Protein AF-A0A4R4VDL1-F1 (afdb_monomer)

Solvent-accessible surface area (backbone atoms only — not comparable to full-atom values): 33157 Å² total; per-residue (Å²): 143,80,87,86,82,89,79,89,82,83,88,78,79,86,69,86,63,62,65,58,52,53,52,50,50,50,51,51,50,52,52,50,49,53,50,46,50,64,67,29,56,77,52,54,72,77,37,65,92,50,57,73,67,58,45,52,50,53,38,51,52,51,40,51,52,54,51,53,63,72,40,45,72,61,50,54,57,48,45,73,76,39,53,69,64,49,50,53,50,50,51,52,50,52,51,47,54,50,51,52,49,52,51,50,50,51,52,53,61,62,61,78,69,69,62,70,86,44,48,82,46,33,34,26,20,52,71,75,47,42,67,51,53,43,54,49,48,52,49,51,36,71,74,43,44,46,98,87,65,37,47,56,47,42,76,47,71,40,67,44,65,34,61,71,44,37,58,57,29,63,76,45,75,29,30,59,74,80,75,61,88,85,59,99,68,81,47,54,80,60,84,72,49,45,28,36,43,37,64,31,62,24,54,64,48,40,54,44,74,74,71,47,79,42,52,53,87,68,54,92,86,35,46,28,29,42,32,34,38,18,46,30,24,40,56,68,56,54,54,55,46,40,78,81,37,83,57,61,53,82,51,58,59,37,58,51,50,48,39,41,44,66,74,70,57,26,34,54,23,46,27,39,48,61,43,21,62,70,26,39,54,51,50,47,37,58,41,59,54,47,66,56,57,75,94,45,46,47,59,54,46,42,52,38,44,56,51,25,81,43,22,53,31,63,45,51,36,52,44,51,48,35,56,48,19,58,39,93,92,31,57,74,60,59,49,30,35,51,41,56,42,63,58,46,55,33,29,55,67,30,63,39,75,98,33,80,60,33,32,71,51,45,49,62,40,73,43,60,40,56,69,34,38,39,32,38,22,22,53,31,48,37,57,53,91,94,72,73,44,78,66,57,53,49,51,51,54,50,49,51,56,48,31,50,79,53,35,69,39,80,83,45,68,78,84,39,84,35,73,73,46,29,66,55,49,52,50,48,51,48,44,47,56,64,68,35,51,75,75,39,56,40,32,38,39,33,43,28,11,46,82,15,45,66,43,19,33,54,37,50,21,48,13,47,39,70,42,30,74,81,45,35,91,75,23,37,36,32,33,29,34,34,21,5,90,41,88,91,43,70,54,45,77,42,84,71,36,74,79,33,44,44,91,41,27,50,57,45,19,50,46,46,59,69,49,76,35,78,33,28,71,25,28,59,34,53,46,40,40,60,62,16,70,55,91,59,95,63,52,28,34,35,40,37,39,26,36,47,63,34,56,75,60,40,47,94,92,39,35,36,54,47,36,18,50,23,50,58,70,8,69,28,39,36,30,44,35,36,42,16,28,71,90,45,58,56,88,52,74,61,52,70,92,35,93,51,57,71,45,47,41,50,41,82,89,35,45,39,59,45,45,50,48,45,58,49,33,49,59,30,57,113

Sequence (622 aa):
MSDIEQNEPPATRPGKSQVASAVQAALIGALAGAFVTWISTPWLDLFRSQSLHVQLWVSLGAGVLVGAVALIPMLRDLIQRHPKEVRTALCVLAGGALATGVWTVVQAVAADDQCPAPAELRLVTAPENVTELTARAHSYVRQHQMEDGCPVVRMTVGVAPPPIHLRDAFDNRWEWREDRRDQPYARLYDLQPDAWVASSAAEPGELMADDLRSLSVPGPEDAVGRDQLVLAMTGQRREELGTYMDNPDGYAFREVWDTLTGKMGMAIARPFPETSVAALIATHDVFHDRGLPESRYLKAEQELVENGLGADTVTSLLCEFDRLADEPGTRDPKIALLVPGHSVDDFNAGLVEGCEGTGDSARLVAVRHHDLSTLDYQFVKVSWPDQRSAEREKLVDHFGAWLRAHPLFPNAPGPGDGELDRQELGQLKKLVLDELRPKLDLRLLVDTSGSADRPVRVQAAEAVRANSRLLGPRDGVQVFGLHARTRNGPAEVTGIAADSTREQLGAVAASIESTPFDHWDAPASAGLTRLGTGDEAVAAPVVLLTDGRLFDNEGRGEAAKVIARALEDASTVSGLYVVVFGQDECAVTTLPGTGKPYRCVTASEGADKALTRAIITVRGWR

Radius of gyration: 36.31 Å; Cα contacts (8 Å, |Δi|>4): 1081; chains: 1; bounding box: 94×115×75 Å

Organism: NCBI:txid1848322

Nearest PDB structures (foldseek):
  8x93-assembly1_B  TM=6.595E-01  e=5.662E-04  Homo sapiens
  8fd7-assembly1_D  TM=6.254E-01  e=7.461E-04  Oryctolagus cuniculus
  8e56-assembly1_F  TM=6.517E-01  e=1.616E-03  Oryctolagus cuniculus
  8hmb-assembly1_E  TM=5.476E-01  e=5.440E-03  Homo sapiens
  8s7c-assembly3_G  TM=4.819E-01  e=1.907E-03  Mus musculus

Structure (mmCIF, N/CA/C/O backbone):
data_AF-A0A4R4VDL1-F1
#
_entry.id   AF-A0A4R4VDL1-F1
#
loop_
_atom_site.group_PDB
_atom_site.id
_atom_site.type_symbol
_atom_site.label_atom_id
_atom_site.label_alt_id
_atom_site.label_comp_id
_atom_site.label_asym_id
_atom_site.label_entity_id
_atom_site.label_seq_id
_atom_site.pdbx_PDB_ins_code
_atom_site.Cartn_x
_atom_site.Cartn_y
_atom_site.Cartn_z
_atom_site.occupancy
_atom_site.B_iso_or_equiv
_atom_site.auth_seq_id
_atom_site.auth_comp_id
_atom_site.auth_asym_id
_atom_site.auth_atom_id
_atom_site.pdbx_PDB_model_num
ATOM 1 N N . MET A 1 1 ? 13.901 79.653 19.710 1.00 45.12 1 MET A N 1
ATOM 2 C CA . MET A 1 1 ? 14.910 80.656 20.104 1.00 45.12 1 MET A CA 1
ATOM 3 C C . MET A 1 1 ? 16.255 79.967 20.148 1.00 45.12 1 MET A C 1
ATOM 5 O O . MET A 1 1 ? 16.460 79.153 21.036 1.00 45.12 1 MET A O 1
ATOM 9 N N . SER A 1 2 ? 17.046 80.200 19.103 1.00 39.28 2 SER A N 1
ATOM 10 C CA . SER A 1 2 ? 18.485 80.493 19.103 1.00 39.28 2 SER A CA 1
ATOM 11 C C . SER A 1 2 ? 18.959 80.317 17.662 1.00 39.28 2 SER A C 1
ATOM 13 O O . SER A 1 2 ? 19.077 79.195 17.177 1.00 39.28 2 SER A O 1
ATOM 15 N N . ASP A 1 3 ? 19.126 81.449 16.983 1.00 43.69 3 ASP A N 1
ATOM 16 C CA . ASP A 1 3 ? 19.920 81.585 15.764 1.00 43.69 3 ASP A CA 1
ATOM 17 C C . ASP A 1 3 ? 21.376 81.179 16.039 1.00 43.69 3 ASP A C 1
ATOM 19 O O . ASP A 1 3 ? 21.826 81.312 17.180 1.00 43.69 3 ASP A O 1
ATOM 23 N N . ILE A 1 4 ? 22.109 80.750 15.002 1.00 42.31 4 ILE A N 1
ATOM 24 C CA . ILE A 1 4 ? 23.375 81.372 14.554 1.00 42.31 4 ILE A CA 1
ATOM 25 C C . ILE A 1 4 ? 24.086 80.524 13.470 1.00 42.31 4 ILE A C 1
ATOM 27 O O . ILE A 1 4 ? 24.330 79.332 13.628 1.00 42.31 4 ILE A O 1
ATOM 31 N N . GLU A 1 5 ? 24.421 81.252 12.400 1.00 39.31 5 GLU A N 1
ATOM 32 C CA . GLU A 1 5 ? 25.539 81.163 11.441 1.00 39.31 5 GLU A CA 1
ATOM 33 C C . GLU A 1 5 ? 25.643 80.083 10.348 1.00 39.31 5 GLU A C 1
ATOM 35 O O . GLU A 1 5 ? 26.034 78.933 10.533 1.00 39.31 5 GLU A O 1
ATOM 40 N N . GLN A 1 6 ? 25.437 80.604 9.133 1.00 46.53 6 GLN A N 1
ATOM 41 C CA . GLN A 1 6 ? 26.028 80.196 7.865 1.00 46.53 6 GLN A CA 1
ATOM 42 C C . GLN A 1 6 ? 27.564 80.308 7.888 1.00 46.53 6 GLN A C 1
ATOM 44 O O . GLN A 1 6 ? 28.106 81.320 8.324 1.00 46.53 6 GLN A O 1
ATOM 49 N N . ASN A 1 7 ? 28.247 79.328 7.291 1.00 45.12 7 ASN A N 1
ATOM 50 C CA . ASN A 1 7 ? 29.567 79.504 6.682 1.00 45.12 7 ASN A CA 1
ATOM 51 C C . ASN A 1 7 ? 29.654 78.633 5.416 1.00 45.12 7 ASN A C 1
ATOM 53 O O . ASN A 1 7 ? 29.652 77.405 5.493 1.00 45.12 7 ASN A O 1
ATOM 57 N N . GLU A 1 8 ? 29.712 79.279 4.250 1.00 46.91 8 GLU A N 1
ATOM 58 C CA . GLU A 1 8 ? 30.079 78.657 2.972 1.00 46.91 8 GLU A CA 1
ATOM 59 C C . GLU A 1 8 ? 31.587 78.348 2.933 1.00 46.91 8 GLU A C 1
ATOM 61 O O . GLU A 1 8 ? 32.397 79.220 3.257 1.00 46.91 8 GLU A O 1
ATOM 66 N N . PRO A 1 9 ? 32.002 77.165 2.446 1.00 48.75 9 PRO A N 1
ATOM 67 C CA . PRO A 1 9 ? 33.349 76.954 1.936 1.00 48.75 9 PRO A CA 1
ATOM 68 C C . PRO A 1 9 ? 33.439 77.194 0.408 1.00 48.75 9 PRO A C 1
ATOM 70 O O . PRO A 1 9 ? 32.486 76.945 -0.332 1.00 48.75 9 PRO A O 1
ATOM 73 N N . PRO A 1 10 ? 34.598 77.672 -0.085 1.00 45.81 10 PRO A N 1
ATOM 74 C CA . PRO A 1 10 ? 34.756 78.276 -1.408 1.00 45.81 10 PRO A CA 1
ATOM 75 C C . PRO A 1 10 ? 34.830 77.277 -2.573 1.00 45.81 10 PRO A C 1
ATOM 77 O O . PRO A 1 10 ? 35.347 76.165 -2.462 1.00 45.81 10 PRO A O 1
ATOM 80 N N . ALA A 1 11 ? 34.398 77.756 -3.743 1.00 46.81 11 ALA A N 1
ATOM 81 C CA . ALA A 1 11 ? 34.486 77.083 -5.033 1.00 46.81 11 ALA A CA 1
ATOM 82 C C . ALA A 1 11 ? 35.936 76.726 -5.422 1.00 46.81 11 ALA A C 1
ATOM 84 O O . ALA A 1 11 ? 36.806 77.593 -5.558 1.00 46.81 11 ALA A O 1
ATOM 85 N N . THR A 1 12 ? 36.185 75.439 -5.670 1.00 46.66 12 THR A N 1
ATOM 86 C CA . THR A 1 12 ? 37.451 74.926 -6.206 1.00 46.66 12 THR A CA 1
ATOM 87 C C . THR A 1 12 ? 37.461 75.008 -7.734 1.00 46.66 12 THR A C 1
ATOM 89 O O . THR A 1 12 ? 36.559 74.534 -8.422 1.00 46.66 12 THR A O 1
ATOM 92 N N . ARG A 1 13 ? 38.506 75.640 -8.280 1.00 46.62 13 ARG A N 1
ATOM 93 C CA . ARG A 1 13 ? 38.759 75.762 -9.724 1.00 46.62 13 ARG A CA 1
ATOM 94 C C . ARG A 1 13 ? 39.060 74.383 -10.341 1.00 46.62 13 ARG A C 1
ATOM 96 O O . ARG A 1 13 ? 39.895 73.668 -9.787 1.00 46.62 13 ARG A O 1
ATOM 103 N N . PRO A 1 14 ? 38.498 74.030 -11.511 1.00 46.06 14 PRO A N 1
ATOM 104 C CA . PRO A 1 14 ? 38.870 72.807 -12.215 1.00 46.06 14 PRO A CA 1
ATOM 105 C C . PRO A 1 14 ? 40.299 72.923 -12.767 1.00 46.06 14 PRO A C 1
ATOM 107 O O . PRO A 1 14 ? 40.623 73.815 -13.557 1.00 46.06 14 PRO A O 1
ATOM 110 N N . GLY A 1 15 ? 41.175 72.022 -12.323 1.00 43.41 15 GLY A N 1
ATOM 111 C CA . GLY A 1 15 ? 42.555 71.924 -12.787 1.00 43.41 15 GLY A CA 1
ATOM 112 C C . GLY A 1 15 ? 42.626 71.403 -14.224 1.00 43.41 15 GLY A C 1
ATOM 113 O O . GLY A 1 15 ? 42.172 70.302 -14.524 1.00 43.41 15 GLY A O 1
ATOM 114 N N . LYS A 1 16 ? 43.260 72.174 -15.112 1.00 48.94 16 LYS A N 1
ATOM 115 C CA . LYS A 1 16 ? 43.497 71.867 -16.538 1.00 48.94 16 LYS A CA 1
ATOM 116 C C . LYS A 1 16 ? 44.368 70.616 -16.819 1.00 48.94 16 LYS A C 1
ATOM 118 O O . LYS A 1 16 ? 44.738 70.411 -17.969 1.00 48.94 16 LYS A O 1
ATOM 123 N N . SER A 1 17 ? 44.700 69.770 -15.835 1.00 55.41 17 SER A N 1
ATOM 124 C CA . SER A 1 17 ? 45.594 68.610 -16.033 1.00 55.41 17 SER A CA 1
ATOM 125 C C . SER A 1 17 ? 44.896 67.258 -16.238 1.00 55.41 17 SER A C 1
ATOM 127 O O . SER A 1 17 ? 45.541 66.337 -16.729 1.00 55.41 17 SER A O 1
ATOM 129 N N . GLN A 1 18 ? 43.600 67.117 -15.933 1.00 49.28 18 GLN A N 1
ATOM 130 C CA . GLN A 1 18 ? 42.911 65.817 -16.052 1.00 49.28 18 GLN A CA 1
ATOM 131 C C . GLN A 1 18 ? 42.440 65.484 -17.476 1.00 49.28 18 GLN A C 1
ATOM 133 O O . GLN A 1 18 ? 42.394 64.319 -17.858 1.00 49.28 18 GLN A O 1
ATOM 138 N N . VAL A 1 19 ? 42.134 66.492 -18.298 1.00 51.19 19 VAL A N 1
ATOM 139 C CA . VAL A 1 19 ? 41.683 66.261 -19.684 1.00 51.19 19 VAL A CA 1
ATOM 140 C C . VAL A 1 19 ? 42.857 65.854 -20.584 1.00 51.19 19 VAL A C 1
ATOM 142 O O . VAL A 1 19 ? 42.707 64.993 -21.444 1.00 51.19 19 VAL A O 1
ATOM 145 N N . ALA A 1 20 ? 44.051 66.407 -20.348 1.00 49.47 20 ALA A N 1
ATOM 146 C CA . ALA A 1 20 ? 45.243 66.063 -21.121 1.00 49.47 20 ALA A CA 1
ATOM 147 C C . ALA A 1 20 ? 45.721 64.622 -20.856 1.00 49.47 20 ALA A C 1
ATOM 149 O O . ALA A 1 20 ? 46.083 63.923 -21.800 1.00 49.47 20 ALA A O 1
ATOM 150 N N . SER A 1 21 ? 45.661 64.143 -19.606 1.00 53.69 21 SER A N 1
ATOM 151 C CA . SER A 1 21 ? 46.048 62.765 -19.268 1.00 53.69 21 SER A CA 1
ATOM 152 C C . SER A 1 21 ? 45.042 61.728 -19.777 1.00 53.69 21 SER A C 1
ATOM 154 O O . SER A 1 21 ? 45.452 60.677 -20.267 1.00 53.69 21 SER A O 1
ATOM 156 N N . ALA A 1 22 ? 43.742 62.037 -19.743 1.00 53.03 22 ALA A N 1
ATOM 157 C CA . ALA A 1 22 ? 42.700 61.160 -20.275 1.00 53.03 22 ALA A CA 1
ATOM 158 C C . ALA A 1 22 ? 42.792 61.009 -21.804 1.00 53.03 22 ALA A C 1
ATOM 160 O O . ALA A 1 22 ? 42.699 59.898 -22.324 1.00 53.03 22 ALA A O 1
ATOM 161 N N . VAL A 1 23 ? 43.049 62.106 -22.527 1.00 53.84 23 VAL A N 1
ATOM 162 C CA . VAL A 1 23 ? 43.236 62.075 -23.988 1.00 53.84 23 VAL A CA 1
ATOM 163 C C . VAL A 1 23 ? 44.513 61.320 -24.365 1.00 53.84 23 VAL A C 1
ATOM 165 O O . VAL A 1 23 ? 44.500 60.534 -25.308 1.00 53.84 23 VAL A O 1
ATOM 168 N N . GLN A 1 24 ? 45.602 61.488 -23.610 1.00 56.25 24 GLN A N 1
ATOM 169 C CA . GLN A 1 24 ? 46.859 60.784 -23.869 1.00 56.25 24 GLN A CA 1
ATOM 170 C C . GLN A 1 24 ? 46.747 59.273 -23.596 1.00 56.25 24 GLN A C 1
ATOM 172 O O . GLN A 1 24 ? 47.238 58.473 -24.390 1.00 56.25 24 GLN A O 1
ATOM 177 N N . ALA A 1 25 ? 46.038 58.869 -22.535 1.00 55.28 25 ALA A N 1
ATOM 178 C CA . ALA A 1 25 ? 45.758 57.462 -22.246 1.00 55.28 25 ALA A CA 1
ATOM 179 C C . ALA A 1 25 ? 44.859 56.816 -23.315 1.00 55.28 25 ALA A C 1
ATOM 181 O O . ALA A 1 25 ? 45.135 55.701 -23.758 1.00 55.28 25 ALA A O 1
ATOM 182 N N . ALA A 1 26 ? 43.834 57.534 -23.788 1.00 57.97 26 ALA A N 1
ATOM 183 C CA . ALA A 1 26 ? 42.966 57.064 -24.865 1.00 57.97 26 ALA A CA 1
ATOM 184 C C . ALA A 1 26 ? 43.723 56.910 -26.196 1.00 57.97 26 ALA A C 1
ATOM 186 O O . ALA A 1 26 ? 43.521 55.926 -26.906 1.00 57.97 26 ALA A O 1
ATOM 187 N N . LEU A 1 27 ? 44.641 57.833 -26.515 1.00 55.69 27 LEU A N 1
ATOM 188 C CA . LEU A 1 27 ? 45.450 57.764 -27.735 1.00 55.69 27 LEU A CA 1
ATOM 189 C C . LEU A 1 27 ? 46.444 56.592 -27.704 1.00 55.69 27 LEU A C 1
ATOM 191 O O . LEU A 1 27 ? 46.612 55.901 -28.707 1.00 55.69 27 LEU A O 1
ATOM 195 N N . ILE A 1 28 ? 47.070 56.339 -26.549 1.00 61.91 28 ILE A N 1
ATOM 196 C CA . ILE A 1 28 ? 47.967 55.190 -26.348 1.00 61.91 28 ILE A CA 1
ATOM 197 C C . ILE A 1 28 ? 47.180 53.878 -26.441 1.00 61.91 28 ILE A C 1
ATOM 199 O O . ILE A 1 28 ? 47.629 52.953 -27.114 1.00 61.91 28 ILE A O 1
ATOM 203 N N . GLY A 1 29 ? 45.989 53.808 -25.837 1.00 53.97 29 GLY A N 1
ATOM 204 C CA . GLY A 1 29 ? 45.108 52.642 -25.938 1.00 53.97 29 GLY A CA 1
ATOM 205 C C . GLY A 1 29 ? 44.660 52.360 -27.375 1.00 53.97 29 GLY A C 1
ATOM 206 O O . GLY A 1 29 ? 44.717 51.216 -27.821 1.00 53.97 29 GLY A O 1
ATOM 207 N N . ALA A 1 30 ? 44.296 53.399 -28.132 1.00 58.75 30 ALA A N 1
ATOM 208 C CA . ALA A 1 30 ? 43.899 53.268 -29.533 1.00 58.75 30 ALA A CA 1
ATOM 209 C C . ALA A 1 30 ? 45.064 52.830 -30.439 1.00 58.75 30 ALA A C 1
ATOM 211 O O . ALA A 1 30 ? 44.882 51.968 -31.298 1.00 58.75 30 ALA A O 1
ATOM 212 N N . LEU A 1 31 ? 46.271 53.370 -30.226 1.00 57.97 31 LEU A N 1
ATOM 213 C CA . LEU A 1 31 ? 47.471 52.977 -30.974 1.00 57.97 31 LEU A CA 1
ATOM 214 C C . LEU A 1 31 ? 47.928 51.554 -30.633 1.00 57.97 31 LEU A C 1
ATOM 216 O O . LEU A 1 31 ? 48.288 50.803 -31.537 1.00 57.97 31 LEU A O 1
ATOM 220 N N . ALA A 1 32 ? 47.869 51.158 -29.360 1.00 59.81 32 ALA A N 1
ATOM 221 C CA . ALA A 1 32 ? 48.165 49.791 -28.942 1.00 59.81 32 ALA A CA 1
ATOM 222 C C . ALA A 1 32 ? 47.145 48.797 -29.519 1.00 59.81 32 ALA A C 1
ATOM 224 O O . ALA A 1 32 ? 47.539 47.756 -30.040 1.00 59.81 32 ALA A O 1
ATOM 225 N N . GLY A 1 33 ? 45.854 49.148 -29.506 1.00 55.22 33 GLY A N 1
ATOM 226 C CA . GLY A 1 33 ? 44.793 48.359 -30.130 1.00 55.22 33 GLY A CA 1
ATOM 227 C C . GLY A 1 33 ? 45.022 48.174 -31.630 1.00 55.22 33 GLY A C 1
ATOM 228 O O . GLY A 1 33 ? 45.088 47.043 -32.099 1.00 55.22 33 GLY A O 1
ATOM 229 N N . ALA A 1 34 ? 45.251 49.265 -32.368 1.00 62.78 34 ALA A N 1
ATOM 230 C CA . ALA A 1 34 ? 45.518 49.214 -33.806 1.00 62.78 34 ALA A CA 1
ATOM 231 C C . ALA A 1 34 ? 46.775 48.394 -34.151 1.00 62.78 34 ALA A C 1
ATOM 233 O O . ALA A 1 34 ? 46.775 47.648 -35.129 1.00 62.78 34 ALA A O 1
ATOM 234 N N . PHE A 1 35 ? 47.830 48.487 -33.336 1.00 61.19 35 PHE A N 1
ATOM 235 C CA . PHE A 1 35 ? 49.070 47.736 -33.531 1.00 61.19 35 PHE A CA 1
ATOM 236 C C . PHE A 1 35 ? 48.894 46.231 -33.273 1.00 61.19 35 PHE A C 1
ATOM 238 O O . PHE A 1 35 ? 49.360 45.413 -34.066 1.00 61.19 35 PHE A O 1
ATOM 245 N N . VAL A 1 36 ? 48.167 45.855 -32.214 1.00 58.66 36 VAL A N 1
ATOM 246 C CA . VAL A 1 36 ? 47.837 44.451 -31.916 1.00 58.66 36 VAL A CA 1
ATOM 247 C C . VAL A 1 36 ? 46.956 43.862 -33.011 1.00 58.66 36 VAL A C 1
ATOM 249 O O . VAL A 1 36 ? 47.231 42.756 -33.474 1.00 58.66 36 VAL A O 1
ATOM 252 N N . THR A 1 37 ? 45.944 44.595 -33.487 1.00 59.44 37 THR A N 1
ATOM 253 C CA . THR A 1 37 ? 45.104 44.143 -34.603 1.00 59.44 37 THR A CA 1
ATOM 254 C C . THR A 1 37 ? 45.937 43.965 -35.872 1.00 59.44 37 THR A C 1
ATOM 256 O O . THR A 1 37 ? 45.875 42.911 -36.496 1.00 59.44 37 THR A O 1
ATOM 259 N N . TRP A 1 38 ? 46.796 44.926 -36.220 1.00 68.12 38 TRP A N 1
ATOM 260 C CA . TRP A 1 38 ? 47.633 44.850 -37.422 1.00 68.12 38 TRP A CA 1
ATOM 261 C C . TRP A 1 38 ? 48.613 43.664 -37.407 1.00 68.12 38 TRP A C 1
ATOM 263 O O . TRP A 1 38 ? 48.770 42.990 -38.423 1.00 68.12 38 TRP A O 1
ATOM 273 N N . ILE A 1 39 ? 49.207 43.347 -36.250 1.00 59.66 39 ILE A N 1
ATOM 274 C CA . ILE A 1 39 ? 50.114 42.196 -36.094 1.00 59.66 39 ILE A CA 1
ATOM 275 C C . ILE A 1 39 ? 49.363 40.862 -36.079 1.00 59.66 39 ILE A C 1
ATOM 277 O O . ILE A 1 39 ? 49.896 39.867 -36.562 1.00 59.66 39 ILE A O 1
ATOM 281 N N . SER A 1 40 ? 48.142 40.820 -35.542 1.00 56.84 40 SER A N 1
ATOM 282 C CA . SER A 1 40 ? 47.356 39.582 -35.431 1.00 56.84 40 SER A CA 1
ATOM 283 C C . SER A 1 40 ? 46.585 39.222 -36.704 1.00 56.84 40 SER A C 1
ATOM 285 O O . SER A 1 40 ? 46.332 38.042 -36.938 1.00 56.84 40 SER A O 1
ATOM 287 N N . THR A 1 41 ? 46.277 40.198 -37.567 1.00 63.09 41 THR A N 1
ATOM 288 C CA . THR A 1 41 ? 45.476 39.991 -38.793 1.00 63.09 41 THR A CA 1
ATOM 289 C C . THR A 1 41 ? 46.029 38.892 -39.726 1.00 63.09 41 THR A C 1
ATOM 291 O O . THR A 1 41 ? 45.236 38.062 -40.166 1.00 63.09 41 THR A O 1
ATOM 294 N N . PRO A 1 42 ? 47.349 38.785 -39.998 1.00 60.91 42 PRO A N 1
ATOM 295 C CA . PRO A 1 42 ? 47.898 37.737 -40.871 1.00 60.91 42 PRO A CA 1
ATOM 296 C C . PRO A 1 42 ? 47.795 36.317 -40.291 1.00 60.91 42 PRO A C 1
ATOM 298 O O . PRO A 1 42 ? 47.869 35.341 -41.032 1.00 60.91 42 PRO A O 1
ATOM 301 N N . TRP A 1 43 ? 47.649 36.191 -38.969 1.00 59.31 43 TRP A N 1
ATOM 302 C CA . TRP A 1 43 ? 47.630 34.905 -38.266 1.00 59.31 43 TRP A CA 1
ATOM 303 C C . TRP A 1 43 ? 46.217 34.338 -38.113 1.00 59.31 43 TRP A C 1
ATOM 305 O O . TRP A 1 43 ? 46.062 33.124 -38.001 1.00 59.31 43 TRP A O 1
ATOM 315 N N . LEU A 1 44 ? 45.187 35.189 -38.155 1.00 58.38 44 LEU A N 1
ATOM 316 C CA . LEU A 1 44 ? 43.787 34.766 -38.039 1.00 58.38 44 LEU A CA 1
ATOM 317 C C . LEU A 1 44 ? 43.357 33.831 -39.182 1.00 58.38 44 LEU A C 1
ATOM 319 O O . LEU A 1 44 ? 42.606 32.888 -38.943 1.00 58.38 44 LEU A O 1
ATOM 323 N N . ASP A 1 45 ? 43.887 34.015 -40.396 1.00 58.50 45 ASP A N 1
ATOM 324 C CA . ASP A 1 45 ? 43.622 33.094 -41.512 1.00 58.50 45 ASP A CA 1
ATOM 325 C C . ASP A 1 45 ? 44.368 31.754 -41.374 1.00 58.50 45 ASP A C 1
ATOM 327 O O . ASP A 1 45 ? 43.877 30.729 -41.848 1.00 58.50 45 ASP A O 1
ATOM 331 N N . LEU A 1 46 ? 45.511 31.722 -40.677 1.00 58.47 46 LEU A N 1
ATOM 332 C CA . LEU A 1 46 ? 46.326 30.512 -40.503 1.00 58.47 46 LEU A CA 1
ATOM 333 C C . LEU A 1 46 ? 45.700 29.505 -39.519 1.00 58.47 46 LEU A C 1
ATOM 335 O O . LEU A 1 46 ? 45.974 28.310 -39.598 1.00 58.47 46 LEU A O 1
ATOM 339 N N . PHE A 1 47 ? 44.843 29.980 -38.608 1.00 61.44 47 PHE A N 1
ATOM 340 C CA . PHE A 1 47 ? 44.203 29.170 -37.564 1.00 61.44 47 PHE A CA 1
ATOM 341 C C . PHE A 1 47 ? 42.688 29.036 -37.731 1.00 61.44 47 PHE A C 1
ATOM 343 O O . PHE A 1 47 ? 42.002 28.603 -36.810 1.00 61.44 47 PHE A O 1
ATOM 350 N N . ARG A 1 48 ? 42.154 29.356 -38.913 1.00 65.06 48 ARG A N 1
ATOM 351 C CA . ARG A 1 48 ? 40.709 29.425 -39.178 1.00 65.06 48 ARG A CA 1
ATOM 352 C C . ARG A 1 48 ? 39.952 28.107 -38.955 1.00 65.06 48 ARG A C 1
ATOM 354 O O . ARG A 1 48 ? 38.754 28.140 -38.695 1.00 65.06 48 ARG A O 1
ATOM 361 N N . SER A 1 49 ? 40.640 26.964 -39.045 1.00 62.31 49 SER A N 1
ATOM 362 C CA . SER A 1 49 ? 40.086 25.626 -38.774 1.00 62.31 49 SER A CA 1
ATOM 363 C C . SER A 1 49 ? 40.133 25.217 -37.298 1.00 62.31 49 SER A C 1
ATOM 365 O O . SER A 1 49 ? 39.617 24.161 -36.947 1.00 62.31 49 SER A O 1
ATOM 367 N N . GLN A 1 50 ? 40.790 26.005 -36.447 1.00 67.44 50 GLN A N 1
ATOM 368 C CA . GLN A 1 50 ? 40.841 25.783 -35.007 1.00 67.44 50 GLN A CA 1
ATOM 369 C C . GLN A 1 50 ? 39.672 26.492 -34.332 1.00 67.44 50 GLN A C 1
ATOM 371 O O . GLN A 1 50 ? 39.124 27.465 -34.853 1.00 67.44 50 GLN A O 1
ATOM 376 N N . SER A 1 51 ? 39.300 26.017 -33.152 1.00 63.66 51 SER A N 1
ATOM 377 C CA . SER A 1 51 ? 38.265 26.636 -32.339 1.00 63.66 51 SER A CA 1
ATOM 378 C C . SER A 1 51 ? 38.610 28.095 -31.990 1.00 63.66 51 SER A C 1
ATOM 380 O O . SER A 1 51 ? 39.772 28.484 -31.842 1.00 63.66 51 SER A O 1
ATOM 382 N N . LEU A 1 52 ? 37.576 28.927 -31.847 1.00 62.53 52 LEU A N 1
ATOM 383 C CA . LEU A 1 52 ? 37.699 30.386 -31.704 1.00 62.53 52 LEU A CA 1
ATOM 384 C C . LEU A 1 52 ? 38.537 30.800 -30.473 1.00 62.53 52 LEU A C 1
ATOM 386 O O . LEU A 1 52 ? 39.218 31.824 -30.492 1.00 62.53 52 LEU A O 1
ATOM 390 N N . HIS A 1 53 ? 38.559 29.957 -29.436 1.00 60.19 53 HIS A N 1
ATOM 391 C CA . HIS A 1 53 ? 39.405 30.134 -28.257 1.00 60.19 53 HIS A CA 1
ATOM 392 C C . HIS A 1 53 ? 40.900 29.962 -28.573 1.00 60.19 53 HIS A C 1
ATOM 394 O O . HIS A 1 53 ? 41.700 30.805 -28.171 1.00 60.19 53 HIS A O 1
ATOM 400 N N . VAL A 1 54 ? 41.294 28.942 -29.347 1.00 64.62 54 VAL A N 1
ATOM 401 C CA . VAL A 1 54 ? 42.700 28.739 -29.752 1.00 64.62 54 VAL A CA 1
ATOM 402 C C . VAL A 1 54 ? 43.181 29.893 -30.634 1.00 64.62 54 VAL A C 1
ATOM 404 O O . VAL A 1 54 ? 44.288 30.398 -30.439 1.00 64.62 54 VAL A O 1
ATOM 407 N N . GLN A 1 55 ? 42.330 30.370 -31.549 1.00 65.75 55 GLN A N 1
ATOM 408 C CA . GLN A 1 55 ? 42.646 31.513 -32.411 1.00 65.75 55 GLN A CA 1
ATOM 409 C C . GLN A 1 55 ? 42.956 32.777 -31.598 1.00 65.75 55 GLN A C 1
ATOM 411 O O . GLN A 1 55 ? 43.956 33.447 -31.864 1.00 65.75 55 GLN A O 1
ATOM 416 N N . LEU A 1 56 ? 42.140 33.081 -30.582 1.00 63.94 56 LEU A N 1
ATOM 417 C CA . LEU A 1 56 ? 42.332 34.240 -29.706 1.00 63.94 56 LEU A CA 1
ATOM 418 C C . LEU A 1 56 ? 43.605 34.126 -28.860 1.00 63.94 56 LEU A C 1
ATOM 420 O O . LEU A 1 56 ? 44.357 35.092 -28.767 1.00 63.94 56 LEU A O 1
ATOM 424 N N . TRP A 1 57 ? 43.889 32.955 -28.285 1.00 65.12 57 TRP A N 1
ATOM 425 C CA . TRP A 1 57 ? 45.054 32.770 -27.413 1.00 65.12 57 TRP A CA 1
ATOM 426 C C . TRP A 1 57 ? 46.386 32.798 -28.157 1.00 65.12 57 TRP A C 1
ATOM 428 O O . TRP A 1 57 ? 47.335 33.425 -27.685 1.00 65.12 57 TRP A O 1
ATOM 438 N N . VAL A 1 58 ? 46.467 32.170 -29.333 1.00 68.88 58 VAL A N 1
ATOM 439 C CA . VAL A 1 58 ? 47.703 32.163 -30.131 1.00 68.88 58 VAL A CA 1
ATOM 440 C C . VAL A 1 58 ? 48.018 33.562 -30.660 1.00 68.88 58 VAL A C 1
ATOM 442 O O . VAL A 1 58 ? 49.172 33.990 -30.621 1.00 68.88 58 VAL A O 1
ATOM 445 N N . SER A 1 59 ? 47.002 34.314 -31.090 1.00 62.16 59 SER A N 1
ATOM 446 C CA . SER A 1 59 ? 47.189 35.683 -31.581 1.00 62.16 59 SER A CA 1
ATOM 447 C C . SER A 1 59 ? 47.531 36.676 -30.460 1.00 62.16 59 SER A C 1
ATOM 449 O O . SER A 1 59 ? 48.422 37.509 -30.648 1.00 62.16 59 SER A O 1
ATOM 451 N N . LEU A 1 60 ? 46.932 36.542 -29.269 1.00 65.06 60 LEU A N 1
ATOM 452 C CA . LEU A 1 60 ? 47.341 37.293 -28.072 1.00 65.06 60 LEU A CA 1
ATOM 453 C C . LEU A 1 60 ? 48.775 36.953 -27.648 1.00 65.06 60 LEU A C 1
ATOM 455 O O . LEU A 1 60 ? 49.577 37.858 -27.424 1.00 65.06 60 LEU A O 1
ATOM 459 N N . GLY A 1 61 ? 49.118 35.664 -27.583 1.00 66.94 61 GLY A N 1
ATOM 460 C CA . GLY A 1 61 ? 50.450 35.200 -27.194 1.00 66.94 61 GLY A CA 1
ATOM 461 C C . GLY A 1 61 ? 51.541 35.693 -28.144 1.00 66.94 61 GLY A C 1
ATOM 462 O O . GLY A 1 61 ? 52.545 36.249 -27.697 1.00 66.94 61 GLY A O 1
ATOM 463 N N . ALA A 1 62 ? 51.322 35.569 -29.456 1.00 66.56 62 ALA A N 1
ATOM 464 C CA . ALA A 1 62 ? 52.255 36.049 -30.474 1.00 66.56 62 ALA A CA 1
ATOM 465 C C . ALA A 1 62 ? 52.375 37.583 -30.476 1.00 66.56 62 ALA A C 1
ATOM 467 O O . ALA A 1 62 ? 53.485 38.114 -30.550 1.00 66.56 62 ALA A O 1
ATOM 468 N N . GLY A 1 63 ? 51.256 38.304 -30.333 1.00 62.41 63 GLY A N 1
ATOM 469 C CA . GLY A 1 63 ? 51.241 39.768 -30.261 1.00 62.41 63 GLY A CA 1
ATOM 470 C C . GLY A 1 63 ? 52.007 40.314 -29.052 1.00 62.41 63 GLY A C 1
ATOM 471 O O . GLY A 1 63 ? 52.785 41.260 -29.188 1.00 62.41 63 GLY A O 1
ATOM 472 N N . VAL A 1 64 ? 51.859 39.677 -27.886 1.00 68.19 64 VAL A N 1
ATOM 473 C CA . VAL A 1 64 ? 52.604 40.030 -26.666 1.00 68.19 64 VAL A CA 1
ATOM 474 C C . VAL A 1 64 ? 54.099 39.761 -26.834 1.00 68.19 64 VAL A C 1
ATOM 476 O O . VAL A 1 64 ? 54.908 40.600 -26.443 1.00 68.19 64 VAL A O 1
ATOM 479 N N . LEU A 1 65 ? 54.486 38.645 -27.457 1.00 63.66 65 LEU A N 1
ATOM 480 C CA . LEU A 1 65 ? 55.893 38.289 -27.673 1.00 63.66 65 LEU A CA 1
ATOM 481 C C . LEU A 1 65 ? 56.595 39.264 -28.630 1.00 63.66 65 LEU A C 1
ATOM 483 O O . LEU A 1 65 ? 57.684 39.752 -28.329 1.00 63.66 65 LEU A O 1
ATOM 487 N N . VAL A 1 66 ? 55.953 39.609 -29.749 1.00 68.75 66 VAL A N 1
ATOM 488 C CA . VAL A 1 66 ? 56.497 40.569 -30.724 1.00 68.75 66 VAL A CA 1
ATOM 489 C C . VAL A 1 66 ? 56.546 41.983 -30.137 1.00 68.75 66 VAL A C 1
ATOM 491 O O . VAL A 1 66 ? 57.561 42.670 -30.273 1.00 68.75 66 VAL A O 1
ATOM 494 N N . GLY A 1 67 ? 55.495 42.402 -29.425 1.00 62.41 67 GLY A N 1
ATOM 495 C CA . GLY A 1 67 ? 55.462 43.687 -28.725 1.00 62.41 67 GLY A CA 1
ATOM 496 C C . GLY A 1 67 ? 56.540 43.793 -27.644 1.00 62.41 67 GLY A C 1
ATOM 497 O O . GLY A 1 67 ? 57.240 44.803 -27.570 1.00 62.41 67 GLY A O 1
ATOM 498 N N . ALA A 1 68 ? 56.738 42.730 -26.859 1.00 61.66 68 ALA A N 1
ATOM 499 C CA . ALA A 1 68 ? 57.768 42.672 -25.829 1.00 61.66 68 ALA A CA 1
ATOM 500 C C . ALA A 1 68 ? 59.172 42.800 -26.424 1.00 61.66 68 ALA A C 1
ATOM 502 O O . ALA A 1 68 ? 59.964 43.564 -25.882 1.00 61.66 68 ALA A O 1
ATOM 503 N N . VAL A 1 69 ? 59.461 42.128 -27.549 1.00 68.81 69 VAL A N 1
ATOM 504 C CA . VAL A 1 69 ? 60.767 42.184 -28.232 1.00 68.81 69 VAL A CA 1
ATOM 505 C C . VAL A 1 69 ? 61.031 43.554 -28.869 1.00 68.81 69 VAL A C 1
ATOM 507 O O . VAL A 1 69 ? 62.140 44.077 -28.757 1.00 68.81 69 VAL A O 1
ATOM 510 N N . ALA A 1 70 ? 60.021 44.177 -29.482 1.00 67.25 70 ALA A N 1
ATOM 511 C CA . ALA A 1 70 ? 60.160 45.496 -30.105 1.00 67.25 70 ALA A CA 1
ATOM 512 C C . ALA A 1 70 ? 60.350 46.633 -29.079 1.00 67.25 70 ALA A C 1
ATOM 514 O O . ALA A 1 70 ? 61.028 47.621 -29.365 1.00 67.25 70 ALA A O 1
ATOM 515 N N . LEU A 1 71 ? 59.794 46.489 -27.871 1.00 64.69 71 LEU A N 1
ATOM 516 C CA . LEU A 1 71 ? 59.859 47.500 -26.810 1.00 64.69 71 LEU A CA 1
ATOM 517 C C . LEU A 1 71 ? 61.071 47.357 -25.873 1.00 64.69 71 LEU A C 1
ATOM 519 O O . LEU A 1 71 ? 61.300 48.260 -25.069 1.00 64.69 71 LEU A O 1
ATOM 523 N N . ILE A 1 72 ? 61.886 46.296 -25.988 1.00 67.31 72 ILE A N 1
ATOM 524 C CA . ILE A 1 72 ? 63.084 46.056 -25.150 1.00 67.31 72 ILE A CA 1
ATOM 525 C C . ILE A 1 72 ? 64.002 47.287 -25.014 1.00 67.31 72 ILE A C 1
ATOM 527 O O . ILE A 1 72 ? 64.351 47.623 -23.878 1.00 67.31 72 ILE A O 1
ATOM 531 N N . PRO A 1 73 ? 64.419 47.988 -26.091 1.00 67.12 73 PRO A N 1
ATOM 532 C CA . PRO A 1 73 ? 65.333 49.124 -25.948 1.00 67.12 73 PRO A CA 1
ATOM 533 C C . PRO A 1 73 ? 64.689 50.316 -25.223 1.00 67.12 73 PRO A C 1
ATOM 535 O O . PRO A 1 73 ? 65.364 50.991 -24.449 1.00 67.12 73 PRO A O 1
ATOM 538 N N . MET A 1 74 ? 63.383 50.534 -25.406 1.00 65.19 74 MET A N 1
ATOM 539 C CA . MET A 1 74 ? 62.633 51.613 -24.754 1.00 65.19 74 MET A CA 1
ATOM 540 C C . MET A 1 74 ? 62.351 51.298 -23.276 1.00 65.19 74 MET A C 1
ATOM 542 O O . MET A 1 74 ? 62.512 52.157 -22.410 1.00 65.19 74 MET A O 1
ATOM 546 N N . LEU A 1 75 ? 62.020 50.040 -22.966 1.00 61.84 75 LEU A N 1
ATOM 547 C CA . LEU A 1 75 ? 61.887 49.526 -21.600 1.00 61.84 75 LEU A CA 1
ATOM 548 C C . LEU A 1 75 ? 63.205 49.624 -20.830 1.00 61.84 75 LEU A C 1
ATOM 550 O O . LEU A 1 75 ? 63.192 49.967 -19.652 1.00 61.84 75 LEU A O 1
ATOM 554 N N . ARG A 1 76 ? 64.346 49.380 -21.483 1.00 69.56 76 ARG A N 1
ATOM 555 C CA . ARG A 1 76 ? 65.669 49.460 -20.847 1.00 69.56 76 ARG A CA 1
ATOM 556 C C . ARG A 1 76 ? 66.004 50.875 -20.364 1.00 69.56 76 ARG A C 1
ATOM 558 O O . ARG A 1 76 ? 66.525 51.019 -19.262 1.00 69.56 76 ARG A O 1
ATOM 565 N N . ASP A 1 77 ? 65.665 51.896 -21.149 1.00 71.00 77 ASP A N 1
ATOM 566 C CA . ASP A 1 77 ? 65.859 53.311 -20.793 1.00 71.00 77 ASP A CA 1
ATOM 567 C C . ASP A 1 77 ? 64.866 53.761 -19.696 1.00 71.00 77 ASP A C 1
ATOM 569 O O . ASP A 1 77 ? 65.236 54.451 -18.743 1.00 71.00 77 ASP A O 1
ATOM 573 N N . LEU A 1 78 ? 63.618 53.277 -19.748 1.00 62.91 78 LEU A N 1
ATOM 574 C CA . LEU A 1 78 ? 62.588 53.553 -18.736 1.00 62.91 78 LEU A CA 1
ATOM 575 C C . LEU A 1 78 ? 62.905 52.905 -17.370 1.00 62.91 78 LEU A C 1
ATOM 577 O O . LEU A 1 78 ? 62.749 53.543 -16.327 1.00 62.91 78 LEU A O 1
ATOM 581 N N . ILE A 1 79 ? 63.404 51.661 -17.370 1.00 68.31 79 ILE A N 1
ATOM 582 C CA . ILE A 1 79 ? 63.833 50.915 -16.171 1.00 68.31 79 ILE A CA 1
ATOM 583 C C . ILE A 1 79 ? 65.001 51.621 -15.473 1.00 68.31 79 ILE A C 1
ATOM 585 O O . ILE A 1 79 ? 65.058 51.634 -14.243 1.00 68.31 79 ILE A O 1
ATOM 589 N N . GLN A 1 80 ? 65.914 52.231 -16.236 1.00 73.62 80 GLN A N 1
ATOM 590 C CA . GLN A 1 80 ? 67.038 52.976 -15.667 1.00 73.62 80 GLN A CA 1
ATOM 591 C C . GLN A 1 80 ? 66.606 54.296 -15.015 1.00 73.62 80 GLN A C 1
ATOM 593 O O . GLN A 1 80 ? 67.193 54.683 -14.006 1.00 73.62 80 GLN A O 1
ATOM 598 N N . ARG A 1 81 ? 65.577 54.974 -15.544 1.00 74.62 81 ARG A N 1
ATOM 599 C CA . ARG A 1 81 ? 65.113 56.268 -15.008 1.00 74.62 81 ARG A CA 1
ATOM 600 C C . ARG A 1 81 ? 64.123 56.143 -13.850 1.00 74.62 81 ARG A C 1
ATOM 602 O O . ARG A 1 81 ? 64.177 56.960 -12.936 1.00 74.62 81 ARG A O 1
ATOM 609 N N . HIS A 1 82 ? 63.258 55.126 -13.846 1.00 67.75 82 HIS A N 1
ATOM 610 C CA . HIS A 1 82 ? 62.185 54.983 -12.849 1.00 67.75 82 HIS A CA 1
ATOM 611 C C . HIS A 1 82 ? 62.063 53.545 -12.298 1.00 67.75 82 HIS A C 1
ATOM 613 O O . HIS A 1 82 ? 61.017 52.903 -12.424 1.00 67.75 82 HIS A O 1
ATOM 619 N N . PRO A 1 83 ? 63.104 53.007 -11.629 1.00 70.19 83 PRO A N 1
ATOM 620 C CA . PRO A 1 83 ? 63.165 51.590 -11.251 1.00 70.19 83 PRO A CA 1
ATOM 621 C C . PRO A 1 83 ? 62.081 51.163 -10.249 1.00 70.19 83 PRO A C 1
ATOM 623 O O . PRO A 1 83 ? 61.657 50.008 -10.246 1.00 70.19 83 PRO A O 1
ATOM 626 N N . LYS A 1 84 ? 61.609 52.082 -9.394 1.00 67.88 84 LYS A N 1
ATOM 627 C CA . LYS A 1 84 ? 60.557 51.786 -8.406 1.00 67.88 84 LYS A CA 1
ATOM 628 C C . LYS A 1 84 ? 59.174 51.670 -9.048 1.00 67.88 84 LYS A C 1
ATOM 630 O O . LYS A 1 84 ? 58.440 50.751 -8.704 1.00 67.88 84 LYS A O 1
ATOM 635 N N . GLU A 1 85 ? 58.857 52.549 -9.996 1.00 70.38 85 GLU A N 1
ATOM 636 C CA . GLU A 1 85 ? 57.558 52.585 -10.682 1.00 70.38 85 GLU A CA 1
ATOM 637 C C . GLU A 1 85 ? 57.412 51.432 -11.682 1.00 70.38 85 GLU A C 1
ATOM 639 O O . GLU A 1 85 ? 56.344 50.834 -11.801 1.00 70.38 85 GLU A O 1
ATOM 644 N N . VAL A 1 86 ? 58.508 51.042 -12.343 1.00 69.44 86 VAL A N 1
ATOM 645 C CA . VAL A 1 86 ? 58.500 49.880 -13.240 1.00 69.44 86 VAL A CA 1
ATOM 646 C C . VAL A 1 86 ? 58.343 48.572 -12.460 1.00 69.44 86 VAL A C 1
ATOM 648 O O . VAL A 1 86 ? 57.647 47.668 -12.916 1.00 69.44 86 VAL A O 1
ATOM 651 N N . ARG A 1 87 ? 58.918 48.469 -11.253 1.00 68.62 87 ARG A N 1
ATOM 652 C CA . ARG A 1 87 ? 58.761 47.279 -10.404 1.00 68.62 87 ARG A CA 1
ATOM 653 C C . ARG A 1 87 ? 57.319 47.102 -9.927 1.00 68.62 87 ARG A C 1
ATOM 655 O O . ARG A 1 87 ? 56.815 45.985 -9.969 1.00 68.62 87 ARG A O 1
ATOM 662 N N . THR A 1 88 ? 56.642 48.176 -9.517 1.00 67.25 88 THR A N 1
ATOM 663 C CA . THR A 1 88 ? 55.219 48.108 -9.152 1.00 67.25 88 THR A CA 1
ATOM 664 C C . THR A 1 88 ? 54.343 47.787 -10.358 1.00 67.25 88 THR A C 1
ATOM 666 O O . THR A 1 88 ? 53.474 46.929 -10.241 1.00 67.25 88 THR A O 1
ATOM 669 N N . ALA A 1 89 ? 54.610 48.377 -11.527 1.00 66.75 89 ALA A N 1
ATOM 670 C CA . ALA A 1 89 ? 53.886 48.052 -12.757 1.00 66.75 89 ALA A CA 1
ATOM 671 C C . ALA A 1 89 ? 54.054 46.575 -13.166 1.00 66.75 89 ALA A C 1
ATOM 673 O O . ALA A 1 89 ? 53.071 45.917 -13.494 1.00 66.75 89 ALA A O 1
ATOM 674 N N . LEU A 1 90 ? 55.268 46.021 -13.073 1.00 67.06 90 LEU A N 1
ATOM 675 C CA . LEU A 1 90 ? 55.535 44.601 -13.330 1.00 67.06 90 LEU A CA 1
ATOM 676 C C . LEU A 1 90 ? 54.846 43.681 -12.321 1.00 67.06 90 LEU A C 1
ATOM 678 O O . LEU A 1 90 ? 54.299 42.661 -12.721 1.00 67.06 90 LEU A O 1
ATOM 682 N N . CYS A 1 91 ? 54.829 44.033 -11.033 1.00 66.00 91 CYS A N 1
ATOM 683 C CA . CYS A 1 91 ? 54.107 43.256 -10.024 1.00 66.00 91 CYS A CA 1
ATOM 684 C C . CYS A 1 91 ? 52.588 43.281 -10.251 1.00 66.00 91 CYS A C 1
ATOM 686 O O . CYS A 1 91 ? 51.942 42.250 -10.091 1.00 66.00 91 CYS A O 1
ATOM 688 N N . VAL A 1 92 ? 52.023 44.420 -10.663 1.00 66.31 92 VAL A N 1
ATOM 689 C CA . VAL A 1 92 ? 50.594 44.536 -10.999 1.00 66.31 92 VAL A CA 1
ATOM 690 C C . VAL A 1 92 ? 50.263 43.744 -12.265 1.00 66.31 92 VAL A C 1
ATOM 692 O O . VAL A 1 92 ? 49.268 43.028 -12.284 1.00 66.31 92 VAL A O 1
ATOM 695 N N . LEU A 1 93 ? 51.113 43.798 -13.295 1.00 66.62 93 LEU A N 1
ATOM 696 C CA . LEU A 1 93 ? 50.937 43.007 -14.517 1.00 66.62 93 LEU A CA 1
ATOM 697 C C . LEU A 1 93 ? 51.103 41.504 -14.267 1.00 66.62 93 LEU A C 1
ATOM 699 O O . LEU A 1 93 ? 50.329 40.716 -14.800 1.00 66.62 93 LEU A O 1
ATOM 703 N N . ALA A 1 94 ? 52.059 41.100 -13.426 1.00 62.28 94 ALA A N 1
ATOM 704 C CA . ALA A 1 94 ? 52.243 39.705 -13.031 1.00 62.28 94 ALA A CA 1
ATOM 705 C C . ALA A 1 94 ? 51.067 39.193 -12.183 1.00 62.28 94 ALA A C 1
ATOM 707 O O . ALA A 1 94 ? 50.586 38.086 -12.412 1.00 62.28 94 ALA A O 1
ATOM 708 N N . GLY A 1 95 ? 50.564 40.011 -11.251 1.00 61.31 95 GLY A N 1
ATOM 709 C CA . GLY A 1 95 ? 49.364 39.702 -10.471 1.00 61.31 95 GLY A CA 1
ATOM 710 C C . GLY A 1 95 ? 48.113 39.601 -11.345 1.00 61.31 95 GLY A C 1
ATOM 711 O O . GLY A 1 95 ? 47.338 38.663 -11.192 1.00 61.31 95 GLY A O 1
ATOM 712 N N . GLY A 1 96 ? 47.963 40.510 -12.314 1.00 63.16 96 GLY A N 1
ATOM 713 C CA . GLY A 1 96 ? 46.904 40.466 -13.318 1.00 63.16 96 GLY A CA 1
ATOM 714 C C . GLY A 1 96 ? 46.979 39.200 -14.167 1.00 63.16 96 GLY A C 1
ATOM 715 O O . GLY A 1 96 ? 46.007 38.466 -14.230 1.00 63.16 96 GLY A O 1
ATOM 716 N N . ALA A 1 97 ? 48.141 38.884 -14.745 1.00 60.41 97 ALA A N 1
ATOM 717 C CA . ALA A 1 97 ? 48.326 37.693 -15.575 1.00 60.41 97 ALA A CA 1
ATOM 718 C C . ALA A 1 97 ? 48.063 36.382 -14.813 1.00 60.41 97 ALA A C 1
ATOM 720 O O . ALA A 1 97 ? 47.455 35.469 -15.367 1.00 60.41 97 ALA A O 1
ATOM 721 N N . LEU A 1 98 ? 48.467 36.297 -13.540 1.00 60.09 98 LEU A N 1
ATOM 722 C CA . LEU A 1 98 ? 48.151 35.152 -12.684 1.00 60.09 98 LEU A CA 1
ATOM 723 C C . LEU A 1 98 ? 46.653 35.060 -12.382 1.00 60.09 98 LEU A C 1
ATOM 725 O O . LEU A 1 98 ? 46.091 33.976 -12.487 1.00 60.09 98 LEU A O 1
ATOM 729 N N . ALA A 1 99 ? 45.991 36.173 -12.057 1.00 61.94 99 ALA A N 1
ATOM 730 C CA . ALA A 1 99 ? 44.555 36.181 -11.791 1.00 61.94 99 ALA A CA 1
ATOM 731 C C . ALA A 1 99 ? 43.739 35.808 -13.037 1.00 61.94 99 ALA A C 1
ATOM 733 O O . ALA A 1 99 ? 42.829 34.988 -12.943 1.00 61.94 99 ALA A O 1
ATOM 734 N N . THR A 1 100 ? 44.092 36.343 -14.211 1.00 63.81 100 THR A N 1
ATOM 735 C CA . THR A 1 100 ? 43.436 35.980 -15.472 1.00 63.81 100 THR A CA 1
ATOM 736 C C . THR A 1 100 ? 43.716 34.527 -15.832 1.00 63.81 100 THR A C 1
ATOM 738 O O . THR A 1 100 ? 42.788 33.835 -16.222 1.00 63.81 100 THR A O 1
ATOM 741 N N . GLY A 1 101 ? 44.950 34.042 -15.638 1.00 56.44 101 GLY A N 1
ATOM 742 C CA . GLY A 1 101 ? 45.321 32.645 -15.868 1.00 56.44 101 GLY A CA 1
ATOM 743 C C . GLY A 1 101 ? 44.547 31.675 -14.973 1.00 56.44 101 GLY A C 1
ATOM 744 O O . GLY A 1 101 ? 43.981 30.704 -15.470 1.00 56.44 101 GLY A O 1
ATOM 745 N N . VAL A 1 102 ? 44.441 31.972 -13.673 1.00 62.31 102 VAL A N 1
ATOM 746 C CA . VAL A 1 102 ? 43.626 31.197 -12.724 1.00 62.31 102 VAL A CA 1
ATOM 747 C C . VAL A 1 102 ? 42.149 31.254 -13.113 1.00 62.31 102 VAL A C 1
ATOM 749 O O . VAL A 1 102 ? 41.508 30.213 -13.171 1.00 62.31 102 VAL A O 1
ATOM 752 N N . TRP A 1 103 ? 41.613 32.428 -13.458 1.00 63.09 103 TRP A N 1
ATOM 753 C CA . TRP A 1 103 ? 40.219 32.576 -13.888 1.00 63.09 103 TRP A CA 1
ATOM 754 C C . TRP A 1 103 ? 39.908 31.777 -15.158 1.00 63.09 103 TRP A C 1
ATOM 756 O O . TRP A 1 103 ? 38.867 31.132 -15.248 1.00 63.09 103 TRP A O 1
ATOM 766 N N . THR A 1 104 ? 40.816 31.773 -16.133 1.00 57.09 104 THR A N 1
ATOM 767 C CA . THR A 1 104 ? 40.643 31.034 -17.389 1.00 57.09 104 THR A CA 1
ATOM 768 C C . THR A 1 104 ? 40.816 29.535 -17.215 1.00 57.09 104 THR A C 1
ATOM 770 O O . THR A 1 104 ? 40.098 28.784 -17.860 1.00 57.09 104 THR A O 1
ATOM 773 N N . VAL A 1 105 ? 41.707 29.089 -16.322 1.00 54.53 105 VAL A N 1
ATOM 774 C CA . VAL A 1 105 ? 41.814 27.670 -15.955 1.00 54.53 105 VAL A CA 1
ATOM 775 C C . VAL A 1 105 ? 40.553 27.229 -15.216 1.00 54.53 105 VAL A C 1
ATOM 777 O O . VAL A 1 105 ? 40.011 26.187 -15.541 1.00 54.53 105 VAL A O 1
ATOM 780 N N . VAL A 1 106 ? 40.019 28.042 -14.300 1.00 58.53 106 VAL A N 1
ATOM 781 C CA . VAL A 1 106 ? 38.756 27.748 -13.602 1.00 58.53 106 VAL A CA 1
ATOM 782 C C . VAL A 1 106 ? 37.573 27.695 -14.573 1.00 58.53 106 VAL A C 1
ATOM 784 O O . VAL A 1 106 ? 36.757 26.793 -14.466 1.00 58.53 106 VAL A O 1
ATOM 787 N N . GLN A 1 107 ? 37.487 28.607 -15.546 1.00 56.59 107 GLN A N 1
ATOM 788 C CA . GLN A 1 107 ? 36.438 28.588 -16.577 1.00 56.59 107 GLN A CA 1
ATOM 789 C C . GLN A 1 107 ? 36.594 27.420 -17.561 1.00 56.59 107 GLN A C 1
ATOM 791 O O . GLN A 1 107 ? 35.592 26.856 -17.977 1.00 56.59 107 GLN A O 1
ATOM 796 N N . ALA A 1 108 ? 37.824 27.039 -17.921 1.00 52.34 108 ALA A N 1
ATOM 797 C CA . ALA A 1 108 ? 38.079 25.888 -18.787 1.00 52.34 108 ALA A CA 1
ATOM 798 C C . ALA A 1 108 ? 37.773 24.562 -18.074 1.00 52.34 108 ALA A C 1
ATOM 800 O O . ALA A 1 108 ? 37.112 23.709 -18.649 1.00 52.34 108 ALA A O 1
ATOM 801 N N . VAL A 1 109 ? 38.164 24.428 -16.803 1.00 51.12 109 VAL A N 1
ATOM 802 C CA . VAL A 1 109 ? 37.832 23.261 -15.969 1.00 51.12 109 VAL A CA 1
ATOM 803 C C . VAL A 1 109 ? 36.327 23.203 -15.678 1.00 51.12 109 VAL A C 1
ATOM 805 O O . VAL A 1 109 ? 35.754 22.127 -15.677 1.00 51.12 109 VAL A O 1
ATOM 808 N N . ALA A 1 110 ? 35.652 24.345 -15.510 1.00 52.97 110 ALA A N 1
ATOM 809 C CA . ALA A 1 110 ? 34.198 24.387 -15.330 1.00 52.97 110 ALA A CA 1
ATOM 810 C C . ALA A 1 110 ? 33.393 24.163 -16.628 1.00 52.97 110 ALA A C 1
ATOM 812 O O . ALA A 1 110 ? 32.186 23.932 -16.555 1.00 52.97 110 ALA A O 1
ATOM 813 N N . ALA A 1 111 ? 34.026 24.266 -17.803 1.00 50.19 111 ALA A N 1
ATOM 814 C CA . ALA A 1 111 ? 33.387 24.044 -19.101 1.00 50.19 111 ALA A CA 1
ATOM 815 C C . ALA A 1 111 ? 33.490 22.586 -19.587 1.00 50.19 111 ALA A C 1
ATOM 817 O O . ALA A 1 111 ? 32.652 22.182 -20.388 1.00 50.19 111 ALA A O 1
ATOM 818 N N . ASP A 1 112 ? 34.458 21.806 -19.087 1.00 47.47 112 ASP A N 1
ATOM 819 C CA . ASP A 1 112 ? 34.605 20.369 -19.389 1.00 47.47 112 ASP A CA 1
ATOM 820 C C . ASP A 1 112 ? 33.591 19.474 -18.635 1.00 47.47 112 ASP A C 1
ATOM 822 O O . ASP A 1 112 ? 33.444 18.307 -18.978 1.00 47.47 112 ASP A O 1
ATOM 826 N N . ASP A 1 113 ? 32.836 20.012 -17.664 1.00 51.38 113 ASP A N 1
ATOM 827 C CA . ASP A 1 113 ? 31.959 19.229 -16.766 1.00 51.38 113 ASP A CA 1
ATOM 828 C C . ASP A 1 113 ? 30.439 19.363 -17.030 1.00 51.38 113 ASP A C 1
ATOM 830 O O . ASP A 1 113 ? 29.622 18.909 -16.224 1.00 51.38 113 ASP A O 1
ATOM 834 N N . GLN A 1 114 ? 29.993 19.978 -18.131 1.00 70.56 114 GLN A N 1
ATOM 835 C CA . GLN A 1 114 ? 28.552 20.082 -18.422 1.00 70.56 114 GLN A CA 1
ATOM 836 C C . GLN A 1 114 ? 28.109 19.035 -19.437 1.00 70.56 114 GLN A C 1
ATOM 838 O O . GLN A 1 114 ? 27.929 19.324 -20.620 1.00 70.56 114 GLN A O 1
ATOM 843 N N . CYS A 1 115 ? 27.886 17.815 -18.943 1.00 79.19 115 CYS A N 1
ATOM 844 C CA . CYS A 1 115 ? 27.150 16.804 -19.691 1.00 79.19 115 CYS A CA 1
ATOM 845 C C . CYS A 1 115 ? 25.839 17.390 -20.245 1.00 79.19 115 CYS A C 1
ATOM 847 O O . CYS A 1 115 ? 25.155 18.140 -19.533 1.00 79.19 115 CYS A O 1
ATOM 849 N N . PRO A 1 116 ? 25.444 17.043 -21.485 1.00 82.44 116 PRO A N 1
ATOM 850 C CA . PRO A 1 116 ? 24.114 17.382 -21.970 1.00 82.44 116 PRO A CA 1
ATOM 851 C C . PRO A 1 116 ? 23.062 16.799 -21.020 1.00 82.44 116 PRO A C 1
ATOM 853 O O . PRO A 1 116 ? 23.267 15.740 -20.426 1.00 82.44 116 PRO A O 1
ATOM 856 N N . ALA A 1 117 ? 21.933 17.496 -20.865 1.00 84.00 117 ALA A N 1
ATOM 857 C CA . ALA A 1 117 ? 20.849 17.005 -20.024 1.00 84.00 117 ALA A CA 1
ATOM 858 C C . ALA A 1 117 ? 20.383 15.628 -20.546 1.00 84.00 117 ALA A C 1
ATOM 860 O O . ALA A 1 117 ? 19.959 15.545 -21.703 1.00 84.00 117 ALA A O 1
ATOM 861 N N . PRO A 1 118 ? 20.477 14.557 -19.737 1.00 88.38 118 PRO A N 1
ATOM 862 C CA . PRO A 1 118 ? 20.101 13.220 -20.174 1.00 88.38 118 PRO A CA 1
ATOM 863 C C . PRO A 1 118 ? 18.592 13.130 -20.405 1.00 88.38 118 PRO A C 1
ATOM 865 O O . PRO A 1 118 ? 17.809 13.832 -19.759 1.00 88.38 118 PRO A O 1
ATOM 868 N N . ALA A 1 119 ? 18.166 12.220 -21.280 1.00 89.69 119 ALA A N 1
ATOM 869 C CA . ALA A 1 119 ? 16.745 11.929 -21.447 1.00 89.69 119 ALA A CA 1
ATOM 870 C C . ALA A 1 119 ? 16.155 11.347 -20.150 1.00 89.69 119 ALA A C 1
ATOM 872 O O . ALA A 1 119 ? 16.790 10.517 -19.504 1.00 89.69 119 ALA A O 1
ATOM 873 N N . GLU A 1 120 ? 14.938 11.739 -19.769 1.00 91.44 120 GLU A N 1
ATOM 874 C CA . GLU A 1 120 ? 14.298 11.253 -18.539 1.00 91.44 120 GLU A CA 1
ATOM 875 C C . GLU A 1 120 ? 13.299 10.123 -18.814 1.00 91.44 120 GLU A C 1
ATOM 877 O O . GLU A 1 120 ? 12.300 10.305 -19.527 1.00 91.44 120 GLU A O 1
ATOM 882 N N . LEU A 1 121 ? 13.549 8.965 -18.199 1.00 94.19 121 LEU A N 1
ATOM 883 C CA . LEU A 1 121 ? 12.630 7.833 -18.154 1.00 94.19 121 LEU A CA 1
ATOM 884 C C . LEU A 1 121 ? 12.090 7.625 -16.742 1.00 94.19 121 LEU A C 1
ATOM 886 O O . LEU A 1 121 ? 12.830 7.605 -15.761 1.00 94.19 121 LEU A O 1
ATOM 890 N N . ARG A 1 122 ? 10.783 7.433 -16.653 1.00 95.50 122 ARG A N 1
ATOM 891 C CA . ARG A 1 122 ? 10.043 7.246 -15.412 1.00 95.50 122 ARG A CA 1
ATOM 892 C C . ARG A 1 122 ? 9.465 5.846 -15.410 1.00 95.50 122 ARG A C 1
ATOM 894 O O . ARG A 1 122 ? 8.794 5.453 -16.361 1.00 95.50 122 ARG A O 1
ATOM 901 N N . LEU A 1 123 ? 9.739 5.094 -14.364 1.00 96.56 123 LEU A N 1
ATOM 902 C CA . LEU A 1 123 ? 9.315 3.714 -14.212 1.00 96.56 123 LEU A CA 1
ATOM 903 C C . LEU A 1 123 ? 8.454 3.605 -12.963 1.00 96.56 123 LEU A C 1
ATOM 905 O O . LEU A 1 123 ? 8.741 4.264 -11.966 1.00 96.56 123 LEU A O 1
ATOM 909 N N . VAL A 1 124 ? 7.435 2.755 -12.997 1.00 96.62 124 VAL A N 1
ATOM 910 C CA . VAL A 1 124 ? 6.690 2.372 -11.791 1.00 96.62 124 VAL A CA 1
ATOM 911 C C . VAL A 1 124 ? 6.611 0.859 -11.662 1.00 96.62 124 VAL A C 1
ATOM 913 O O . VAL A 1 124 ? 6.654 0.146 -12.663 1.00 96.62 124 VAL A O 1
ATOM 916 N N . THR A 1 125 ? 6.510 0.365 -10.433 1.00 96.38 125 THR A N 1
ATOM 917 C CA . THR A 1 125 ? 6.375 -1.066 -10.118 1.00 96.38 125 THR A CA 1
ATOM 918 C C . THR A 1 125 ? 5.691 -1.251 -8.760 1.00 96.38 125 THR A C 1
ATOM 920 O O . THR A 1 125 ? 5.514 -0.278 -8.028 1.00 96.38 125 THR A O 1
ATOM 923 N N . ALA A 1 126 ? 5.295 -2.477 -8.408 1.00 94.94 126 ALA A N 1
ATOM 924 C CA . ALA A 1 126 ? 4.827 -2.790 -7.055 1.00 94.94 126 ALA A CA 1
ATOM 925 C C . ALA A 1 126 ? 5.881 -2.409 -5.985 1.00 94.94 126 ALA A C 1
ATOM 927 O O . ALA A 1 126 ? 7.078 -2.507 -6.286 1.00 94.94 126 ALA A O 1
ATOM 928 N N . PRO A 1 127 ? 5.467 -1.990 -4.769 1.00 93.00 127 PRO A N 1
ATOM 929 C CA . PRO A 1 127 ? 6.369 -1.514 -3.713 1.00 93.00 127 PRO A CA 1
ATOM 930 C C . PRO A 1 127 ? 7.561 -2.439 -3.440 1.00 93.00 127 PRO A C 1
ATOM 932 O O . PRO A 1 127 ? 8.698 -1.983 -3.392 1.00 93.00 127 PRO A O 1
ATOM 935 N N . GLU A 1 128 ? 7.313 -3.744 -3.344 1.00 93.75 128 GLU A N 1
ATOM 936 C CA . GLU A 1 128 ? 8.326 -4.771 -3.087 1.00 93.75 128 GLU A CA 1
ATOM 937 C C . GLU A 1 128 ? 9.431 -4.857 -4.152 1.00 93.75 128 GLU A C 1
ATOM 939 O O . GLU A 1 128 ? 10.536 -5.290 -3.855 1.00 93.75 128 GLU A O 1
ATOM 944 N N . ASN A 1 129 ? 9.181 -4.382 -5.374 1.00 95.38 129 ASN A N 1
ATOM 945 C CA . ASN A 1 129 ? 10.135 -4.477 -6.481 1.00 95.38 129 ASN A CA 1
ATOM 946 C C . ASN A 1 129 ? 10.933 -3.178 -6.708 1.00 95.38 129 ASN A C 1
ATOM 948 O O . ASN A 1 129 ? 11.789 -3.134 -7.599 1.00 95.38 129 ASN A O 1
ATOM 952 N N . VAL A 1 130 ? 10.619 -2.087 -5.992 1.00 94.19 130 VAL A N 1
ATOM 953 C CA . VAL A 1 130 ? 11.192 -0.752 -6.256 1.00 94.19 130 VAL A CA 1
ATOM 954 C C . VAL A 1 130 ? 12.711 -0.763 -6.108 1.00 94.19 130 VAL A C 1
ATOM 956 O O . VAL A 1 130 ? 13.412 -0.238 -6.981 1.00 94.19 130 VAL A O 1
ATOM 959 N N . THR A 1 131 ? 13.226 -1.399 -5.055 1.00 92.56 131 THR A N 1
ATOM 960 C CA . THR A 1 131 ? 14.667 -1.514 -4.790 1.00 92.56 131 THR A CA 1
ATOM 961 C C . THR A 1 131 ? 15.393 -2.207 -5.942 1.00 92.56 131 THR A C 1
ATOM 963 O O . THR A 1 131 ? 16.353 -1.656 -6.493 1.00 92.56 131 THR A O 1
ATOM 966 N N . GLU A 1 132 ? 14.903 -3.370 -6.376 1.00 94.31 132 GLU A N 1
ATOM 967 C CA . GLU A 1 132 ? 15.543 -4.146 -7.441 1.00 94.31 132 GLU A CA 1
ATOM 968 C C . GLU A 1 132 ? 15.463 -3.427 -8.795 1.00 94.31 132 GLU A C 1
ATOM 970 O O . GLU A 1 132 ? 16.470 -3.292 -9.497 1.00 94.31 132 GLU A O 1
ATOM 975 N N . LEU A 1 133 ? 14.302 -2.868 -9.157 1.00 96.44 133 LEU A N 1
ATOM 976 C CA . LEU A 1 133 ? 14.166 -2.115 -10.407 1.00 96.44 133 LEU A CA 1
ATOM 977 C C . LEU A 1 133 ? 15.060 -0.866 -10.420 1.00 96.44 133 LEU A C 1
ATOM 979 O O . LEU A 1 133 ? 15.653 -0.542 -11.452 1.00 96.44 133 LEU A O 1
ATOM 983 N N . THR A 1 134 ? 15.228 -0.201 -9.275 1.00 96.31 134 THR A N 1
ATOM 984 C CA . THR A 1 134 ? 16.168 0.920 -9.116 1.00 96.31 134 THR A CA 1
ATOM 985 C C . THR A 1 134 ? 17.612 0.467 -9.328 1.00 96.31 134 THR A C 1
ATOM 987 O O . THR A 1 134 ? 18.365 1.110 -10.068 1.00 96.31 134 THR A O 1
ATOM 990 N N . ALA A 1 135 ? 18.010 -0.673 -8.757 1.00 95.06 135 ALA A N 1
ATOM 991 C CA . ALA A 1 135 ? 19.343 -1.242 -8.950 1.00 95.06 135 ALA A CA 1
ATOM 992 C C . ALA A 1 135 ? 19.618 -1.608 -10.423 1.00 95.06 135 ALA A C 1
ATOM 994 O O . ALA A 1 135 ? 20.717 -1.349 -10.944 1.00 95.06 135 ALA A O 1
ATOM 995 N N . ARG A 1 136 ? 18.614 -2.145 -11.131 1.00 96.75 136 ARG A N 1
ATOM 996 C CA . ARG A 1 136 ? 18.684 -2.428 -12.575 1.00 96.75 136 ARG A CA 1
ATOM 997 C C . ARG A 1 136 ? 18.767 -1.163 -13.413 1.00 96.75 136 ARG A C 1
ATOM 999 O O . ARG A 1 136 ? 19.644 -1.078 -14.272 1.00 96.75 136 ARG A O 1
ATOM 1006 N N . ALA A 1 137 ? 17.942 -0.161 -13.123 1.00 96.88 137 ALA A N 1
ATOM 1007 C CA . ALA A 1 137 ? 17.985 1.134 -13.793 1.00 96.88 137 ALA A CA 1
ATOM 1008 C C . ALA A 1 137 ? 19.365 1.801 -13.637 1.00 96.88 137 ALA A C 1
ATOM 1010 O O . ALA A 1 137 ? 19.971 2.219 -14.624 1.00 96.88 137 ALA A O 1
ATOM 1011 N N . HIS A 1 138 ? 19.934 1.812 -12.427 1.00 96.19 138 HIS A N 1
ATOM 1012 C CA . HIS A 1 138 ? 21.292 2.315 -12.195 1.00 96.19 138 HIS A CA 1
ATOM 1013 C C . HIS A 1 138 ? 22.359 1.526 -12.964 1.00 96.19 138 HIS A C 1
ATOM 1015 O O . HIS A 1 138 ? 23.307 2.112 -13.488 1.00 96.19 138 HIS A O 1
ATOM 1021 N N . SER A 1 139 ? 22.221 0.203 -13.052 1.00 96.25 139 SER A N 1
ATOM 1022 C CA . SER A 1 139 ? 23.144 -0.637 -13.823 1.00 96.25 139 SER A CA 1
ATOM 1023 C C . SER A 1 139 ? 23.071 -0.341 -15.318 1.00 96.25 139 SER A C 1
ATOM 1025 O O . SER A 1 139 ? 24.114 -0.208 -15.956 1.00 96.25 139 SER A O 1
ATOM 1027 N N . TYR A 1 140 ? 21.867 -0.155 -15.854 1.00 96.56 140 TYR A N 1
ATOM 1028 C CA . TYR A 1 140 ? 21.661 0.242 -17.240 1.00 96.56 140 TYR A CA 1
ATOM 1029 C C . TYR A 1 140 ? 22.281 1.611 -17.543 1.00 96.56 140 TYR A C 1
ATOM 1031 O O . TYR A 1 140 ? 23.036 1.725 -18.508 1.00 96.56 140 TYR A O 1
ATOM 1039 N N . VAL A 1 141 ? 22.052 2.619 -16.690 1.00 94.88 141 VAL A N 1
ATOM 1040 C CA . VAL A 1 141 ? 22.641 3.965 -16.839 1.00 94.88 141 VAL A CA 1
ATOM 1041 C C . VAL A 1 141 ? 24.171 3.909 -16.839 1.00 94.88 141 VAL A C 1
ATOM 1043 O O . VAL A 1 141 ? 24.804 4.553 -17.671 1.00 94.88 141 VAL A O 1
ATOM 1046 N N . ARG A 1 142 ? 24.785 3.108 -15.955 1.00 93.94 142 ARG A N 1
ATOM 1047 C CA . ARG A 1 142 ? 26.251 2.932 -15.921 1.00 93.94 142 ARG A CA 1
ATOM 1048 C C . ARG A 1 142 ? 26.807 2.262 -17.177 1.00 93.94 142 ARG A C 1
ATOM 1050 O O . ARG A 1 142 ? 27.928 2.559 -17.566 1.00 93.94 142 ARG A O 1
ATOM 1057 N N . GLN A 1 143 ? 26.056 1.346 -17.785 1.00 93.44 143 GLN A N 1
ATOM 1058 C CA . GLN A 1 143 ? 26.476 0.645 -19.003 1.00 93.44 143 GLN A CA 1
ATOM 1059 C C . GLN A 1 143 ? 26.275 1.482 -20.276 1.00 93.44 143 GLN A C 1
ATOM 1061 O O . GLN A 1 143 ? 26.918 1.206 -21.284 1.00 93.44 143 GLN A O 1
ATOM 1066 N N . HIS A 1 144 ? 25.407 2.498 -20.233 1.00 90.62 144 HIS A N 1
ATOM 1067 C CA . HIS A 1 144 ? 25.015 3.305 -21.391 1.00 90.62 144 HIS A CA 1
ATOM 1068 C C . HIS A 1 144 ? 25.368 4.779 -21.175 1.00 90.62 144 HIS A C 1
ATOM 1070 O O . HIS A 1 144 ? 24.505 5.653 -21.046 1.00 90.62 144 HIS A O 1
ATOM 1076 N N . GLN A 1 145 ? 26.673 5.030 -21.142 1.00 88.19 145 GLN A N 1
ATOM 1077 C CA . GLN A 1 145 ? 27.266 6.361 -21.115 1.00 88.19 145 GLN A CA 1
ATOM 1078 C C . GLN A 1 145 ? 27.816 6.721 -22.500 1.00 88.19 145 GLN A C 1
ATOM 1080 O O . GLN A 1 145 ? 28.136 5.846 -23.307 1.00 88.19 145 GLN A O 1
ATOM 1085 N N . MET A 1 146 ? 27.907 8.015 -22.781 1.00 83.06 146 MET A N 1
ATOM 1086 C CA . MET A 1 146 ? 28.637 8.547 -23.929 1.00 83.06 146 MET A CA 1
ATOM 1087 C C . MET A 1 146 ? 30.153 8.313 -23.754 1.00 83.06 146 MET A C 1
ATOM 1089 O O . MET A 1 146 ? 30.614 7.950 -22.672 1.00 83.06 146 MET A O 1
ATOM 1093 N N . GLU A 1 147 ? 30.946 8.500 -24.816 1.00 79.12 147 GLU A N 1
ATOM 1094 C CA . GLU A 1 147 ? 32.408 8.280 -24.780 1.00 79.12 147 GLU A CA 1
ATOM 1095 C C . GLU A 1 147 ? 33.135 9.165 -23.747 1.00 79.12 147 GLU A C 1
ATOM 1097 O O . GLU A 1 147 ? 34.200 8.796 -23.256 1.00 79.12 147 GLU A O 1
ATOM 1102 N N . ASP A 1 148 ? 32.544 10.307 -23.396 1.00 79.06 148 ASP A N 1
ATOM 1103 C CA . ASP A 1 148 ? 32.997 11.253 -22.369 1.00 79.06 148 ASP A CA 1
ATOM 1104 C C . ASP A 1 148 ? 32.537 10.884 -20.940 1.00 79.06 148 ASP A C 1
ATOM 1106 O O . ASP A 1 148 ? 32.853 11.591 -19.986 1.00 79.06 148 ASP A O 1
ATOM 1110 N N . GLY A 1 149 ? 31.820 9.767 -20.768 1.00 83.50 149 GLY A N 1
ATOM 1111 C CA . GLY A 1 149 ? 31.287 9.304 -19.483 1.00 83.50 149 GLY A CA 1
ATOM 1112 C C . GLY A 1 149 ? 29.942 9.926 -19.095 1.00 83.50 149 GLY A C 1
ATOM 1113 O O . GLY A 1 149 ? 29.401 9.599 -18.034 1.00 83.50 149 GLY A O 1
ATOM 1114 N N . CYS A 1 150 ? 29.362 10.785 -19.938 1.00 87.25 150 CYS A N 1
ATOM 1115 C CA . CYS A 1 150 ? 28.079 11.414 -19.652 1.00 87.25 150 CYS A CA 1
ATOM 1116 C C . CYS A 1 150 ? 26.911 10.420 -19.769 1.00 87.25 150 CYS A C 1
ATOM 1118 O O . CYS A 1 150 ? 26.855 9.631 -20.718 1.00 87.25 150 CYS A O 1
ATOM 1120 N N . PRO A 1 151 ? 25.938 10.437 -18.836 1.00 86.25 151 PRO A N 1
ATOM 1121 C CA . PRO A 1 151 ? 24.779 9.560 -18.926 1.00 86.25 151 PRO A CA 1
ATOM 1122 C C . PRO A 1 151 ? 23.919 9.946 -20.133 1.00 86.25 151 PRO A C 1
ATOM 1124 O O . PRO A 1 151 ? 23.588 11.113 -20.324 1.00 86.25 151 PRO A O 1
ATOM 1127 N N . VAL A 1 152 ? 23.507 8.958 -20.929 1.00 89.25 152 VAL A N 1
ATOM 1128 C CA . VAL A 1 152 ? 22.558 9.180 -22.039 1.00 89.25 152 VAL A CA 1
ATOM 1129 C C . VAL A 1 152 ? 21.129 9.357 -21.509 1.00 89.25 152 VAL A C 1
ATOM 1131 O O . VAL A 1 152 ? 20.295 10.032 -22.111 1.00 89.25 152 VAL A O 1
ATOM 1134 N N . VAL A 1 153 ? 20.844 8.755 -20.355 1.00 92.81 153 VAL A N 1
ATOM 1135 C CA . VAL A 1 153 ? 19.509 8.677 -19.766 1.00 92.81 153 VAL A CA 1
ATOM 1136 C C . VAL A 1 153 ? 19.582 8.805 -18.247 1.00 92.81 153 VAL A C 1
ATOM 1138 O O . VAL A 1 153 ? 20.507 8.306 -17.606 1.00 92.81 153 VAL A O 1
ATOM 1141 N N . ARG A 1 154 ? 18.584 9.468 -17.669 1.00 93.69 154 ARG A N 1
ATOM 1142 C CA . ARG A 1 154 ? 18.288 9.493 -16.240 1.00 93.69 154 ARG A CA 1
ATOM 1143 C C . ARG A 1 154 ? 17.000 8.724 -16.017 1.00 93.69 154 ARG A C 1
ATOM 1145 O O . ARG A 1 154 ? 16.014 8.950 -16.713 1.00 93.69 154 ARG A O 1
ATOM 1152 N N . MET A 1 155 ? 17.014 7.822 -15.047 1.00 95.69 155 MET A N 1
ATOM 1153 C CA . MET A 1 155 ? 15.869 6.974 -14.745 1.00 95.69 155 MET A CA 1
ATOM 1154 C C . MET A 1 155 ? 15.385 7.241 -13.326 1.00 95.69 155 MET A C 1
ATOM 1156 O O . MET A 1 155 ? 16.197 7.354 -12.409 1.00 95.69 155 MET A O 1
ATOM 1160 N N . THR A 1 156 ? 14.074 7.346 -13.151 1.00 95.94 156 THR A N 1
ATOM 1161 C CA . THR A 1 156 ? 13.426 7.469 -11.842 1.00 95.94 156 THR A CA 1
ATOM 1162 C C . THR A 1 156 ? 12.436 6.331 -11.692 1.00 95.94 156 THR A C 1
ATOM 1164 O O . THR A 1 156 ? 11.636 6.102 -12.595 1.00 95.94 156 THR A O 1
ATOM 1167 N N . VAL A 1 157 ? 12.504 5.622 -10.571 1.00 96.75 157 VAL A N 1
ATOM 1168 C CA . VAL A 1 157 ? 11.601 4.519 -10.242 1.00 96.75 157 VAL A CA 1
ATOM 1169 C C . VAL A 1 157 ? 10.686 4.973 -9.112 1.00 96.75 157 VAL A C 1
ATOM 1171 O O . VAL A 1 157 ? 11.158 5.578 -8.153 1.00 96.75 157 VAL A O 1
ATOM 1174 N N . GLY A 1 158 ? 9.390 4.717 -9.250 1.00 94.44 158 GLY A N 1
ATOM 1175 C CA . GLY A 1 158 ? 8.380 4.999 -8.237 1.00 94.44 158 GLY A CA 1
ATOM 1176 C C . GLY A 1 158 ? 7.466 3.805 -7.982 1.00 94.44 158 GLY A C 1
ATOM 1177 O O . GLY A 1 158 ? 7.536 2.774 -8.655 1.00 94.44 158 GLY A O 1
ATOM 1178 N N . VAL A 1 159 ? 6.579 3.971 -7.008 1.00 92.31 159 VAL A N 1
ATOM 1179 C CA . VAL A 1 159 ? 5.573 2.971 -6.650 1.00 92.31 159 VAL A CA 1
ATOM 1180 C C . VAL A 1 159 ? 4.369 3.105 -7.584 1.00 92.31 159 VAL A C 1
ATOM 1182 O O . VAL A 1 159 ? 3.864 4.202 -7.825 1.00 92.31 159 VAL A O 1
ATOM 1185 N N . ALA A 1 160 ? 3.906 1.986 -8.132 1.00 92.62 160 ALA A N 1
ATOM 1186 C CA . ALA A 1 160 ? 2.664 1.932 -8.886 1.00 92.62 160 ALA A CA 1
ATOM 1187 C C . ALA A 1 160 ? 1.457 2.115 -7.943 1.00 92.62 160 ALA A C 1
ATOM 1189 O O . ALA A 1 160 ? 1.498 1.650 -6.801 1.00 92.62 160 ALA A O 1
ATOM 1190 N N . PRO A 1 161 ? 0.364 2.753 -8.399 1.00 89.44 161 PRO A N 1
ATOM 1191 C CA . PRO A 1 161 ? -0.866 2.837 -7.629 1.00 89.44 161 PRO A CA 1
ATOM 1192 C C . PRO A 1 161 ? -1.352 1.446 -7.204 1.00 89.44 161 PRO A C 1
ATOM 1194 O O . PRO A 1 161 ? -1.187 0.487 -7.964 1.00 89.44 161 PRO A O 1
ATOM 1197 N N . PRO A 1 162 ? -2.006 1.326 -6.038 1.00 88.69 162 PRO A N 1
ATOM 1198 C CA . PRO A 1 162 ? -2.515 0.040 -5.586 1.00 88.69 162 PRO A CA 1
ATOM 1199 C C . PRO A 1 162 ? -3.531 -0.561 -6.583 1.00 88.69 162 PRO A C 1
ATOM 1201 O O . PRO A 1 162 ? -4.185 0.200 -7.308 1.00 88.69 162 PRO A O 1
ATOM 1204 N N . PRO A 1 163 ? -3.741 -1.894 -6.608 1.00 88.56 163 PRO A N 1
ATOM 1205 C CA . PRO A 1 163 ? -4.606 -2.578 -7.585 1.00 88.56 163 PRO A CA 1
ATOM 1206 C C . PRO A 1 163 ? -6.007 -1.976 -7.723 1.00 88.56 163 PRO A C 1
ATOM 1208 O O . PRO A 1 163 ? -6.598 -1.949 -8.809 1.00 88.56 163 PRO A O 1
ATOM 1211 N N . ILE A 1 164 ? -6.551 -1.475 -6.614 1.00 86.50 164 ILE A N 1
ATOM 1212 C CA . ILE A 1 164 ? -7.875 -0.861 -6.564 1.00 86.50 164 ILE A CA 1
ATOM 1213 C C . ILE A 1 164 ? -7.952 0.506 -7.266 1.00 86.50 164 ILE A C 1
ATOM 1215 O O . ILE A 1 164 ? -9.026 0.901 -7.712 1.00 86.50 164 ILE A O 1
ATOM 1219 N N . HIS A 1 165 ? -6.820 1.197 -7.409 1.00 86.44 165 HIS A N 1
ATOM 1220 C CA . HIS A 1 165 ? -6.691 2.499 -8.069 1.00 86.44 165 HIS A CA 1
ATOM 1221 C C . HIS A 1 165 ? -6.036 2.419 -9.451 1.00 86.44 165 HIS A C 1
ATOM 1223 O O . HIS A 1 165 ? -6.118 3.373 -10.219 1.00 86.44 165 HIS A O 1
ATOM 1229 N N . LEU A 1 166 ? -5.390 1.301 -9.782 1.00 88.06 166 LEU A N 1
ATOM 1230 C CA . LEU A 1 166 ? -4.567 1.171 -10.983 1.00 88.06 166 LEU A CA 1
ATOM 1231 C C . LEU A 1 166 ? -5.337 1.469 -12.280 1.00 88.06 166 LEU A C 1
ATOM 1233 O O . LEU A 1 166 ? -4.846 2.190 -13.146 1.00 88.06 166 LEU A O 1
ATOM 1237 N N . ARG A 1 167 ? -6.578 0.983 -12.384 1.00 86.62 167 ARG A N 1
ATOM 1238 C CA . ARG A 1 167 ? -7.455 1.273 -13.526 1.00 86.62 167 ARG A CA 1
ATOM 1239 C C . ARG A 1 167 ? -7.774 2.761 -13.640 1.00 86.62 167 ARG A C 1
ATOM 1241 O O . ARG A 1 167 ? -7.552 3.344 -14.696 1.00 86.62 167 ARG A O 1
ATOM 1248 N N . ASP A 1 168 ? -8.230 3.375 -12.548 1.00 83.94 168 ASP A N 1
ATOM 1249 C CA . ASP A 1 168 ? -8.539 4.808 -12.509 1.00 83.94 168 ASP A CA 1
ATOM 1250 C C . ASP A 1 168 ? -7.299 5.644 -12.861 1.00 83.94 168 ASP A C 1
ATOM 1252 O O . ASP A 1 168 ? -7.413 6.652 -13.559 1.00 83.94 168 ASP A O 1
ATOM 1256 N N . ALA A 1 169 ? -6.110 5.214 -12.429 1.00 87.69 169 ALA A N 1
ATOM 1257 C CA . ALA A 1 169 ? -4.858 5.860 -12.785 1.00 87.69 169 ALA A CA 1
ATOM 1258 C C . ALA A 1 169 ? -4.607 5.806 -14.299 1.00 87.69 169 ALA A C 1
ATOM 1260 O O . ALA A 1 169 ? -4.288 6.834 -14.890 1.00 87.69 169 ALA A O 1
ATOM 1261 N N . PHE A 1 170 ? -4.801 4.671 -14.971 1.00 87.62 170 PHE A N 1
ATOM 1262 C CA . PHE A 1 170 ? -4.643 4.617 -16.430 1.00 87.62 170 PHE A CA 1
ATOM 1263 C C . PHE A 1 170 ? -5.750 5.364 -17.188 1.00 87.62 170 PHE A C 1
ATOM 1265 O O . PHE A 1 170 ? -5.434 6.114 -18.118 1.00 87.62 170 PHE A O 1
ATOM 1272 N N . ASP A 1 171 ? -7.009 5.240 -16.760 1.00 86.00 171 ASP A N 1
ATOM 1273 C CA . ASP A 1 171 ? -8.168 5.908 -17.372 1.00 86.00 171 ASP A CA 1
ATOM 1274 C C . ASP A 1 171 ? -8.052 7.440 -17.290 1.00 86.00 171 ASP A C 1
ATOM 1276 O O . ASP A 1 171 ? -8.365 8.164 -18.240 1.00 86.00 171 ASP A O 1
ATOM 1280 N N . ASN A 1 172 ? -7.535 7.957 -16.172 1.00 81.56 172 ASN A N 1
ATOM 1281 C CA . ASN A 1 172 ? -7.441 9.392 -15.908 1.00 81.56 172 ASN A CA 1
ATOM 1282 C C . ASN A 1 172 ? -6.065 9.991 -16.220 1.00 81.56 172 ASN A C 1
ATOM 1284 O O . ASN A 1 172 ? -5.752 11.084 -15.757 1.00 81.56 172 ASN A O 1
ATOM 1288 N N . ARG A 1 173 ? -5.233 9.327 -17.031 1.00 84.94 173 ARG A N 1
ATOM 1289 C CA . ARG A 1 173 ? -3.884 9.812 -17.397 1.00 84.94 173 ARG A CA 1
ATOM 1290 C C . ARG A 1 173 ? -2.973 10.065 -16.193 1.00 84.94 173 ARG A C 1
ATOM 1292 O O . ARG A 1 173 ? -2.206 11.024 -16.170 1.00 84.94 173 ARG A O 1
ATOM 1299 N N . TRP A 1 174 ? -3.053 9.194 -15.200 1.00 86.25 174 TRP A N 1
ATOM 1300 C CA . TRP A 1 174 ? -2.371 9.279 -13.909 1.00 86.25 174 TRP A CA 1
ATOM 1301 C C . TRP A 1 174 ? -2.841 10.436 -13.020 1.00 86.25 174 TRP A C 1
ATOM 1303 O O . TRP A 1 174 ? -2.229 10.702 -11.986 1.00 86.25 174 TRP A O 1
ATOM 1313 N N . GLU A 1 175 ? -3.928 11.115 -13.397 1.00 82.38 175 GLU A N 1
ATOM 1314 C CA . GLU A 1 175 ? -4.552 12.166 -12.602 1.00 82.38 175 GLU A CA 1
ATOM 1315 C C . GLU A 1 175 ? -5.561 11.570 -11.613 1.00 82.38 175 GLU A C 1
ATOM 1317 O O . GLU A 1 175 ? -6.432 10.775 -11.962 1.00 82.38 175 GLU A O 1
ATOM 1322 N N . TRP A 1 176 ? -5.494 12.026 -10.371 1.00 72.75 176 TRP A N 1
ATOM 1323 C CA . TRP A 1 176 ? -6.472 11.761 -9.334 1.00 72.75 176 TRP A CA 1
ATOM 1324 C C . TRP A 1 176 ? -7.725 12.616 -9.564 1.00 72.75 176 TRP A C 1
ATOM 1326 O O . TRP A 1 176 ? -7.720 13.824 -9.310 1.00 72.75 176 TRP A O 1
ATOM 1336 N N . ARG A 1 177 ? -8.817 11.999 -10.034 1.00 67.81 177 ARG A N 1
ATOM 1337 C CA . ARG A 1 177 ? -10.060 12.698 -10.429 1.00 67.81 177 ARG A CA 1
ATOM 1338 C C . ARG A 1 177 ? -11.280 12.394 -9.562 1.00 67.81 177 ARG A C 1
ATOM 1340 O O . ARG A 1 177 ? -12.415 12.522 -10.017 1.00 67.81 177 ARG A O 1
ATOM 1347 N N . GLU A 1 178 ? -11.075 12.046 -8.298 1.00 60.34 178 GLU A N 1
ATOM 1348 C CA . GLU A 1 178 ? -12.193 11.879 -7.368 1.00 60.34 178 GLU A CA 1
ATOM 1349 C C . GLU A 1 178 ? -12.760 13.253 -6.958 1.00 60.34 178 GLU A C 1
ATOM 1351 O O . GLU A 1 178 ? -12.267 13.939 -6.066 1.00 60.34 178 GLU A O 1
ATOM 1356 N N . ASP A 1 179 ? -13.785 13.673 -7.705 1.00 52.53 179 ASP A N 1
ATOM 1357 C CA . ASP A 1 179 ? -14.775 14.715 -7.393 1.00 52.53 179 ASP A CA 1
ATOM 1358 C C . ASP A 1 179 ? -14.295 16.170 -7.207 1.00 52.53 179 ASP A C 1
ATOM 1360 O O . ASP A 1 179 ? -15.035 17.031 -6.732 1.00 52.53 179 ASP A O 1
ATOM 1364 N N . ARG A 1 180 ? -13.092 16.516 -7.676 1.00 56.97 180 ARG A N 1
ATOM 1365 C CA . ARG A 1 180 ? -12.630 17.917 -7.779 1.00 56.97 180 ARG A CA 1
ATOM 1366 C C . ARG A 1 180 ? -13.032 18.564 -9.111 1.00 56.97 180 ARG A C 1
ATOM 1368 O O . ARG A 1 180 ? -12.169 19.008 -9.862 1.00 56.97 180 ARG A O 1
ATOM 1375 N N . ARG A 1 181 ? -14.337 18.636 -9.418 1.00 51.44 181 ARG A N 1
ATOM 1376 C CA . ARG A 1 181 ? -14.826 19.243 -10.683 1.00 51.44 181 ARG A CA 1
ATOM 1377 C C . ARG A 1 181 ? -14.436 20.723 -10.854 1.00 51.44 181 ARG A C 1
ATOM 1379 O O . ARG A 1 181 ? -14.377 21.184 -11.987 1.00 51.44 181 ARG A O 1
ATOM 1386 N N . ASP A 1 182 ? -14.096 21.415 -9.760 1.00 53.69 182 ASP A N 1
ATOM 1387 C CA . ASP A 1 182 ? -13.902 22.873 -9.736 1.00 53.69 182 ASP A CA 1
ATOM 1388 C C . ASP A 1 182 ? -12.494 23.350 -9.302 1.00 53.69 182 ASP A C 1
ATOM 1390 O O . ASP A 1 182 ? -12.301 24.548 -9.086 1.00 53.69 182 ASP A O 1
ATOM 1394 N N . GLN A 1 183 ? -11.486 22.471 -9.162 1.00 51.56 183 GLN A N 1
ATOM 1395 C CA . GLN A 1 183 ? -10.116 22.908 -8.822 1.00 51.56 183 GLN A CA 1
ATOM 1396 C C . GLN A 1 183 ? -9.216 23.078 -10.062 1.00 51.56 183 GLN A C 1
ATOM 1398 O O . GLN A 1 183 ? -9.254 22.249 -10.968 1.00 51.56 183 GLN A O 1
ATOM 1403 N N . PRO A 1 184 ? -8.356 24.118 -10.103 1.00 50.44 184 PRO A N 1
ATOM 1404 C CA . PRO A 1 184 ? -7.550 24.451 -11.283 1.00 50.44 184 PRO A CA 1
ATOM 1405 C C . PRO A 1 184 ? -6.339 23.533 -11.528 1.00 50.44 184 PRO A C 1
ATOM 1407 O O . PRO A 1 184 ? -5.684 23.679 -12.559 1.00 50.44 184 PRO A O 1
ATOM 1410 N N . TYR A 1 185 ? -6.021 22.607 -10.614 1.00 54.75 185 TYR A N 1
ATOM 1411 C CA . TYR A 1 185 ? -4.854 21.725 -10.714 1.00 54.75 185 TYR A CA 1
ATOM 1412 C C . TYR A 1 185 ? -5.254 20.256 -10.532 1.00 54.75 185 TYR A C 1
ATOM 1414 O O . TYR A 1 185 ? -5.916 19.909 -9.554 1.00 54.75 185 TYR A O 1
ATOM 1422 N N . ALA A 1 186 ? -4.818 19.395 -11.455 1.00 60.50 186 ALA A N 1
ATOM 1423 C CA . ALA A 1 186 ? -4.946 17.947 -11.328 1.00 60.50 186 ALA A CA 1
ATOM 1424 C C . ALA A 1 186 ? -3.833 17.410 -10.414 1.00 60.50 186 ALA A C 1
ATOM 1426 O O . ALA A 1 186 ? -2.652 17.661 -10.658 1.00 60.50 186 ALA A O 1
ATOM 1427 N N . ARG A 1 187 ? -4.202 16.680 -9.356 1.00 70.56 187 ARG A N 1
ATOM 1428 C CA . ARG A 1 187 ? -3.244 15.917 -8.541 1.00 70.56 187 ARG A CA 1
ATOM 1429 C C . ARG A 1 187 ? -2.885 14.648 -9.309 1.00 70.56 187 ARG A C 1
ATOM 1431 O O . ARG A 1 187 ? -3.764 14.070 -9.933 1.00 70.56 187 ARG A O 1
ATOM 1438 N N . LEU A 1 188 ? -1.627 14.224 -9.286 1.00 73.75 188 LEU A N 1
ATOM 1439 C CA . LEU A 1 188 ? -1.224 12.934 -9.852 1.00 73.75 188 LEU A CA 1
ATOM 1440 C C . LEU A 1 188 ? -1.219 11.864 -8.755 1.00 73.75 188 LEU A C 1
ATOM 1442 O O . LEU A 1 188 ? -1.040 12.205 -7.585 1.00 73.75 188 LEU A O 1
ATOM 1446 N N . TYR A 1 189 ? -1.414 10.594 -9.126 1.00 75.31 189 TYR A N 1
ATOM 1447 C CA . TYR A 1 189 ? -1.239 9.473 -8.193 1.00 75.31 189 TYR A CA 1
ATOM 1448 C C . TYR A 1 189 ? 0.188 9.441 -7.627 1.00 75.31 189 TYR A C 1
ATOM 1450 O O . TYR A 1 189 ? 0.350 9.252 -6.429 1.00 75.31 189 TYR A O 1
ATOM 1458 N N . ASP A 1 190 ? 1.183 9.684 -8.487 1.00 80.94 190 ASP A N 1
ATOM 1459 C CA . ASP A 1 190 ? 2.585 9.983 -8.170 1.00 80.94 190 ASP A CA 1
ATOM 1460 C C . ASP A 1 190 ? 3.302 10.328 -9.504 1.00 80.94 190 ASP A C 1
ATOM 1462 O O . ASP A 1 190 ? 2.732 10.989 -10.381 1.00 80.94 190 ASP A O 1
ATOM 1466 N N . LEU A 1 191 ? 4.517 9.818 -9.707 1.00 85.38 191 LEU A N 1
ATOM 1467 C CA . LEU A 1 191 ? 5.260 9.792 -10.956 1.00 85.38 191 LEU A CA 1
ATOM 1468 C C . LEU A 1 191 ? 4.436 9.175 -12.096 1.00 85.38 191 LEU A C 1
ATOM 1470 O O . LEU A 1 191 ? 4.173 7.976 -12.106 1.00 85.38 191 LEU A O 1
ATOM 1474 N N . GLN A 1 192 ? 4.079 9.981 -13.096 1.00 90.56 192 GLN A N 1
ATOM 1475 C CA . GLN A 1 192 ? 3.463 9.486 -14.327 1.00 90.56 192 GLN A CA 1
ATOM 1476 C C . GLN A 1 192 ? 4.499 8.674 -15.144 1.00 90.56 192 GLN A C 1
ATOM 1478 O O . GLN A 1 192 ? 5.497 9.258 -15.575 1.00 90.56 192 GLN A O 1
ATOM 1483 N N . PRO A 1 193 ? 4.306 7.359 -15.360 1.00 93.81 193 PRO A N 1
ATOM 1484 C CA . PRO A 1 193 ? 5.345 6.466 -15.883 1.00 93.81 193 PRO A CA 1
ATOM 1485 C C . PRO A 1 193 ? 5.466 6.468 -17.407 1.00 93.81 193 PRO A C 1
ATOM 1487 O O . PRO A 1 193 ? 4.486 6.651 -18.113 1.00 93.81 193 PRO A O 1
ATOM 1490 N N . ASP A 1 194 ? 6.650 6.161 -17.924 1.00 94.12 194 ASP A N 1
ATOM 1491 C CA . ASP A 1 194 ? 6.887 5.798 -19.331 1.00 94.12 194 ASP A CA 1
ATOM 1492 C C . ASP A 1 194 ? 6.882 4.279 -19.538 1.00 94.12 194 ASP A C 1
ATOM 1494 O O . ASP A 1 194 ? 6.618 3.784 -20.635 1.00 94.12 194 ASP A O 1
ATOM 1498 N N . ALA A 1 195 ? 7.158 3.532 -18.471 1.00 94.69 195 ALA A N 1
ATOM 1499 C CA . ALA A 1 195 ? 6.956 2.097 -18.414 1.00 94.69 195 ALA A CA 1
ATOM 1500 C C . ALA A 1 195 ? 6.538 1.661 -17.010 1.00 94.69 195 ALA A C 1
ATOM 1502 O O . ALA A 1 195 ? 6.848 2.308 -16.006 1.00 94.69 195 ALA A O 1
ATOM 1503 N N . TRP A 1 196 ? 5.834 0.545 -16.959 1.00 95.38 196 TRP A N 1
ATOM 1504 C CA . TRP A 1 196 ? 5.363 -0.094 -15.746 1.00 95.38 196 TRP A CA 1
ATOM 1505 C C . TRP A 1 196 ? 5.851 -1.540 -15.743 1.00 95.38 196 TRP A C 1
ATOM 1507 O O . TRP A 1 196 ? 5.729 -2.229 -16.753 1.00 95.38 196 TRP A O 1
ATOM 1517 N N . VAL A 1 197 ? 6.423 -1.988 -14.628 1.00 95.88 197 VAL A N 1
ATOM 1518 C CA . VAL A 1 197 ? 6.666 -3.412 -14.394 1.00 95.88 197 VAL A CA 1
ATOM 1519 C C . VAL A 1 197 ? 5.494 -3.965 -13.590 1.00 95.88 197 VAL A C 1
ATOM 1521 O O . VAL A 1 197 ? 5.357 -3.665 -12.402 1.00 95.88 197 VAL A O 1
ATOM 1524 N N . ALA A 1 198 ? 4.630 -4.725 -14.259 1.00 94.50 198 ALA A N 1
ATOM 1525 C CA . ALA A 1 198 ? 3.527 -5.437 -13.621 1.00 94.50 198 ALA A CA 1
ATOM 1526 C C . ALA A 1 198 ? 4.063 -6.647 -12.846 1.00 94.50 198 ALA A C 1
ATOM 1528 O O . ALA A 1 198 ? 5.086 -7.211 -13.230 1.00 94.50 198 ALA A O 1
ATOM 1529 N N . SER A 1 199 ? 3.380 -7.046 -11.776 1.00 92.38 199 SER A N 1
ATOM 1530 C CA . SER A 1 199 ? 3.694 -8.245 -10.992 1.00 92.38 199 SER A CA 1
ATOM 1531 C C . SER A 1 199 ? 3.203 -9.536 -11.654 1.00 92.38 199 SER A C 1
ATOM 1533 O O . SER A 1 199 ? 3.688 -10.608 -11.301 1.00 92.38 199 SER A O 1
ATOM 1535 N N . SER A 1 200 ? 2.275 -9.442 -12.612 1.00 90.38 200 SER A N 1
ATOM 1536 C CA . SER A 1 200 ? 1.860 -10.563 -13.463 1.00 90.38 200 SER A CA 1
ATOM 1537 C C . SER A 1 200 ? 1.425 -10.118 -14.866 1.00 90.38 200 SER A C 1
ATOM 1539 O O . SER A 1 200 ? 0.932 -9.000 -15.039 1.00 90.38 200 SER A O 1
ATOM 1541 N N . ALA A 1 201 ? 1.523 -10.999 -15.872 1.00 87.75 201 ALA A N 1
ATOM 1542 C CA . ALA A 1 201 ? 0.947 -10.777 -17.204 1.00 87.75 201 ALA A CA 1
ATOM 1543 C C . ALA A 1 201 ? -0.573 -10.630 -17.222 1.00 87.75 201 ALA A C 1
ATOM 1545 O O . ALA A 1 201 ? -1.114 -9.979 -18.126 1.00 87.75 201 ALA A O 1
ATOM 1546 N N . ALA A 1 202 ? -1.271 -11.183 -16.231 1.00 88.31 202 ALA A N 1
ATOM 1547 C CA . ALA A 1 202 ? -2.715 -11.044 -16.129 1.00 88.31 202 ALA A CA 1
ATOM 1548 C C . ALA A 1 202 ? -3.145 -9.586 -15.905 1.00 88.31 202 ALA A C 1
ATOM 1550 O O . ALA A 1 202 ? -4.190 -9.180 -16.413 1.00 88.31 202 ALA A O 1
ATOM 1551 N N . GLU A 1 203 ? -2.336 -8.776 -15.210 1.00 90.38 203 GLU A N 1
ATOM 1552 C CA . GLU A 1 203 ? -2.689 -7.395 -14.866 1.00 90.38 203 GLU A CA 1
ATOM 1553 C C . GLU A 1 203 ? -2.855 -6.473 -16.083 1.00 90.38 203 GLU A C 1
ATOM 1555 O O . GLU A 1 203 ? -3.939 -5.910 -16.259 1.00 90.38 203 GLU A O 1
ATOM 1560 N N . PRO A 1 204 ? -1.849 -6.298 -16.969 1.00 88.81 204 PRO A N 1
ATOM 1561 C CA . PRO A 1 204 ? -2.047 -5.494 -18.167 1.00 88.81 204 PRO A CA 1
ATOM 1562 C C . PRO A 1 204 ? -3.119 -6.114 -19.074 1.00 88.81 204 PRO A C 1
ATOM 1564 O O . PRO A 1 204 ? -3.853 -5.382 -19.735 1.00 88.81 204 PRO A O 1
ATOM 1567 N N . GLY A 1 205 ? -3.250 -7.447 -19.086 1.00 85.94 205 GLY A N 1
ATOM 1568 C CA . GLY A 1 205 ? -4.299 -8.158 -19.815 1.00 85.94 205 GLY A CA 1
ATOM 1569 C C . GLY A 1 205 ? -5.718 -7.782 -19.377 1.00 85.94 205 GLY A C 1
ATOM 1570 O O . GLY A 1 205 ? -6.580 -7.605 -20.241 1.00 85.94 205 GLY A O 1
ATOM 1571 N N . GLU A 1 206 ? -5.951 -7.652 -18.068 1.00 87.19 206 GLU A N 1
ATOM 1572 C CA . GLU A 1 206 ? -7.221 -7.218 -17.470 1.00 87.19 206 GLU A CA 1
ATOM 1573 C C . GLU A 1 206 ? -7.518 -5.760 -17.818 1.00 87.19 206 GLU A C 1
ATOM 1575 O O . GLU A 1 206 ? -8.586 -5.458 -18.346 1.00 87.19 206 GLU A O 1
ATOM 1580 N N . LEU A 1 207 ? -6.538 -4.873 -17.637 1.00 85.44 207 LEU A N 1
ATOM 1581 C CA . LEU A 1 207 ? -6.686 -3.446 -17.925 1.00 85.44 207 LEU A CA 1
ATOM 1582 C C . LEU A 1 207 ? -6.982 -3.169 -19.411 1.00 85.44 207 LEU A C 1
ATOM 1584 O O . LEU A 1 207 ? -7.818 -2.329 -19.742 1.00 85.44 207 LEU A O 1
ATOM 1588 N N . MET A 1 208 ? -6.333 -3.882 -20.332 1.00 81.38 208 MET A N 1
ATOM 1589 C CA . MET A 1 208 ? -6.543 -3.693 -21.774 1.00 81.38 208 MET A CA 1
ATOM 1590 C C . MET A 1 208 ? -7.870 -4.255 -22.294 1.00 81.38 208 MET A C 1
ATOM 1592 O O . MET A 1 208 ? -8.301 -3.846 -23.373 1.00 81.38 208 MET A O 1
ATOM 1596 N N . ALA A 1 209 ? -8.511 -5.187 -21.578 1.00 74.00 209 ALA A N 1
ATOM 1597 C CA . ALA A 1 209 ? -9.782 -5.775 -22.009 1.00 74.00 209 ALA A CA 1
ATOM 1598 C C . ALA A 1 209 ? -10.899 -4.723 -22.160 1.00 74.00 209 ALA A C 1
ATOM 1600 O O . ALA A 1 209 ? -11.828 -4.930 -22.938 1.00 74.00 209 ALA A O 1
ATOM 1601 N N . ASP A 1 210 ? -10.745 -3.575 -21.496 1.00 63.81 210 ASP A N 1
ATOM 1602 C CA . ASP A 1 210 ? -11.678 -2.449 -21.511 1.00 63.81 210 ASP A CA 1
ATOM 1603 C C . ASP A 1 210 ? -11.166 -1.241 -22.332 1.00 63.81 210 ASP A C 1
ATOM 1605 O O . ASP A 1 210 ? -11.466 -0.090 -22.017 1.00 63.81 210 ASP A O 1
ATOM 1609 N N . ASP A 1 211 ? -10.408 -1.487 -23.410 1.00 66.12 211 ASP A N 1
ATOM 1610 C CA . ASP A 1 211 ? -9.949 -0.480 -24.390 1.00 66.12 211 ASP A CA 1
ATOM 1611 C C . ASP A 1 211 ? -8.958 0.585 -23.856 1.00 66.12 211 ASP A C 1
ATOM 1613 O O . ASP A 1 211 ? -8.837 1.682 -24.421 1.00 66.12 211 ASP A O 1
ATOM 1617 N N . LEU A 1 212 ? -8.172 0.276 -22.817 1.00 72.25 212 LEU A N 1
ATOM 1618 C CA . LEU A 1 212 ? -7.096 1.160 -22.343 1.00 72.25 212 LEU A CA 1
ATOM 1619 C C . LEU A 1 212 ? -5.969 1.313 -23.386 1.00 72.25 212 LEU A C 1
ATOM 1621 O O . LEU A 1 212 ? -5.047 0.507 -23.487 1.00 72.25 212 LEU A O 1
ATOM 1625 N N . ARG A 1 213 ? -6.020 2.404 -24.165 1.00 65.00 213 ARG A N 1
ATOM 1626 C CA . ARG A 1 213 ? -5.081 2.701 -25.273 1.00 65.00 213 ARG A CA 1
ATOM 1627 C C . ARG A 1 213 ? -3.693 3.182 -24.840 1.00 65.00 213 ARG A C 1
ATOM 1629 O O . ARG A 1 213 ? -2.829 3.370 -25.696 1.00 65.00 213 ARG A O 1
ATOM 1636 N N . SER A 1 214 ? -3.496 3.460 -23.554 1.00 73.56 214 SER A N 1
ATOM 1637 C CA . SER A 1 214 ? -2.227 3.948 -23.000 1.00 73.56 214 SER A CA 1
ATOM 1638 C C . SER A 1 214 ? -1.202 2.834 -22.781 1.00 73.56 214 SER A C 1
ATOM 1640 O O . SER A 1 214 ? -0.036 3.143 -22.544 1.00 73.56 214 SER A O 1
ATOM 1642 N N . LEU A 1 215 ? -1.602 1.565 -22.895 1.00 79.81 215 LEU A N 1
ATOM 1643 C CA . LEU A 1 215 ? -0.750 0.399 -22.668 1.00 79.81 215 LEU A CA 1
ATOM 1644 C C . LEU A 1 215 ? -0.373 -0.286 -23.985 1.00 79.81 215 LEU A C 1
ATOM 1646 O O . LEU A 1 215 ? -1.190 -0.414 -24.899 1.00 79.81 215 LEU A O 1
ATOM 1650 N N . SER A 1 216 ? 0.870 -0.755 -24.085 1.00 77.06 216 SER A N 1
ATOM 1651 C CA . SER A 1 216 ? 1.253 -1.729 -25.109 1.00 77.06 216 SER A CA 1
ATOM 1652 C C . SER A 1 216 ? 0.805 -3.133 -24.712 1.00 77.06 216 SER A C 1
ATOM 1654 O O . SER A 1 216 ? 0.950 -3.496 -23.548 1.00 77.06 216 SER A O 1
ATOM 1656 N N . VAL A 1 217 ? 0.368 -3.942 -25.682 1.00 68.19 217 VAL A N 1
ATOM 1657 C CA . VAL A 1 217 ? 0.099 -5.372 -25.467 1.00 68.19 217 VAL A CA 1
ATOM 1658 C C . VAL A 1 217 ? 1.422 -6.079 -25.146 1.00 68.19 217 VAL A C 1
ATOM 1660 O O . VAL A 1 217 ? 2.267 -6.134 -26.043 1.00 68.19 217 VAL A O 1
ATOM 1663 N N . PRO A 1 218 ? 1.623 -6.599 -23.921 1.00 66.12 218 PRO A N 1
ATOM 1664 C CA . PRO A 1 218 ? 2.782 -7.419 -23.621 1.00 66.12 218 PRO A CA 1
ATOM 1665 C C . PRO A 1 218 ? 2.614 -8.780 -24.301 1.00 66.12 218 PRO A C 1
ATOM 1667 O O . PRO A 1 218 ? 1.540 -9.388 -24.264 1.00 66.12 218 PRO A O 1
ATOM 1670 N N . GLY A 1 219 ? 3.664 -9.244 -24.966 1.00 61.91 219 GLY A N 1
ATOM 1671 C CA . GLY A 1 219 ? 3.783 -10.625 -25.405 1.00 61.91 219 GLY A CA 1
ATOM 1672 C C . GLY A 1 219 ? 4.306 -11.520 -24.272 1.00 61.91 219 GLY A C 1
ATOM 1673 O O . GLY A 1 219 ? 4.935 -11.027 -23.342 1.00 61.91 219 GLY A O 1
ATOM 1674 N N . PRO A 1 220 ? 4.150 -12.853 -24.369 1.00 61.94 220 PRO A N 1
ATOM 1675 C CA . PRO A 1 220 ? 4.727 -13.796 -23.399 1.00 61.94 220 PRO A CA 1
ATOM 1676 C C . PRO A 1 220 ? 6.257 -13.677 -23.250 1.00 61.94 220 PRO A C 1
ATOM 1678 O O . PRO A 1 220 ? 6.831 -14.081 -22.241 1.00 61.94 220 PRO A O 1
ATOM 1681 N N . GLU A 1 221 ? 6.930 -13.124 -24.264 1.00 66.31 221 GLU A N 1
ATOM 1682 C CA . GLU A 1 221 ? 8.376 -12.872 -24.287 1.00 66.31 221 GLU A CA 1
ATOM 1683 C C . GLU A 1 221 ? 8.787 -11.545 -23.616 1.00 66.31 221 GLU A C 1
ATOM 1685 O O . GLU A 1 221 ? 9.968 -11.190 -23.646 1.00 66.31 221 GLU A O 1
ATOM 1690 N N . ASP A 1 222 ? 7.846 -10.794 -23.032 1.00 78.62 222 ASP A N 1
ATOM 1691 C CA . ASP A 1 222 ? 8.101 -9.504 -22.370 1.00 78.62 222 ASP A CA 1
ATOM 1692 C C . ASP A 1 222 ? 8.319 -9.621 -20.848 1.00 78.62 222 ASP A C 1
ATOM 1694 O O . ASP A 1 222 ? 8.501 -8.609 -20.162 1.00 78.62 222 ASP A O 1
ATOM 1698 N N . ALA A 1 223 ? 8.398 -10.854 -20.331 1.00 88.88 223 ALA A N 1
ATOM 1699 C CA . ALA A 1 223 ? 8.750 -11.117 -18.942 1.00 88.88 223 ALA A CA 1
ATOM 1700 C C . ALA A 1 223 ? 10.182 -10.637 -18.648 1.00 88.88 223 ALA A C 1
ATOM 1702 O O . ALA A 1 223 ? 11.154 -11.072 -19.271 1.00 88.88 223 ALA A O 1
ATOM 1703 N N . VAL A 1 224 ? 10.315 -9.751 -17.666 1.00 92.88 224 VAL A N 1
ATOM 1704 C CA . VAL A 1 224 ? 11.574 -9.146 -17.202 1.00 92.88 224 VAL A CA 1
ATOM 1705 C C . VAL A 1 224 ? 12.002 -9.636 -15.821 1.00 92.88 224 VAL A C 1
ATOM 1707 O O . VAL A 1 224 ? 12.999 -9.187 -15.261 1.00 92.88 224 VAL A O 1
ATOM 1710 N N . GLY A 1 225 ? 11.264 -10.583 -15.265 1.00 92.00 225 GLY A N 1
ATOM 1711 C CA . GLY A 1 225 ? 11.580 -11.261 -14.023 1.00 92.00 225 GLY A CA 1
ATOM 1712 C C . GLY A 1 225 ? 10.586 -12.383 -13.795 1.00 92.00 225 GLY A C 1
ATOM 1713 O O . GLY A 1 225 ? 9.501 -12.391 -14.373 1.00 92.00 225 GLY A O 1
ATOM 1714 N N . ARG A 1 226 ? 10.956 -13.331 -12.945 1.00 91.25 226 ARG A N 1
ATOM 1715 C CA . ARG A 1 226 ? 10.029 -14.317 -12.397 1.00 91.25 226 ARG A CA 1
ATOM 1716 C C . ARG A 1 226 ? 10.303 -14.460 -10.918 1.00 91.25 226 ARG A C 1
ATOM 1718 O O . ARG A 1 226 ? 11.443 -14.294 -10.506 1.00 91.25 226 ARG A O 1
ATOM 1725 N N . ASP A 1 227 ? 9.277 -14.764 -10.151 1.00 92.81 227 ASP A N 1
ATOM 1726 C CA . ASP A 1 227 ? 9.388 -15.201 -8.767 1.00 92.81 227 ASP A CA 1
ATOM 1727 C C . ASP A 1 227 ? 8.216 -16.124 -8.438 1.00 92.81 227 ASP A C 1
ATOM 1729 O O . ASP A 1 227 ? 7.323 -16.310 -9.254 1.00 92.81 227 ASP A O 1
ATOM 1733 N N . GLN A 1 228 ? 8.209 -16.725 -7.261 1.00 92.00 228 GLN A N 1
ATOM 1734 C CA . GLN A 1 228 ? 7.102 -17.537 -6.783 1.00 92.00 228 GLN A CA 1
ATOM 1735 C C . GLN A 1 228 ? 6.609 -16.984 -5.456 1.00 92.00 228 GLN A C 1
ATOM 1737 O O . GLN A 1 228 ? 7.417 -16.537 -4.638 1.00 92.00 228 GLN A O 1
ATOM 1742 N N . LEU A 1 229 ? 5.306 -17.077 -5.213 1.00 94.44 229 LEU A N 1
ATOM 1743 C CA . LEU A 1 229 ? 4.777 -16.919 -3.868 1.00 94.44 229 LEU A CA 1
ATOM 1744 C C . LEU A 1 229 ? 5.297 -18.041 -2.961 1.00 94.44 229 LEU A C 1
ATOM 1746 O O . LEU A 1 229 ? 5.434 -19.197 -3.365 1.00 94.44 229 LEU A O 1
ATOM 1750 N N . VAL A 1 230 ? 5.615 -17.693 -1.718 1.00 95.94 230 VAL A N 1
ATOM 1751 C CA . VAL A 1 230 ? 6.164 -18.621 -0.725 1.00 95.94 230 VAL A CA 1
ATOM 1752 C C . VAL A 1 230 ? 5.490 -18.433 0.624 1.00 95.94 230 VAL A C 1
ATOM 1754 O O . VAL A 1 230 ? 5.019 -17.347 0.955 1.00 95.94 230 VAL A O 1
ATOM 1757 N N . LEU A 1 231 ? 5.516 -19.485 1.441 1.00 97.56 231 LEU A N 1
ATOM 1758 C CA . LEU A 1 231 ? 5.228 -19.397 2.869 1.00 97.56 231 LEU A CA 1
ATOM 1759 C C . LEU A 1 231 ? 6.538 -19.107 3.611 1.00 97.56 231 LEU A C 1
ATOM 1761 O O . LEU A 1 231 ? 7.340 -20.007 3.860 1.00 97.56 231 LEU A O 1
ATOM 1765 N N . ALA A 1 232 ? 6.785 -17.845 3.943 1.00 97.69 232 ALA A N 1
ATOM 1766 C CA . ALA A 1 232 ? 7.954 -17.419 4.699 1.00 97.69 232 ALA A CA 1
ATOM 1767 C C . ALA A 1 232 ? 7.705 -17.550 6.207 1.00 97.69 232 ALA A C 1
ATOM 1769 O O . ALA A 1 232 ? 6.711 -17.062 6.733 1.00 97.69 232 ALA A O 1
ATOM 1770 N N . MET A 1 233 ? 8.605 -18.206 6.929 1.00 97.44 233 MET A N 1
ATOM 1771 C CA . MET A 1 233 ? 8.494 -18.384 8.384 1.00 97.44 233 MET A CA 1
ATOM 1772 C C . MET A 1 233 ? 9.877 -18.411 9.029 1.00 97.44 233 MET A C 1
ATOM 1774 O O . MET A 1 233 ? 10.874 -18.565 8.329 1.00 97.44 233 MET A O 1
ATOM 1778 N N . THR A 1 234 ? 9.972 -18.280 10.353 1.00 96.69 234 THR A N 1
ATOM 1779 C CA . THR A 1 234 ? 11.273 -18.373 11.036 1.00 96.69 234 THR A CA 1
ATOM 1780 C C . THR A 1 234 ? 11.925 -19.744 10.815 1.00 96.69 234 THR A C 1
ATOM 1782 O O . THR A 1 234 ? 11.247 -20.754 10.593 1.00 96.69 234 THR A O 1
ATOM 1785 N N . GLY A 1 235 ? 13.255 -19.811 10.938 1.00 95.25 235 GLY A N 1
ATOM 1786 C CA . GLY A 1 235 ? 13.982 -21.087 10.881 1.00 95.25 235 GLY A CA 1
ATOM 1787 C C . GLY A 1 235 ? 13.458 -22.124 11.885 1.00 95.25 235 GLY A C 1
ATOM 1788 O O . GLY A 1 235 ? 13.274 -23.285 11.531 1.00 95.25 235 GLY A O 1
ATOM 1789 N N . GLN A 1 236 ? 13.106 -21.688 13.097 1.00 95.25 236 GLN A N 1
ATOM 1790 C CA . GLN A 1 236 ? 12.530 -22.558 14.123 1.00 95.25 236 GLN A CA 1
ATOM 1791 C C . GLN A 1 236 ? 11.171 -23.140 13.696 1.00 95.25 236 GLN A C 1
ATOM 1793 O O . GLN A 1 236 ? 10.940 -24.339 13.858 1.00 95.25 236 GLN A O 1
ATOM 1798 N N . ARG A 1 237 ? 10.280 -22.334 13.101 1.00 96.62 237 ARG A N 1
ATOM 1799 C CA . ARG A 1 237 ? 8.993 -22.829 12.577 1.00 96.62 237 ARG A CA 1
ATOM 1800 C C . ARG A 1 237 ? 9.179 -23.762 11.391 1.00 96.62 237 ARG A C 1
ATOM 1802 O O . ARG A 1 237 ? 8.459 -24.752 11.285 1.00 96.62 237 ARG A O 1
ATOM 1809 N N . ARG A 1 238 ? 10.177 -23.512 10.539 1.00 96.75 238 ARG A N 1
ATOM 1810 C CA . ARG A 1 238 ? 10.531 -24.435 9.454 1.00 96.75 238 ARG A CA 1
ATOM 1811 C C . ARG A 1 238 ? 11.014 -25.789 9.984 1.00 96.75 238 ARG A C 1
ATOM 1813 O O . ARG A 1 238 ? 10.657 -26.818 9.405 1.00 96.75 238 ARG A O 1
ATOM 1820 N N . GLU A 1 239 ? 11.822 -25.804 11.041 1.00 96.50 239 GLU A N 1
ATOM 1821 C CA . GLU A 1 239 ? 12.266 -27.039 11.703 1.00 96.50 239 GLU A CA 1
ATOM 1822 C C . GLU A 1 239 ? 11.085 -27.789 12.333 1.00 96.50 239 GLU A C 1
ATOM 1824 O O . GLU A 1 239 ? 10.952 -28.997 12.136 1.00 96.50 239 GLU A O 1
ATOM 1829 N N . GLU A 1 240 ? 10.180 -27.075 13.010 1.00 96.94 240 GLU A N 1
ATOM 1830 C CA . GLU A 1 240 ? 8.946 -27.645 13.564 1.00 96.94 240 GLU A CA 1
ATOM 1831 C C . GLU A 1 240 ? 8.056 -28.248 12.466 1.00 96.94 240 GLU A C 1
ATOM 1833 O O . GLU A 1 240 ? 7.608 -29.387 12.608 1.00 96.94 240 GLU A O 1
ATOM 1838 N N . LEU A 1 241 ? 7.866 -27.555 11.336 1.00 97.38 241 LEU A N 1
ATOM 1839 C CA . LEU A 1 241 ? 7.148 -28.091 10.175 1.00 97.38 241 LEU A CA 1
ATOM 1840 C C . LEU A 1 241 ? 7.791 -29.390 9.669 1.00 97.38 241 LEU A C 1
ATOM 1842 O O . LEU A 1 241 ? 7.079 -30.336 9.339 1.00 97.38 241 LEU A O 1
ATOM 1846 N N . GLY A 1 242 ? 9.126 -29.471 9.689 1.00 97.06 242 GLY A N 1
ATOM 1847 C CA . GLY A 1 242 ? 9.884 -30.673 9.330 1.00 97.06 242 GLY A CA 1
ATOM 1848 C C . GLY A 1 242 ? 9.538 -31.905 10.171 1.00 97.06 242 GLY A C 1
ATOM 1849 O O . GLY A 1 242 ? 9.639 -33.020 9.679 1.00 97.06 242 GLY A O 1
ATOM 1850 N N . THR A 1 243 ? 9.051 -31.732 11.405 1.00 97.19 243 THR A N 1
ATOM 1851 C CA . THR A 1 243 ? 8.597 -32.861 12.242 1.00 97.19 243 THR A CA 1
ATOM 1852 C C . THR A 1 243 ? 7.284 -33.485 11.763 1.00 97.19 243 THR A C 1
ATOM 1854 O O . THR A 1 243 ? 6.988 -34.633 12.097 1.00 97.19 243 THR A O 1
ATOM 1857 N N . TYR A 1 244 ? 6.505 -32.741 10.975 1.00 96.75 244 TYR A N 1
ATOM 1858 C CA . TYR A 1 244 ? 5.257 -33.201 10.373 1.00 96.75 244 TYR A CA 1
ATOM 1859 C C . TYR A 1 244 ? 5.427 -33.546 8.890 1.00 96.75 244 TYR A C 1
ATOM 1861 O O . TYR A 1 244 ? 4.733 -34.435 8.400 1.00 96.75 244 TYR A O 1
ATOM 1869 N N . MET A 1 245 ? 6.296 -32.817 8.177 1.00 96.56 245 MET A N 1
ATOM 1870 C CA . MET A 1 245 ? 6.425 -32.841 6.719 1.00 96.56 245 MET A CA 1
ATOM 1871 C C . MET A 1 245 ? 7.881 -32.555 6.300 1.00 96.56 245 MET A C 1
ATOM 1873 O O . MET A 1 245 ? 8.315 -31.402 6.280 1.00 96.56 245 MET A O 1
ATOM 1877 N N . ASP A 1 246 ? 8.638 -33.592 5.922 1.00 91.75 246 ASP A N 1
ATOM 1878 C CA . ASP A 1 246 ? 10.054 -33.447 5.528 1.00 91.75 246 ASP A CA 1
ATOM 1879 C C . ASP A 1 246 ? 10.232 -32.544 4.289 1.00 91.75 246 ASP A C 1
ATOM 1881 O O . ASP A 1 246 ? 11.071 -31.634 4.276 1.00 91.75 246 ASP A O 1
ATOM 1885 N N . ASN A 1 247 ? 9.402 -32.766 3.263 1.00 93.94 247 ASN A N 1
ATOM 1886 C CA . ASN A 1 247 ? 9.336 -31.965 2.042 1.00 93.94 247 ASN A CA 1
ATOM 1887 C C . ASN A 1 247 ? 7.906 -31.437 1.831 1.00 93.94 247 ASN A C 1
ATOM 1889 O O . ASN A 1 247 ? 7.103 -32.168 1.251 1.00 93.94 247 ASN A O 1
ATOM 1893 N N . PRO A 1 248 ? 7.574 -30.213 2.287 1.00 94.81 248 PRO A N 1
ATOM 1894 C CA . PRO A 1 248 ? 6.230 -29.645 2.152 1.00 94.81 248 PRO A CA 1
ATOM 1895 C C . PRO A 1 248 ? 5.694 -29.653 0.715 1.00 94.81 248 PRO A C 1
ATOM 1897 O O . PRO A 1 248 ? 4.525 -29.945 0.518 1.00 94.81 248 PRO A O 1
ATOM 1900 N N . ASP A 1 249 ? 6.562 -29.443 -0.275 1.00 92.88 249 ASP A N 1
ATOM 1901 C CA . ASP A 1 249 ? 6.221 -29.466 -1.704 1.00 92.88 249 ASP A CA 1
ATOM 1902 C C . ASP A 1 249 ? 5.760 -30.847 -2.217 1.00 92.88 249 ASP A C 1
ATOM 1904 O O . ASP A 1 249 ? 5.147 -30.961 -3.269 1.00 92.88 249 ASP A O 1
ATOM 1908 N N . GLY A 1 250 ? 6.046 -31.925 -1.481 1.00 93.81 250 GLY A N 1
ATOM 1909 C CA . GLY A 1 250 ? 5.578 -33.273 -1.815 1.00 93.81 250 GLY A CA 1
ATOM 1910 C C . GLY A 1 250 ? 4.142 -33.574 -1.374 1.00 93.81 250 GLY A C 1
ATOM 1911 O O . GLY A 1 250 ? 3.669 -34.688 -1.602 1.00 93.81 250 GLY A O 1
ATOM 1912 N N . TYR A 1 251 ? 3.476 -32.631 -0.708 1.00 95.12 251 TYR A N 1
ATOM 1913 C CA . TYR A 1 251 ? 2.110 -32.765 -0.208 1.00 95.12 251 TYR A CA 1
ATOM 1914 C C . TYR A 1 251 ? 1.173 -31.837 -0.981 1.00 95.12 251 TYR A C 1
ATOM 1916 O O . TYR A 1 251 ? 1.619 -30.964 -1.712 1.00 95.12 251 TYR A O 1
ATOM 1924 N N . ALA A 1 252 ? -0.139 -32.030 -0.836 1.00 94.38 252 ALA A N 1
ATOM 1925 C CA . ALA A 1 252 ? -1.101 -31.066 -1.365 1.00 94.38 252 ALA A CA 1
ATOM 1926 C C . ALA A 1 252 ? -1.069 -29.783 -0.523 1.00 94.38 252 ALA A C 1
ATOM 1928 O O . ALA A 1 252 ? -0.995 -29.871 0.711 1.00 94.38 252 ALA A O 1
ATOM 1929 N N . PHE A 1 253 ? -1.240 -28.611 -1.144 1.00 94.00 253 PHE A N 1
ATOM 1930 C CA . PHE A 1 253 ? -1.163 -27.333 -0.428 1.00 94.00 253 PHE A CA 1
ATOM 1931 C C . PHE A 1 253 ? -2.120 -27.248 0.764 1.00 94.00 253 PHE A C 1
ATOM 1933 O O . PHE A 1 253 ? -1.755 -26.784 1.847 1.00 94.00 253 PHE A O 1
ATOM 1940 N N . ARG A 1 254 ? -3.332 -27.795 0.613 1.00 95.00 254 ARG A N 1
ATOM 1941 C CA . ARG A 1 254 ? -4.302 -27.924 1.708 1.00 95.00 254 ARG A CA 1
ATOM 1942 C C . ARG A 1 254 ? -3.720 -28.601 2.954 1.00 95.00 254 ARG A C 1
ATOM 1944 O O . ARG A 1 254 ? -4.017 -28.178 4.065 1.00 95.00 254 ARG A O 1
ATOM 1951 N N . GLU A 1 255 ? -2.927 -29.656 2.794 1.00 96.50 255 GLU A N 1
ATOM 1952 C CA . GLU A 1 255 ? -2.365 -30.403 3.923 1.00 96.50 255 GLU A CA 1
ATOM 1953 C C . GLU A 1 255 ? -1.259 -29.616 4.635 1.00 96.50 255 GLU A C 1
ATOM 1955 O O . GLU A 1 255 ? -1.167 -29.649 5.869 1.00 96.50 255 GLU A O 1
ATOM 1960 N N . VAL A 1 256 ? -0.457 -28.875 3.866 1.00 96.75 256 VAL A N 1
ATOM 1961 C CA . VAL A 1 256 ? 0.545 -27.944 4.400 1.00 96.75 256 VAL A CA 1
ATOM 1962 C C . VAL A 1 256 ? -0.152 -26.843 5.194 1.00 96.75 256 VAL A C 1
ATOM 1964 O O . VAL A 1 256 ? 0.185 -26.617 6.358 1.00 96.75 256 VAL A O 1
ATOM 1967 N N . TRP A 1 257 ? -1.189 -26.232 4.615 1.00 95.44 257 TRP A N 1
ATOM 1968 C CA . TRP A 1 257 ? -2.018 -25.229 5.279 1.00 95.44 257 TRP A CA 1
ATOM 1969 C C . TRP A 1 257 ? -2.618 -25.755 6.588 1.00 95.44 257 TRP A C 1
ATOM 1971 O O . TRP A 1 257 ? -2.411 -25.162 7.646 1.00 95.44 257 TRP A O 1
ATOM 1981 N N . ASP A 1 258 ? -3.314 -26.897 6.542 1.00 95.56 258 ASP A N 1
ATOM 1982 C CA . ASP A 1 258 ? -3.975 -27.502 7.704 1.00 95.56 258 ASP A CA 1
ATOM 1983 C C . ASP A 1 258 ? -2.964 -27.876 8.807 1.00 95.56 258 ASP A C 1
ATOM 1985 O O . ASP A 1 258 ? -3.275 -27.812 10.000 1.00 95.56 258 ASP A O 1
ATOM 1989 N N . THR A 1 259 ? -1.735 -28.245 8.435 1.00 97.62 259 THR A N 1
ATOM 1990 C CA . THR A 1 259 ? -0.651 -28.515 9.387 1.00 97.62 259 THR A CA 1
ATOM 1991 C C . THR A 1 259 ? -0.169 -27.233 10.065 1.00 97.62 259 THR A C 1
ATOM 1993 O O . THR A 1 259 ? -0.100 -27.200 11.298 1.00 97.62 259 THR A O 1
ATOM 1996 N N . LEU A 1 260 ? 0.084 -26.168 9.298 1.00 96.88 260 LEU A N 1
ATOM 1997 C CA . LEU A 1 260 ? 0.496 -24.869 9.836 1.00 96.88 260 LEU A CA 1
ATOM 1998 C C . LEU A 1 260 ? -0.570 -24.293 10.776 1.00 96.88 260 LEU A C 1
ATOM 2000 O O . LEU A 1 260 ? -0.281 -23.986 11.934 1.00 96.88 260 LEU A O 1
ATOM 2004 N N . THR A 1 261 ? -1.820 -24.203 10.324 1.00 95.12 261 THR A N 1
ATOM 2005 C CA . THR A 1 261 ? -2.876 -23.551 11.108 1.00 95.12 261 THR A CA 1
ATOM 2006 C C . THR A 1 261 ? -3.438 -24.452 12.204 1.00 95.12 261 THR A C 1
ATOM 2008 O O . THR A 1 261 ? -3.724 -23.988 13.304 1.00 95.12 261 THR A O 1
ATOM 2011 N N . GLY A 1 262 ? -3.602 -25.750 11.937 1.00 95.31 262 GLY A N 1
ATOM 2012 C CA . GLY A 1 262 ? -4.253 -26.686 12.854 1.00 95.31 262 GLY A CA 1
ATOM 2013 C C . GLY A 1 262 ? -3.307 -27.336 13.862 1.00 95.31 262 GLY A C 1
ATOM 2014 O O . GLY A 1 262 ? -3.608 -27.361 15.054 1.00 95.31 262 GLY A O 1
ATOM 2015 N N . LYS A 1 263 ? -2.173 -27.885 13.404 1.00 96.44 263 LYS A N 1
ATOM 2016 C CA . LYS A 1 263 ? -1.246 -28.638 14.274 1.00 96.44 263 LYS A CA 1
ATOM 2017 C C . LYS A 1 263 ? -0.235 -27.728 14.965 1.00 96.44 263 LYS A C 1
ATOM 2019 O O . LYS A 1 263 ? 0.016 -27.899 16.154 1.00 96.44 263 LYS A O 1
ATOM 2024 N N . MET A 1 264 ? 0.325 -26.760 14.240 1.00 96.81 264 MET A N 1
ATOM 2025 C CA . MET A 1 264 ? 1.321 -25.823 14.782 1.00 96.81 264 MET A CA 1
ATOM 2026 C C . MET A 1 264 ? 0.667 -24.592 15.436 1.00 96.81 264 MET A C 1
ATOM 2028 O O . MET A 1 264 ? 1.280 -23.908 16.269 1.00 96.81 264 MET A O 1
ATOM 2032 N N . GLY A 1 265 ? -0.607 -24.337 15.114 1.00 95.44 265 GLY A N 1
ATOM 2033 C CA . GLY A 1 265 ? -1.355 -23.188 15.619 1.00 95.44 265 GLY A CA 1
ATOM 2034 C C . GLY A 1 265 ? -0.773 -21.868 15.120 1.00 95.44 265 GLY A C 1
ATOM 2035 O O . GLY A 1 265 ? -0.689 -20.915 15.893 1.00 95.44 265 GLY A O 1
ATOM 2036 N N . MET A 1 266 ? -0.279 -21.849 13.880 1.00 96.06 266 MET A N 1
ATOM 2037 C CA . MET A 1 266 ? 0.246 -20.650 13.240 1.00 96.06 266 MET A CA 1
ATOM 2038 C C . MET A 1 266 ? -0.874 -19.860 12.569 1.00 96.06 266 MET A C 1
ATOM 2040 O O . MET A 1 266 ? -1.776 -20.433 11.960 1.00 96.06 266 MET A O 1
ATOM 2044 N N . ALA A 1 267 ? -0.778 -18.538 12.638 1.00 94.88 267 ALA A N 1
ATOM 2045 C CA . ALA A 1 267 ? -1.508 -17.657 11.744 1.00 94.88 267 ALA A CA 1
ATOM 2046 C C . ALA A 1 267 ? -0.792 -17.572 10.390 1.00 94.88 267 ALA A C 1
ATOM 2048 O O . ALA A 1 267 ? 0.426 -17.752 10.306 1.00 94.88 267 ALA A O 1
ATOM 2049 N N . ILE A 1 268 ? -1.545 -17.276 9.333 1.00 95.31 268 ILE A N 1
ATOM 2050 C CA . ILE A 1 268 ? -0.983 -16.967 8.019 1.00 95.31 268 ILE A CA 1
ATOM 2051 C C . ILE A 1 268 ? -1.342 -15.524 7.701 1.00 95.31 268 ILE A C 1
ATOM 2053 O O . ILE A 1 268 ? -2.519 -15.175 7.658 1.00 95.31 268 ILE A O 1
ATOM 2057 N N . ALA A 1 269 ? -0.322 -14.697 7.505 1.00 95.44 269 ALA A N 1
ATOM 2058 C CA . ALA A 1 269 ? -0.472 -13.289 7.193 1.00 95.44 269 ALA A CA 1
ATOM 2059 C C . ALA A 1 269 ? -0.065 -13.026 5.742 1.00 95.44 269 ALA A C 1
ATOM 2061 O O . ALA A 1 269 ? 0.912 -13.572 5.236 1.00 95.44 269 ALA A O 1
ATOM 2062 N N . ARG A 1 270 ? -0.810 -12.152 5.077 1.00 95.06 270 ARG A N 1
ATOM 2063 C CA . ARG A 1 270 ? -0.491 -11.602 3.758 1.00 95.06 270 ARG A CA 1
ATOM 2064 C C . ARG A 1 270 ? -0.857 -10.119 3.752 1.00 95.06 270 ARG A C 1
ATOM 2066 O O . ARG A 1 270 ? -1.621 -9.701 4.629 1.00 95.06 270 ARG A O 1
ATOM 2073 N N . PRO A 1 271 ? -0.343 -9.319 2.806 1.00 93.75 271 PRO A N 1
ATOM 2074 C CA . PRO A 1 271 ? -0.826 -7.958 2.650 1.00 93.75 271 PRO A CA 1
ATOM 2075 C C . PRO A 1 271 ? -2.307 -7.951 2.255 1.00 93.75 271 PRO A C 1
ATOM 2077 O O . PRO A 1 271 ? -2.854 -8.968 1.818 1.00 93.75 271 PRO A O 1
ATOM 2080 N N . PHE A 1 272 ? -2.958 -6.799 2.361 1.00 91.31 272 PHE A N 1
ATOM 2081 C CA . PHE A 1 272 ? -4.330 -6.657 1.883 1.00 91.31 272 PHE A CA 1
ATOM 2082 C C . PHE A 1 272 ? -4.402 -6.740 0.343 1.00 91.31 272 PHE A C 1
ATOM 2084 O O . PHE A 1 272 ? -3.615 -6.090 -0.354 1.00 91.31 272 PHE A O 1
ATOM 2091 N N . PRO A 1 273 ? -5.338 -7.527 -0.224 1.00 91.88 273 PRO A N 1
ATOM 2092 C CA . PRO A 1 273 ? -5.459 -7.695 -1.675 1.00 91.88 273 PRO A CA 1
ATOM 2093 C C . PRO A 1 273 ? -5.964 -6.425 -2.386 1.00 91.88 273 PRO A C 1
ATOM 2095 O O . PRO A 1 273 ? -5.812 -6.283 -3.596 1.00 91.88 273 PRO A O 1
ATOM 2098 N N . GLU A 1 274 ? -6.522 -5.464 -1.645 1.00 88.06 274 GLU A N 1
ATOM 2099 C CA . GLU A 1 274 ? -6.827 -4.106 -2.111 1.00 88.06 274 GLU A CA 1
ATOM 2100 C C . GLU A 1 274 ? -5.591 -3.345 -2.577 1.00 88.06 274 GLU A C 1
ATOM 2102 O O . GLU A 1 274 ? -5.679 -2.499 -3.475 1.00 88.06 274 GLU A O 1
ATOM 2107 N N . THR A 1 275 ? -4.465 -3.609 -1.915 1.00 90.06 275 THR A N 1
ATOM 2108 C CA . THR A 1 275 ? -3.262 -2.789 -1.997 1.00 90.06 275 THR A CA 1
ATOM 2109 C C . THR A 1 275 ? -2.050 -3.515 -2.564 1.00 90.06 275 THR A C 1
ATOM 2111 O O . THR A 1 275 ? -1.104 -2.855 -2.984 1.00 90.06 275 THR A O 1
ATOM 2114 N N . SER A 1 276 ? -2.102 -4.843 -2.680 1.00 93.25 276 SER A N 1
ATOM 2115 C CA . SER A 1 276 ? -1.039 -5.655 -3.273 1.00 93.25 276 SER A CA 1
ATOM 2116 C C . SER A 1 276 ? -1.594 -6.681 -4.263 1.00 93.25 276 SER A C 1
ATOM 2118 O O . SER A 1 276 ? -2.468 -7.483 -3.936 1.00 93.25 276 SER A O 1
ATOM 2120 N N . VAL A 1 277 ? -1.038 -6.688 -5.478 1.00 92.94 277 VAL A N 1
ATOM 2121 C CA . VAL A 1 277 ? -1.351 -7.695 -6.509 1.00 92.94 277 VAL A CA 1
ATOM 2122 C C . VAL A 1 277 ? -0.885 -9.076 -6.062 1.00 92.94 277 VAL A C 1
ATOM 2124 O O . VAL A 1 277 ? -1.630 -10.041 -6.196 1.00 92.94 277 VAL A O 1
ATOM 2127 N N . ALA A 1 278 ? 0.320 -9.171 -5.489 1.00 93.50 278 ALA A N 1
ATOM 2128 C CA . ALA A 1 278 ? 0.849 -10.426 -4.968 1.00 93.50 278 ALA A CA 1
ATOM 2129 C C . ALA A 1 278 ? -0.093 -11.015 -3.910 1.00 93.50 278 ALA A C 1
ATOM 2131 O O . ALA A 1 278 ? -0.357 -12.213 -3.919 1.00 93.50 278 ALA A O 1
ATOM 2132 N N . ALA A 1 279 ? -0.679 -10.169 -3.055 1.00 94.19 279 ALA A N 1
ATOM 2133 C CA . ALA A 1 279 ? -1.696 -10.594 -2.103 1.00 94.19 279 ALA A CA 1
ATOM 2134 C C . ALA A 1 279 ? -3.011 -11.029 -2.765 1.00 94.19 279 ALA A C 1
ATOM 2136 O O . ALA A 1 279 ? -3.648 -11.966 -2.282 1.00 94.19 279 ALA A O 1
ATOM 2137 N N . LEU A 1 280 ? -3.437 -10.364 -3.841 1.00 92.88 280 LEU A N 1
ATOM 2138 C CA . LEU A 1 280 ? -4.617 -10.764 -4.605 1.00 92.88 280 LEU A CA 1
ATOM 2139 C C . LEU A 1 280 ? -4.414 -12.156 -5.223 1.00 92.88 280 LEU A C 1
ATOM 2141 O O . LEU A 1 280 ? -5.241 -13.031 -4.993 1.00 92.88 280 LEU A O 1
ATOM 2145 N N . ILE A 1 281 ? -3.283 -12.395 -5.893 1.00 92.50 281 ILE A N 1
ATOM 2146 C CA . ILE A 1 281 ? -2.911 -13.708 -6.452 1.00 92.50 281 ILE A CA 1
ATOM 2147 C C . ILE A 1 281 ? -2.792 -14.757 -5.337 1.00 92.50 281 ILE A C 1
ATOM 2149 O O . ILE A 1 281 ? -3.412 -15.809 -5.407 1.00 92.50 281 ILE A O 1
ATOM 2153 N N . ALA A 1 282 ? -2.121 -14.432 -4.232 1.00 92.75 282 ALA A N 1
ATOM 2154 C CA . ALA A 1 282 ? -2.042 -15.304 -3.062 1.00 92.75 282 ALA A CA 1
ATOM 2155 C C . ALA A 1 282 ? -3.424 -15.694 -2.505 1.00 92.75 282 ALA A C 1
ATOM 2157 O O . ALA A 1 282 ? -3.605 -16.797 -1.997 1.00 92.75 282 ALA A O 1
ATOM 2158 N N . THR A 1 283 ? -4.414 -14.800 -2.586 1.00 92.56 283 THR A N 1
ATOM 2159 C CA . THR A 1 283 ? -5.794 -15.096 -2.163 1.00 92.56 283 THR A CA 1
ATOM 2160 C C . THR A 1 283 ? -6.418 -16.179 -3.035 1.00 92.56 283 THR A C 1
ATOM 2162 O O . THR A 1 283 ? -7.107 -17.059 -2.520 1.00 92.56 283 THR A O 1
ATOM 2165 N N . HIS A 1 284 ? -6.165 -16.120 -4.344 1.00 90.69 284 HIS A N 1
ATOM 2166 C CA . HIS A 1 284 ? -6.607 -17.148 -5.275 1.00 90.69 284 HIS A CA 1
ATOM 2167 C C . HIS A 1 284 ? -6.017 -18.507 -4.914 1.00 90.69 284 HIS A C 1
ATOM 2169 O O . HIS A 1 284 ? -6.795 -19.438 -4.722 1.00 90.69 284 HIS A O 1
ATOM 2175 N N . ASP A 1 285 ? -4.702 -18.594 -4.705 1.00 90.12 285 ASP A N 1
ATOM 2176 C CA . ASP A 1 285 ? -4.033 -19.852 -4.343 1.00 90.12 285 ASP A CA 1
ATOM 2177 C C . ASP A 1 285 ? -4.629 -20.444 -3.055 1.00 90.12 285 ASP A C 1
ATOM 2179 O O . ASP A 1 285 ? -4.958 -21.628 -2.948 1.00 90.12 285 ASP A O 1
ATOM 2183 N N . VAL A 1 286 ? -4.882 -19.588 -2.058 1.00 90.81 286 VAL A N 1
ATOM 2184 C CA . VAL A 1 286 ? -5.520 -20.018 -0.809 1.00 90.81 286 VAL A CA 1
ATOM 2185 C C . VAL A 1 286 ? -6.926 -20.564 -1.046 1.00 90.81 286 VAL A C 1
ATOM 2187 O O . VAL A 1 286 ? -7.318 -21.518 -0.383 1.00 90.81 286 VAL A O 1
ATOM 2190 N N . PHE A 1 287 ? -7.726 -20.003 -1.944 1.00 90.12 287 PHE A N 1
ATOM 2191 C CA . PHE A 1 287 ? -9.089 -20.492 -2.164 1.00 90.12 287 PHE A CA 1
ATOM 2192 C C . PHE A 1 287 ? -9.137 -21.721 -3.069 1.00 90.12 287 PHE A C 1
ATOM 2194 O O . PHE A 1 287 ? -9.817 -22.700 -2.732 1.00 90.12 287 PHE A O 1
ATOM 2201 N N . HIS A 1 288 ? -8.412 -21.667 -4.182 1.00 86.75 288 HIS A N 1
ATOM 2202 C CA . HIS A 1 288 ? -8.375 -22.692 -5.210 1.00 86.75 288 HIS A CA 1
ATOM 2203 C C . HIS A 1 288 ? -7.627 -23.939 -4.724 1.00 86.75 288 HIS A C 1
ATOM 2205 O O . HIS A 1 288 ? -8.219 -25.019 -4.665 1.00 86.75 288 HIS A O 1
ATOM 2211 N N . ASP A 1 289 ? -6.387 -23.796 -4.252 1.00 85.25 289 ASP A N 1
ATOM 2212 C CA . ASP A 1 289 ? -5.504 -24.942 -3.978 1.00 85.25 289 ASP A CA 1
ATOM 2213 C C . ASP A 1 289 ? -5.739 -25.568 -2.601 1.00 85.25 289 ASP A C 1
ATOM 2215 O O . ASP A 1 289 ? -5.405 -26.728 -2.343 1.00 85.25 289 ASP A O 1
ATOM 2219 N N . ARG A 1 290 ? -6.451 -24.862 -1.710 1.00 87.06 290 ARG A N 1
ATOM 2220 C CA . ARG A 1 290 ? -7.079 -25.512 -0.545 1.00 87.06 290 ARG A CA 1
ATOM 2221 C C . ARG A 1 290 ? -8.325 -26.318 -0.921 1.00 87.06 290 ARG A C 1
ATOM 2223 O O . ARG A 1 290 ? -8.855 -27.033 -0.065 1.00 87.06 290 ARG A O 1
ATOM 2230 N N . GLY A 1 291 ? -8.826 -26.204 -2.151 1.00 83.31 291 GLY A N 1
ATOM 2231 C CA . GLY A 1 291 ? -10.061 -26.844 -2.602 1.00 83.31 291 GLY A CA 1
ATOM 2232 C C . GLY A 1 291 ? -11.275 -26.397 -1.788 1.00 83.31 291 GLY A C 1
ATOM 2233 O O . GLY A 1 291 ? -12.142 -27.214 -1.456 1.00 83.31 291 GLY A O 1
ATOM 2234 N N . LEU A 1 292 ? -11.308 -25.125 -1.377 1.00 88.44 292 LEU A N 1
ATOM 2235 C CA . LEU A 1 292 ? -12.412 -24.602 -0.583 1.00 88.44 292 LEU A CA 1
ATOM 2236 C C . LEU A 1 292 ? -13.654 -24.441 -1.474 1.00 88.44 292 LEU A C 1
ATOM 2238 O O . LEU A 1 292 ? -13.558 -23.898 -2.573 1.00 88.44 292 LEU A O 1
ATOM 2242 N N . PRO A 1 293 ? -14.848 -24.863 -1.022 1.00 89.12 293 PRO A N 1
ATOM 2243 C CA . PRO A 1 293 ? -16.074 -24.511 -1.725 1.00 89.12 293 PRO A CA 1
ATOM 2244 C C . PRO A 1 293 ? -16.361 -23.014 -1.541 1.00 89.12 293 PRO A C 1
ATOM 2246 O O . PRO A 1 293 ? -16.183 -22.505 -0.434 1.00 89.12 293 PRO A O 1
ATOM 2249 N N . GLU A 1 294 ? -16.910 -22.341 -2.558 1.00 87.38 294 GLU A N 1
ATOM 2250 C CA . GLU A 1 294 ? -17.200 -20.889 -2.539 1.00 87.38 294 GLU A CA 1
ATOM 2251 C C . GLU A 1 294 ? -17.934 -20.419 -1.271 1.00 87.38 294 GLU A C 1
ATOM 2253 O O . GLU A 1 294 ? -17.616 -19.387 -0.688 1.00 87.38 294 GLU A O 1
ATOM 2258 N N . SER A 1 295 ? -18.860 -21.238 -0.755 1.00 88.56 295 SER A N 1
ATOM 2259 C CA . SER A 1 295 ? -19.577 -20.994 0.512 1.00 88.56 295 SER A CA 1
ATOM 2260 C C . SER A 1 295 ? -18.681 -20.757 1.743 1.00 88.56 295 SER A C 1
ATOM 2262 O O . SER A 1 295 ? -19.158 -20.278 2.771 1.00 88.56 295 SER A O 1
ATOM 2264 N N . ARG A 1 296 ? -17.395 -21.123 1.675 1.00 92.12 296 ARG A N 1
ATOM 2265 C CA . ARG A 1 296 ? -16.399 -20.959 2.741 1.00 92.12 296 ARG A CA 1
ATOM 2266 C C . ARG A 1 296 ? -15.453 -19.785 2.508 1.00 92.12 296 ARG A C 1
ATOM 2268 O O . ARG A 1 296 ? -14.752 -19.434 3.453 1.00 92.12 296 ARG A O 1
ATOM 2275 N N . TYR A 1 297 ? -15.452 -19.167 1.327 1.00 92.56 297 TYR A N 1
ATOM 2276 C CA . TYR A 1 297 ? -14.505 -18.103 0.984 1.00 92.56 297 TYR A CA 1
ATOM 2277 C C . TYR A 1 297 ? -14.612 -16.906 1.923 1.00 92.56 297 TYR A C 1
ATOM 2279 O O . TYR A 1 297 ? -13.599 -16.464 2.445 1.00 92.56 297 TYR A O 1
ATOM 2287 N N . LEU A 1 298 ? -15.829 -16.456 2.247 1.00 89.75 298 LEU A N 1
ATOM 2288 C CA . LEU A 1 298 ? -16.019 -15.322 3.160 1.00 89.75 298 LEU A CA 1
ATOM 2289 C C . LEU A 1 298 ? -15.409 -15.588 4.546 1.00 89.75 298 LEU A C 1
ATOM 2291 O O . LEU A 1 298 ? -14.767 -14.715 5.116 1.00 89.75 298 LEU A O 1
ATOM 2295 N N . LYS A 1 299 ? -15.583 -16.804 5.079 1.00 89.81 299 LYS A N 1
ATOM 2296 C CA . LYS A 1 299 ? -15.007 -17.181 6.377 1.00 89.81 299 LYS A CA 1
ATOM 2297 C C . LYS A 1 299 ? -13.484 -17.281 6.303 1.00 89.81 299 LYS A C 1
ATOM 2299 O O . LYS A 1 299 ? -12.813 -16.852 7.228 1.00 89.81 299 LYS A O 1
ATOM 2304 N N . ALA A 1 300 ? -12.954 -17.852 5.222 1.00 90.31 300 ALA A N 1
ATOM 2305 C CA . ALA A 1 300 ? -11.514 -17.963 5.017 1.00 90.31 300 ALA A CA 1
ATOM 2306 C C . ALA A 1 300 ? -10.852 -16.584 4.869 1.00 90.31 300 ALA A C 1
ATOM 2308 O O . ALA A 1 300 ? -9.795 -16.358 5.449 1.00 90.31 300 ALA A O 1
ATOM 2309 N N . GLU A 1 301 ? -11.493 -15.656 4.154 1.00 91.94 301 GLU A N 1
ATOM 2310 C CA . GLU A 1 301 ? -11.015 -14.278 4.031 1.00 91.94 301 GLU A CA 1
ATOM 2311 C C . GLU A 1 301 ? -11.060 -13.546 5.371 1.00 91.94 301 GLU A C 1
ATOM 2313 O O . GLU A 1 301 ? -10.096 -12.893 5.757 1.00 91.94 301 GLU A O 1
ATOM 2318 N N . GLN A 1 302 ? -12.147 -13.712 6.125 1.00 88.75 302 GLN A N 1
ATOM 2319 C CA . GLN A 1 302 ? -12.255 -13.160 7.470 1.00 88.75 302 GLN A CA 1
ATOM 2320 C C . GLN A 1 302 ? -11.140 -13.687 8.393 1.00 88.75 302 GLN A C 1
ATOM 2322 O O . GLN A 1 302 ? -10.491 -12.895 9.067 1.00 88.75 302 GLN A O 1
ATOM 2327 N N . GLU A 1 303 ? -10.847 -14.992 8.361 1.00 88.69 303 GLU A N 1
ATOM 2328 C CA . GLU A 1 303 ? -9.747 -15.587 9.134 1.00 88.69 303 GLU A CA 1
ATOM 2329 C C . GLU A 1 303 ? -8.371 -15.009 8.749 1.00 88.69 303 GLU A C 1
ATOM 2331 O O . GLU A 1 303 ? -7.532 -14.811 9.627 1.00 88.69 303 GLU A O 1
ATOM 2336 N N . LEU A 1 304 ? -8.126 -14.727 7.465 1.00 90.69 304 LEU A N 1
ATOM 2337 C CA . LEU A 1 304 ? -6.876 -14.120 6.984 1.00 90.69 304 LEU A CA 1
ATOM 2338 C C . LEU A 1 304 ? -6.712 -12.663 7.428 1.00 90.69 304 LEU A C 1
ATOM 2340 O O . LEU A 1 304 ? -5.601 -12.233 7.732 1.00 90.69 304 LEU A O 1
ATOM 2344 N N . VAL A 1 305 ? -7.812 -11.913 7.469 1.00 88.00 305 VAL A N 1
ATOM 2345 C CA . VAL A 1 305 ? -7.825 -10.512 7.903 1.00 88.00 305 VAL A CA 1
ATOM 2346 C C . VAL A 1 305 ? -7.667 -10.400 9.422 1.00 88.00 305 VAL A C 1
ATOM 2348 O O . VAL A 1 305 ? -6.854 -9.605 9.884 1.00 88.00 305 VAL A O 1
ATOM 2351 N N . GLU A 1 306 ? -8.396 -11.209 10.195 1.00 83.50 306 GLU A N 1
ATOM 2352 C CA . GLU A 1 306 ? -8.376 -11.179 11.668 1.00 83.50 306 GLU A CA 1
ATOM 2353 C C . GLU A 1 306 ? -7.055 -11.694 12.256 1.00 83.50 306 GLU A C 1
ATOM 2355 O O . GLU A 1 306 ? -6.558 -11.147 13.237 1.00 83.50 306 GLU A O 1
ATOM 2360 N N . ASN A 1 307 ? -6.470 -12.741 11.662 1.00 81.88 307 ASN A N 1
ATOM 2361 C CA . ASN A 1 307 ? -5.210 -13.323 12.142 1.00 81.88 307 ASN A CA 1
ATOM 2362 C C . ASN A 1 307 ? -3.968 -12.729 11.455 1.00 81.88 307 ASN A C 1
ATOM 2364 O O . ASN A 1 307 ? -2.842 -13.136 11.755 1.00 81.88 307 ASN A O 1
ATOM 2368 N N . GLY A 1 308 ? -4.160 -11.812 10.505 1.00 81.75 308 GLY A N 1
ATOM 2369 C CA . GLY A 1 308 ? -3.081 -11.135 9.799 1.00 81.75 308 GLY A CA 1
ATOM 2370 C C . GLY A 1 308 ? -2.381 -10.076 10.656 1.00 81.75 308 GLY A C 1
ATOM 2371 O O . GLY A 1 308 ? -2.790 -9.754 11.768 1.00 81.75 308 GLY A O 1
ATOM 2372 N N . LEU A 1 309 ? -1.318 -9.483 10.109 1.00 83.69 309 LEU A N 1
ATOM 2373 C CA . LEU A 1 309 ? -0.562 -8.406 10.766 1.00 83.69 309 LEU A CA 1
ATOM 2374 C C . LEU A 1 309 ? -1.067 -6.993 10.421 1.00 83.69 309 LEU A C 1
ATOM 2376 O O . LEU A 1 309 ? -0.476 -6.010 10.859 1.00 83.69 309 LEU A O 1
ATOM 2380 N N . GLY A 1 310 ? -2.152 -6.867 9.648 1.00 80.44 310 GLY A N 1
ATOM 2381 C CA . GLY A 1 310 ? -2.728 -5.556 9.335 1.00 80.44 310 GLY A CA 1
ATOM 2382 C C . GLY A 1 310 ? -1.912 -4.725 8.332 1.00 80.44 310 GLY A C 1
ATOM 2383 O O . GLY A 1 310 ? -1.849 -3.508 8.480 1.00 80.44 310 GLY A O 1
ATOM 2384 N N . ALA A 1 311 ? -1.253 -5.353 7.352 1.00 86.69 311 ALA A N 1
ATOM 2385 C CA . ALA A 1 311 ? -0.265 -4.698 6.488 1.00 86.69 311 ALA A CA 1
ATOM 2386 C C . ALA A 1 311 ? -0.767 -4.393 5.066 1.00 86.69 311 ALA A C 1
ATOM 2388 O O . ALA A 1 311 ? -1.343 -5.247 4.396 1.00 86.69 311 ALA A O 1
ATOM 2389 N N . ASP A 1 312 ? -0.506 -3.181 4.578 1.00 86.00 312 ASP A N 1
ATOM 2390 C CA . ASP A 1 312 ? -0.946 -2.700 3.261 1.00 86.00 312 ASP A CA 1
ATOM 2391 C C . ASP A 1 312 ? -0.072 -3.177 2.089 1.00 86.00 312 ASP A C 1
ATOM 2393 O O . ASP A 1 312 ? -0.557 -3.333 0.971 1.00 86.00 312 ASP A O 1
ATOM 2397 N N . THR A 1 313 ? 1.203 -3.462 2.312 1.00 91.25 313 THR A N 1
ATOM 2398 C CA . THR A 1 313 ? 2.156 -3.876 1.276 1.00 91.25 313 THR A CA 1
ATOM 2399 C C . THR A 1 313 ? 2.984 -5.051 1.780 1.00 91.25 313 THR A C 1
ATOM 2401 O O . THR A 1 313 ? 2.985 -5.356 2.973 1.00 91.25 313 THR A O 1
ATOM 2404 N N . VAL A 1 314 ? 3.697 -5.737 0.885 1.00 94.75 314 VAL A N 1
ATOM 2405 C CA . VAL A 1 314 ? 4.649 -6.784 1.296 1.00 94.75 314 VAL A CA 1
ATOM 2406 C C . VAL A 1 314 ? 5.738 -6.182 2.189 1.00 94.75 314 VAL A C 1
ATOM 2408 O O . VAL A 1 314 ? 6.041 -6.736 3.242 1.00 94.75 314 VAL A O 1
ATOM 2411 N N . THR A 1 315 ? 6.257 -5.011 1.818 1.00 93.06 315 THR A N 1
ATOM 2412 C CA . THR A 1 315 ? 7.248 -4.256 2.593 1.00 93.06 315 THR A CA 1
ATOM 2413 C C . THR A 1 315 ? 6.755 -3.985 4.014 1.00 93.06 315 THR A C 1
ATOM 2415 O O . THR A 1 315 ? 7.419 -4.364 4.976 1.00 93.06 315 THR A O 1
ATOM 2418 N N . SER A 1 316 ? 5.552 -3.419 4.179 1.00 90.44 316 SER A N 1
ATOM 2419 C CA . SER A 1 316 ? 5.012 -3.141 5.516 1.00 90.44 316 SER A CA 1
ATOM 2420 C C . SER A 1 316 ? 4.681 -4.408 6.304 1.00 90.44 316 SER A C 1
ATOM 2422 O O . SER A 1 316 ? 4.854 -4.421 7.520 1.00 90.44 316 SER A O 1
ATOM 2424 N N . LEU A 1 317 ? 4.277 -5.496 5.639 1.00 94.31 317 LEU A N 1
ATOM 2425 C CA . LEU A 1 317 ? 4.055 -6.787 6.294 1.00 94.31 317 LEU A CA 1
ATOM 2426 C C . LEU A 1 317 ? 5.341 -7.320 6.924 1.00 94.31 317 LEU A C 1
ATOM 2428 O O . LEU A 1 317 ? 5.326 -7.773 8.069 1.00 94.31 317 LEU A O 1
ATOM 2432 N N . LEU A 1 318 ? 6.445 -7.247 6.184 1.00 94.75 318 LEU A N 1
ATOM 2433 C CA . LEU A 1 318 ? 7.759 -7.665 6.659 1.00 94.75 318 LEU A CA 1
ATOM 2434 C C . LEU A 1 318 ? 8.239 -6.793 7.827 1.00 94.75 318 LEU A C 1
ATOM 2436 O O . LEU A 1 318 ? 8.745 -7.323 8.813 1.00 94.75 318 LEU A O 1
ATOM 2440 N N . CYS A 1 319 ? 7.999 -5.482 7.773 1.00 91.88 319 CYS A N 1
ATOM 2441 C CA . CYS A 1 319 ? 8.285 -4.571 8.881 1.00 91.88 319 CYS A CA 1
ATOM 2442 C C . CYS A 1 319 ? 7.496 -4.902 10.155 1.00 91.88 319 CYS A C 1
ATOM 2444 O O . CYS A 1 319 ? 8.051 -4.916 11.253 1.00 91.88 319 CYS A O 1
ATOM 2446 N N . GLU A 1 320 ? 6.191 -5.165 10.030 1.00 90.19 320 GLU A N 1
ATOM 2447 C CA . GLU A 1 320 ? 5.360 -5.540 11.179 1.00 90.19 320 GLU A CA 1
ATOM 2448 C C . GLU A 1 320 ? 5.788 -6.880 11.773 1.00 90.19 320 GLU A C 1
ATOM 2450 O O . GLU A 1 320 ? 5.771 -7.047 12.994 1.00 90.19 320 GLU A O 1
ATOM 2455 N N . PHE A 1 321 ? 6.204 -7.820 10.924 1.00 93.88 321 PHE A N 1
ATOM 2456 C CA . PHE A 1 321 ? 6.753 -9.089 11.376 1.00 93.88 321 PHE A CA 1
ATOM 2457 C C . PHE A 1 321 ? 8.057 -8.900 12.161 1.00 93.88 321 PHE A C 1
ATOM 2459 O O . PHE A 1 321 ? 8.190 -9.469 13.243 1.00 93.88 321 PHE A O 1
ATOM 2466 N N . ASP A 1 322 ? 8.994 -8.092 11.658 1.00 92.56 322 ASP A N 1
ATOM 2467 C CA . ASP A 1 322 ? 10.269 -7.816 12.335 1.00 92.56 322 ASP A CA 1
ATOM 2468 C C . ASP A 1 322 ? 10.048 -7.159 13.698 1.00 92.56 322 ASP A C 1
ATOM 2470 O O . ASP A 1 322 ? 10.564 -7.626 14.713 1.00 92.56 322 ASP A O 1
ATOM 2474 N N . ARG A 1 323 ? 9.162 -6.155 13.747 1.00 89.06 323 ARG A N 1
ATOM 2475 C CA . ARG A 1 323 ? 8.753 -5.493 14.991 1.00 89.06 323 ARG A CA 1
ATOM 2476 C C . ARG A 1 323 ? 8.178 -6.488 16.000 1.00 89.06 323 ARG A C 1
ATOM 2478 O O . ARG A 1 323 ? 8.515 -6.426 17.179 1.00 89.06 323 ARG A O 1
ATOM 2485 N N . LEU A 1 324 ? 7.325 -7.409 15.548 1.00 89.44 324 LEU A N 1
ATOM 2486 C CA . LEU A 1 324 ? 6.766 -8.461 16.399 1.00 89.44 324 LEU A CA 1
ATOM 2487 C C . LEU A 1 324 ? 7.840 -9.452 16.873 1.00 89.44 324 LEU A C 1
ATOM 2489 O O . LEU A 1 324 ? 7.773 -9.933 18.004 1.00 89.44 324 LEU A O 1
ATOM 2493 N N . ALA A 1 325 ? 8.818 -9.776 16.029 1.00 89.69 325 ALA A N 1
ATOM 2494 C CA . ALA A 1 325 ? 9.924 -10.660 16.384 1.00 89.69 325 ALA A CA 1
ATOM 2495 C C . ALA A 1 325 ? 10.906 -10.006 17.375 1.00 89.69 325 ALA A C 1
ATOM 2497 O O . ALA A 1 325 ? 11.502 -10.705 18.195 1.00 89.69 325 ALA A O 1
ATOM 2498 N N . ASP A 1 326 ? 11.055 -8.681 17.339 1.00 88.75 326 ASP A N 1
ATOM 2499 C CA . ASP A 1 326 ? 11.912 -7.940 18.270 1.00 88.75 326 ASP A CA 1
ATOM 2500 C C . ASP A 1 326 ? 11.301 -7.797 19.678 1.00 88.75 326 ASP A C 1
ATOM 2502 O O . ASP A 1 326 ? 12.014 -7.619 20.672 1.00 88.75 326 ASP A O 1
ATOM 2506 N N . GLU A 1 327 ? 9.975 -7.927 19.798 1.00 85.62 327 GLU A N 1
ATOM 2507 C CA . GLU A 1 327 ? 9.276 -7.790 21.074 1.00 85.62 327 GLU A CA 1
ATOM 2508 C C . GLU A 1 327 ? 9.775 -8.819 22.136 1.00 85.62 327 GLU A C 1
ATOM 2510 O O . GLU A 1 327 ? 10.016 -10.007 21.864 1.00 85.62 327 GLU A O 1
ATOM 2515 N N . PRO A 1 328 ? 9.972 -8.399 23.406 1.00 76.06 328 PRO A N 1
ATOM 2516 C CA . PRO A 1 328 ? 10.451 -9.295 24.454 1.00 76.06 328 PRO A CA 1
ATOM 2517 C C . PRO A 1 328 ? 9.503 -10.480 24.697 1.00 76.06 328 PRO A C 1
ATOM 2519 O O . PRO A 1 328 ? 8.404 -10.322 25.222 1.00 76.06 328 PRO A O 1
ATOM 2522 N N . GLY A 1 329 ? 9.974 -11.693 24.394 1.00 75.00 329 GLY A N 1
ATOM 2523 C CA . GLY A 1 329 ? 9.216 -12.937 24.585 1.00 75.00 329 GLY A CA 1
ATOM 2524 C C . GLY A 1 329 ? 8.530 -13.475 23.325 1.00 75.00 329 GLY A C 1
ATOM 2525 O O . GLY A 1 329 ? 7.966 -14.566 23.387 1.00 75.00 329 GLY A O 1
ATOM 2526 N N . THR A 1 330 ? 8.632 -12.778 22.190 1.00 76.56 330 THR A N 1
ATOM 2527 C CA . THR A 1 330 ? 7.984 -13.139 20.913 1.00 76.56 330 THR A CA 1
ATOM 2528 C C . THR A 1 330 ? 8.970 -13.395 19.772 1.00 76.56 330 THR A C 1
ATOM 2530 O O . THR A 1 330 ? 8.540 -13.512 18.632 1.00 76.56 330 THR A O 1
ATOM 2533 N N . ARG A 1 331 ? 10.265 -13.602 20.069 1.00 77.88 331 ARG A N 1
ATOM 2534 C CA . ARG A 1 331 ? 11.357 -13.891 19.101 1.00 77.88 331 ARG A CA 1
ATOM 2535 C C . ARG A 1 331 ? 11.102 -15.005 18.079 1.00 77.88 331 ARG A C 1
ATOM 2537 O O . ARG A 1 331 ? 11.868 -15.153 17.135 1.00 77.88 331 ARG A O 1
ATOM 2544 N N . ASP A 1 332 ? 10.062 -15.804 18.275 1.00 85.12 332 ASP A N 1
ATOM 2545 C CA . ASP A 1 332 ? 9.625 -16.819 17.324 1.00 85.12 332 ASP A CA 1
ATOM 2546 C C . ASP A 1 332 ? 8.101 -16.740 17.112 1.00 85.12 332 ASP A C 1
ATOM 2548 O O . ASP A 1 332 ? 7.347 -17.576 17.644 1.00 85.12 332 ASP A O 1
ATOM 2552 N N . PRO A 1 333 ? 7.619 -15.717 16.375 1.00 90.12 333 PRO A N 1
ATOM 2553 C CA . PRO A 1 333 ? 6.195 -15.522 16.152 1.00 90.12 333 PRO A CA 1
ATOM 2554 C C . PRO A 1 333 ? 5.562 -16.763 15.514 1.00 90.12 333 PRO A C 1
ATOM 2556 O O . PRO A 1 333 ? 6.127 -17.390 14.616 1.00 90.12 333 PRO A O 1
ATOM 2559 N N . LYS A 1 334 ? 4.355 -17.130 15.955 1.00 93.94 334 LYS A N 1
ATOM 2560 C CA . LYS A 1 334 ? 3.564 -18.214 15.346 1.00 93.94 334 LYS A CA 1
ATOM 2561 C C . LYS A 1 334 ? 2.850 -17.726 14.086 1.00 93.94 334 LYS A C 1
ATOM 2563 O O . LYS A 1 334 ? 1.628 -17.784 14.002 1.00 93.94 334 LYS A O 1
ATOM 2568 N N . ILE A 1 335 ? 3.614 -17.199 13.136 1.00 95.25 335 ILE A N 1
ATOM 2569 C CA . ILE A 1 335 ? 3.095 -16.585 11.915 1.00 95.25 335 ILE A CA 1
ATOM 2570 C C . ILE A 1 335 ? 3.911 -17.083 10.724 1.00 95.25 335 ILE A C 1
ATOM 2572 O O . ILE A 1 335 ? 5.139 -17.117 10.784 1.00 95.25 335 ILE A O 1
ATOM 2576 N N . ALA A 1 336 ? 3.224 -17.477 9.656 1.00 97.12 336 ALA A N 1
ATOM 2577 C CA . ALA A 1 336 ? 3.806 -17.633 8.330 1.00 97.12 336 ALA A CA 1
ATOM 2578 C C . ALA A 1 336 ? 3.318 -16.484 7.439 1.00 97.12 336 ALA A C 1
ATOM 2580 O O . ALA A 1 336 ? 2.151 -16.103 7.496 1.00 97.12 336 ALA A O 1
ATOM 2581 N N . LEU A 1 337 ? 4.206 -15.923 6.630 1.00 97.69 337 LEU A N 1
ATOM 2582 C CA . LEU A 1 337 ? 3.909 -14.844 5.699 1.00 97.69 337 LEU A CA 1
ATOM 2583 C C . LEU A 1 337 ? 3.740 -15.429 4.299 1.00 97.69 337 LEU A C 1
ATOM 2585 O O . LEU A 1 337 ? 4.590 -16.196 3.859 1.00 97.69 337 LEU A O 1
ATOM 2589 N N . LEU A 1 338 ? 2.675 -15.067 3.596 1.00 97.06 338 LEU A N 1
ATOM 2590 C CA . LEU A 1 338 ? 2.479 -15.422 2.194 1.00 97.06 338 LEU A CA 1
ATOM 2591 C C . LEU A 1 338 ? 2.864 -14.217 1.327 1.00 97.06 338 LEU A C 1
ATOM 2593 O O . LEU A 1 338 ? 2.117 -13.241 1.237 1.00 97.06 338 LEU A O 1
ATOM 2597 N N . VAL A 1 339 ? 4.076 -14.268 0.771 1.00 97.00 339 VAL A N 1
ATOM 2598 C CA . VAL A 1 339 ? 4.768 -13.150 0.100 1.00 97.00 339 VAL A CA 1
ATOM 2599 C C . VAL A 1 339 ? 5.570 -13.654 -1.109 1.00 97.00 339 VAL A C 1
ATOM 2601 O O . VAL A 1 339 ? 5.809 -14.861 -1.206 1.00 97.00 339 VAL A O 1
ATOM 2604 N N . PRO A 1 340 ? 6.013 -12.775 -2.027 1.00 96.06 340 PRO A N 1
ATOM 2605 C CA . PRO A 1 340 ? 7.004 -13.135 -3.038 1.00 96.06 340 PRO A CA 1
ATOM 2606 C C . PRO A 1 340 ? 8.301 -13.668 -2.409 1.00 96.06 340 PRO A C 1
ATOM 2608 O O . PRO A 1 340 ? 8.749 -13.189 -1.364 1.00 96.06 340 PRO A O 1
ATOM 2611 N N . GLY A 1 341 ? 8.918 -14.661 -3.046 1.00 95.06 341 GLY A N 1
ATOM 2612 C CA . GLY A 1 341 ? 10.158 -15.285 -2.594 1.00 95.06 341 GLY A CA 1
ATOM 2613 C C . GLY A 1 341 ? 11.329 -14.311 -2.462 1.00 95.06 341 GLY A C 1
ATOM 2614 O O . GLY A 1 341 ? 12.031 -14.364 -1.455 1.00 95.06 341 GLY A O 1
ATOM 2615 N N . HIS A 1 342 ? 11.518 -13.397 -3.417 1.00 94.06 342 HIS A N 1
ATOM 2616 C CA . HIS A 1 342 ? 12.603 -12.408 -3.368 1.00 94.06 342 HIS A CA 1
ATOM 2617 C C . HIS A 1 342 ? 12.484 -11.477 -2.155 1.00 94.06 342 HIS A C 1
ATOM 2619 O O . HIS A 1 342 ? 13.493 -11.092 -1.572 1.00 94.06 342 HIS A O 1
ATOM 2625 N N . SER A 1 343 ? 11.261 -11.176 -1.705 1.00 95.38 343 SER A N 1
ATOM 2626 C CA . SER A 1 343 ? 11.043 -10.312 -0.544 1.00 95.38 343 SER A CA 1
ATOM 2627 C C . SER A 1 343 ? 11.560 -10.951 0.754 1.00 95.38 343 SER A C 1
ATOM 2629 O O . SER A 1 343 ? 11.904 -10.245 1.699 1.00 95.38 343 SER A O 1
ATOM 2631 N N . VAL A 1 344 ? 11.668 -12.286 0.805 1.00 95.62 344 VAL A N 1
ATOM 2632 C CA . VAL A 1 344 ? 12.320 -13.014 1.909 1.00 95.62 344 VAL A CA 1
ATOM 2633 C C . VAL A 1 344 ? 13.835 -12.818 1.883 1.00 95.62 344 VAL A C 1
ATOM 2635 O O . VAL A 1 344 ? 14.458 -12.669 2.936 1.00 95.62 344 VAL A O 1
ATOM 2638 N N . ASP A 1 345 ? 14.432 -12.816 0.692 1.00 93.00 345 ASP A N 1
ATOM 2639 C CA . ASP A 1 345 ? 15.864 -12.580 0.520 1.00 93.00 345 ASP A CA 1
ATOM 2640 C C . ASP A 1 345 ? 16.221 -11.133 0.891 1.00 93.00 345 ASP A C 1
ATOM 2642 O O . ASP A 1 345 ? 17.161 -10.919 1.660 1.00 93.00 345 ASP A O 1
ATOM 2646 N N . ASP A 1 346 ? 15.418 -10.160 0.444 1.00 92.62 346 ASP A N 1
ATOM 2647 C CA . ASP A 1 346 ? 15.575 -8.742 0.791 1.00 92.62 346 ASP A CA 1
ATOM 2648 C C . ASP A 1 346 ? 15.430 -8.503 2.296 1.00 92.62 346 ASP A C 1
ATOM 2650 O O . ASP A 1 346 ? 16.240 -7.791 2.894 1.00 92.62 346 ASP A O 1
ATOM 2654 N N . PHE A 1 347 ? 14.448 -9.152 2.931 1.00 94.75 347 PHE A N 1
ATOM 2655 C CA . PHE A 1 347 ? 14.271 -9.129 4.382 1.00 94.75 347 PHE A CA 1
ATOM 2656 C C . PHE A 1 347 ? 15.502 -9.637 5.124 1.00 94.75 347 PHE A C 1
ATOM 2658 O O . PHE A 1 347 ? 16.032 -8.958 5.995 1.00 94.75 347 PHE A O 1
ATOM 2665 N N . ASN A 1 348 ? 16.002 -10.814 4.753 1.00 94.75 348 ASN A N 1
ATOM 2666 C CA . ASN A 1 348 ? 17.171 -11.406 5.400 1.00 94.75 348 ASN A CA 1
ATOM 2667 C C . ASN A 1 348 ? 18.473 -10.626 5.145 1.00 94.75 348 ASN A C 1
ATOM 2669 O O . ASN A 1 348 ? 19.457 -10.832 5.863 1.00 94.75 348 ASN A O 1
ATOM 2673 N N . ALA A 1 349 ? 18.502 -9.787 4.108 1.00 92.00 349 ALA A N 1
ATOM 2674 C CA . ALA A 1 349 ? 19.616 -8.910 3.774 1.00 92.00 349 ALA A CA 1
ATOM 2675 C C . ALA A 1 349 ? 19.498 -7.504 4.398 1.00 92.00 349 ALA A C 1
ATOM 2677 O O . ALA A 1 349 ? 20.426 -6.709 4.238 1.00 92.00 349 ALA A O 1
ATOM 2678 N N . GLY A 1 350 ? 18.394 -7.191 5.088 1.00 92.06 350 GLY A N 1
ATOM 2679 C CA . GLY A 1 350 ? 18.125 -5.862 5.643 1.00 92.06 350 GLY A CA 1
ATOM 2680 C C . GLY A 1 350 ? 17.891 -4.788 4.577 1.00 92.06 350 GLY A C 1
ATOM 2681 O O . GLY A 1 350 ? 18.233 -3.625 4.792 1.00 92.06 350 GLY A O 1
ATOM 2682 N N . LEU A 1 351 ? 17.365 -5.177 3.410 1.00 89.62 351 LEU A N 1
ATOM 2683 C CA . LEU A 1 351 ? 17.154 -4.312 2.240 1.00 89.62 351 LEU A CA 1
ATOM 2684 C C . LEU A 1 351 ? 15.691 -3.871 2.058 1.00 89.62 351 LEU A C 1
ATOM 2686 O O . LEU A 1 351 ? 15.351 -3.271 1.037 1.00 89.62 351 LEU A O 1
ATOM 2690 N N . VAL A 1 352 ? 14.821 -4.150 3.033 1.00 89.94 352 VAL A N 1
ATOM 2691 C CA . VAL A 1 352 ? 13.405 -3.756 2.994 1.00 89.94 352 VAL A CA 1
ATOM 2692 C C . VAL A 1 352 ? 13.284 -2.246 3.189 1.00 89.94 352 VAL A C 1
ATOM 2694 O O . VAL A 1 352 ? 13.710 -1.690 4.203 1.00 89.94 352 VAL A O 1
ATOM 2697 N N . GLU A 1 353 ? 12.689 -1.569 2.206 1.00 83.31 353 GLU A N 1
ATOM 2698 C CA . GLU A 1 353 ? 12.525 -0.114 2.220 1.00 83.31 353 GLU A CA 1
ATOM 2699 C C . GLU A 1 353 ? 11.704 0.354 3.435 1.00 83.31 353 GLU A C 1
ATOM 2701 O O . GLU A 1 353 ? 10.669 -0.218 3.768 1.00 83.31 353 GLU A O 1
ATOM 2706 N N . GLY A 1 354 ? 12.166 1.411 4.111 1.00 77.31 354 GLY A N 1
ATOM 2707 C CA . GLY A 1 354 ? 11.488 1.983 5.281 1.00 77.31 354 GLY A CA 1
ATOM 2708 C C . GLY A 1 354 ? 11.714 1.231 6.598 1.00 77.31 354 GLY A C 1
ATOM 2709 O O . GLY A 1 354 ? 11.299 1.732 7.642 1.00 77.31 354 GLY A O 1
ATOM 2710 N N . CYS A 1 355 ? 12.400 0.082 6.574 1.00 81.06 355 CYS A N 1
ATOM 2711 C CA . CYS A 1 355 ? 12.661 -0.754 7.750 1.00 81.06 355 CYS A CA 1
ATOM 2712 C C . CYS A 1 355 ? 14.110 -1.258 7.755 1.00 81.06 355 CYS A C 1
ATOM 2714 O O . CYS A 1 355 ? 14.399 -2.441 7.550 1.00 81.06 355 CYS A O 1
ATOM 2716 N N . GLU A 1 356 ? 15.033 -0.319 7.974 1.00 76.44 356 GLU A N 1
ATOM 2717 C CA . GLU A 1 356 ? 16.467 -0.598 8.082 1.00 76.44 356 GLU A CA 1
ATOM 2718 C C . GLU A 1 356 ? 16.755 -1.550 9.254 1.00 76.44 356 GLU A C 1
ATOM 2720 O O . GLU A 1 356 ? 16.249 -1.351 10.358 1.00 76.44 356 GLU A O 1
ATOM 2725 N N . GLY A 1 357 ? 17.589 -2.568 9.020 1.00 75.88 357 GLY A N 1
ATOM 2726 C CA . GLY A 1 357 ? 17.929 -3.580 10.032 1.00 75.88 357 GLY A CA 1
ATOM 2727 C C . GLY A 1 357 ? 16.959 -4.764 10.110 1.00 75.88 357 GLY A C 1
ATOM 2728 O O . GLY A 1 357 ? 17.134 -5.635 10.959 1.00 75.88 357 GLY A O 1
ATOM 2729 N N . THR A 1 358 ? 15.971 -4.836 9.212 1.00 82.50 358 THR A N 1
ATOM 2730 C CA . THR A 1 358 ? 15.130 -6.034 9.055 1.00 82.50 358 THR A CA 1
ATOM 2731 C C . THR A 1 358 ? 15.975 -7.300 8.902 1.00 82.50 358 THR A C 1
ATOM 2733 O O . THR A 1 358 ? 17.059 -7.282 8.315 1.00 82.50 358 THR A O 1
ATOM 2736 N N . GLY A 1 359 ? 15.497 -8.408 9.471 1.00 80.69 359 GLY A N 1
ATOM 2737 C CA . GLY A 1 359 ? 16.217 -9.684 9.440 1.00 80.69 359 GLY A CA 1
ATOM 2738 C C . GLY A 1 359 ? 17.241 -9.871 10.568 1.00 80.69 359 GLY A C 1
ATOM 2739 O O . GLY A 1 359 ? 17.721 -10.995 10.767 1.00 80.69 359 GLY A O 1
ATOM 2740 N N . ASP A 1 360 ? 17.540 -8.820 11.343 1.00 84.75 360 ASP A N 1
ATOM 2741 C CA . ASP A 1 360 ? 18.364 -8.915 12.554 1.00 84.75 360 ASP A CA 1
ATOM 2742 C C . ASP A 1 360 ? 17.595 -9.576 13.712 1.00 84.75 360 ASP A C 1
ATOM 2744 O O . ASP A 1 360 ? 18.169 -10.386 14.451 1.00 84.75 360 ASP A O 1
ATOM 2748 N N . SER A 1 361 ? 16.295 -9.283 13.856 1.00 84.94 361 SER A N 1
ATOM 2749 C CA . SER A 1 361 ? 15.454 -9.822 14.937 1.00 84.94 361 SER A CA 1
ATOM 2750 C C . SER A 1 361 ? 15.068 -11.285 14.706 1.00 84.94 361 SER A C 1
ATOM 2752 O O . SER A 1 361 ? 15.056 -12.086 15.647 1.00 84.94 361 SER A O 1
ATOM 2754 N N . ALA A 1 362 ? 14.810 -11.672 13.455 1.00 89.88 362 ALA A N 1
ATOM 2755 C CA . ALA A 1 362 ? 14.608 -13.061 13.053 1.00 89.88 362 ALA A CA 1
ATOM 2756 C C . ALA A 1 362 ? 14.980 -13.261 11.583 1.00 89.88 362 ALA A C 1
ATOM 2758 O O . ALA A 1 362 ? 14.719 -12.400 10.758 1.00 89.88 362 ALA A O 1
ATOM 2759 N N . ARG A 1 363 ? 15.511 -14.438 11.229 1.00 93.62 363 ARG A N 1
ATOM 2760 C CA . ARG A 1 363 ? 15.686 -14.827 9.821 1.00 93.62 363 ARG A CA 1
ATOM 2761 C C . ARG A 1 363 ? 14.504 -15.641 9.326 1.00 93.62 363 ARG A C 1
ATOM 2763 O O . ARG A 1 363 ? 14.076 -16.588 9.994 1.00 93.62 363 ARG A O 1
ATOM 2770 N N . LEU A 1 364 ? 14.034 -15.303 8.133 1.00 96.31 364 LEU A N 1
ATOM 2771 C CA . LEU A 1 364 ? 12.961 -16.001 7.443 1.00 96.31 364 LEU A CA 1
ATOM 2772 C C . LEU A 1 364 ? 13.512 -17.083 6.511 1.00 96.31 364 LEU A C 1
ATOM 2774 O O . LEU A 1 364 ? 14.566 -16.942 5.895 1.00 96.31 364 LEU A O 1
ATOM 2778 N N . VAL A 1 365 ? 12.764 -18.170 6.386 1.00 96.94 365 VAL A N 1
ATOM 2779 C CA . VAL A 1 365 ? 12.991 -19.258 5.442 1.00 96.94 365 VAL A CA 1
ATOM 2780 C C . VAL A 1 365 ? 11.789 -19.327 4.514 1.00 96.94 365 VAL A C 1
ATOM 2782 O O . VAL A 1 365 ? 10.659 -19.498 4.972 1.00 96.94 365 VAL A O 1
ATOM 2785 N N . ALA A 1 366 ? 12.038 -19.214 3.211 1.00 96.31 366 ALA A N 1
ATOM 2786 C CA . ALA A 1 366 ? 11.022 -19.367 2.180 1.00 96.31 366 ALA A CA 1
ATOM 2787 C C . ALA A 1 366 ? 10.670 -20.852 1.988 1.00 96.31 366 ALA A C 1
ATOM 2789 O O . ALA A 1 366 ? 11.482 -21.633 1.485 1.00 96.31 366 ALA A O 1
ATOM 2790 N N . VAL A 1 367 ? 9.455 -21.251 2.370 1.00 96.06 367 VAL A N 1
ATOM 2791 C CA . VAL A 1 367 ? 8.901 -22.574 2.057 1.00 96.06 367 VAL A CA 1
ATOM 2792 C C . VAL A 1 367 ? 8.134 -22.483 0.746 1.00 96.06 367 VAL A C 1
ATOM 2794 O O . VAL A 1 367 ? 7.074 -21.863 0.671 1.00 96.06 367 VAL A O 1
ATOM 2797 N N . ARG A 1 368 ? 8.704 -23.091 -0.293 1.00 93.81 368 ARG A N 1
ATOM 2798 C CA . ARG A 1 368 ? 8.131 -23.150 -1.642 1.00 93.81 368 ARG A CA 1
ATOM 2799 C C . ARG A 1 368 ? 7.167 -24.326 -1.769 1.00 93.81 368 ARG A C 1
ATOM 2801 O O . ARG A 1 368 ? 7.334 -25.332 -1.077 1.00 93.81 368 ARG A O 1
ATOM 2808 N N . HIS A 1 369 ? 6.186 -24.179 -2.651 1.00 93.00 369 HIS A N 1
ATOM 2809 C CA . HIS A 1 369 ? 5.176 -25.193 -2.932 1.00 93.00 369 HIS A CA 1
ATOM 2810 C C . HIS A 1 369 ? 4.692 -25.050 -4.380 1.00 93.00 369 HIS A C 1
ATOM 2812 O O . HIS A 1 369 ? 4.412 -23.933 -4.796 1.00 93.00 369 HIS A O 1
ATOM 2818 N N . HIS A 1 370 ? 4.597 -26.134 -5.146 1.00 90.25 370 HIS A N 1
ATOM 2819 C CA . HIS A 1 370 ? 4.261 -26.121 -6.577 1.00 90.25 370 HIS A CA 1
ATOM 2820 C C . HIS A 1 370 ? 2.870 -25.555 -6.889 1.00 90.25 370 HIS A C 1
ATOM 2822 O O . HIS A 1 370 ? 2.713 -24.911 -7.921 1.00 90.25 370 HIS A O 1
ATOM 2828 N N . ASP A 1 371 ? 1.905 -25.746 -5.986 1.00 90.31 371 ASP A N 1
ATOM 2829 C CA . ASP A 1 371 ? 0.572 -25.130 -6.091 1.00 90.31 371 ASP A CA 1
ATOM 2830 C C . ASP A 1 371 ? 0.576 -23.598 -5.882 1.00 90.31 371 ASP A C 1
ATOM 2832 O O . ASP A 1 371 ? -0.399 -22.946 -6.220 1.00 90.31 371 ASP A O 1
ATOM 2836 N N . LEU A 1 372 ? 1.637 -22.990 -5.326 1.00 91.50 372 LEU A N 1
ATOM 2837 C CA . LEU A 1 372 ? 1.689 -21.529 -5.178 1.00 91.50 372 LEU A CA 1
ATOM 2838 C C . LEU A 1 372 ? 2.082 -20.855 -6.495 1.00 91.50 372 LEU A C 1
ATOM 2840 O O . LEU A 1 372 ? 3.068 -21.243 -7.139 1.00 91.50 372 LEU A O 1
ATOM 2844 N N . SER A 1 373 ? 1.347 -19.797 -6.837 1.00 91.00 373 SER A N 1
ATOM 2845 C CA . SER A 1 373 ? 1.455 -19.090 -8.107 1.00 91.00 373 SER A CA 1
ATOM 2846 C C . SER A 1 373 ? 2.835 -18.474 -8.334 1.00 91.00 373 SER A C 1
ATOM 2848 O O . SER A 1 373 ? 3.520 -17.988 -7.422 1.00 91.00 373 SER A O 1
ATOM 2850 N N . THR A 1 374 ? 3.225 -18.461 -9.608 1.00 90.00 374 THR A N 1
ATOM 2851 C CA . THR A 1 374 ? 4.410 -17.741 -10.085 1.00 90.00 374 THR A CA 1
ATOM 2852 C C . THR A 1 374 ? 4.032 -16.303 -10.427 1.00 90.00 374 THR A C 1
ATOM 2854 O O . THR A 1 374 ? 3.015 -16.052 -11.063 1.00 90.00 374 THR A O 1
ATOM 2857 N N . LEU A 1 375 ? 4.869 -15.356 -10.019 1.00 91.56 375 LEU A N 1
ATOM 2858 C CA . LEU A 1 375 ? 4.788 -13.952 -10.395 1.00 91.56 375 LEU A CA 1
ATOM 2859 C C . LEU A 1 375 ? 5.669 -13.729 -11.621 1.00 91.56 375 LEU A C 1
ATOM 2861 O O . LEU A 1 375 ? 6.894 -13.859 -11.557 1.00 91.56 375 LEU A O 1
ATOM 2865 N N . ASP A 1 376 ? 5.049 -13.431 -12.755 1.00 89.75 376 ASP A N 1
ATOM 2866 C CA . ASP A 1 376 ? 5.716 -13.221 -14.030 1.00 89.75 376 ASP A CA 1
ATOM 2867 C C . ASP A 1 376 ? 5.793 -11.720 -14.344 1.00 89.75 376 ASP A C 1
ATOM 2869 O O . ASP A 1 376 ? 4.917 -11.118 -14.962 1.00 89.75 376 ASP A O 1
ATOM 2873 N N . TYR A 1 377 ? 6.861 -11.076 -13.877 1.00 93.25 377 TYR A N 1
ATOM 2874 C CA . TYR A 1 377 ? 6.972 -9.625 -13.960 1.00 93.25 377 TYR A CA 1
ATOM 2875 C C . TYR A 1 377 ? 7.063 -9.157 -15.415 1.00 93.25 377 TYR A C 1
ATOM 2877 O O . TYR A 1 377 ? 8.049 -9.455 -16.094 1.00 93.25 377 TYR A O 1
ATOM 2885 N N . GLN A 1 378 ? 6.073 -8.403 -15.895 1.00 92.75 378 GLN A N 1
ATOM 2886 C CA . GLN A 1 378 ? 5.992 -7.957 -17.292 1.00 92.75 378 GLN A CA 1
ATOM 2887 C C . GLN A 1 378 ? 6.415 -6.503 -17.448 1.00 92.75 378 GLN A C 1
ATOM 2889 O O . GLN A 1 378 ? 5.941 -5.632 -16.719 1.00 92.75 378 GLN A O 1
ATOM 2894 N N . PHE A 1 379 ? 7.243 -6.216 -18.452 1.00 94.62 379 PHE A N 1
ATOM 2895 C CA . PHE A 1 379 ? 7.561 -4.839 -18.817 1.00 94.62 379 PHE A CA 1
ATOM 2896 C C . PHE A 1 379 ? 6.519 -4.283 -19.788 1.00 94.62 379 PHE A C 1
ATOM 2898 O O . PHE A 1 379 ? 6.435 -4.690 -20.945 1.00 94.62 379 PHE A O 1
ATOM 2905 N N . VAL A 1 380 ? 5.743 -3.310 -19.323 1.00 93.62 380 VAL A N 1
ATOM 2906 C CA . VAL A 1 380 ? 4.649 -2.692 -20.071 1.00 93.62 380 VAL A CA 1
ATOM 2907 C C . VAL A 1 380 ? 5.037 -1.268 -20.442 1.00 93.62 380 VAL A C 1
ATOM 2909 O O . VAL A 1 380 ? 5.268 -0.424 -19.575 1.00 93.62 380 VAL A O 1
ATOM 2912 N N . LYS A 1 381 ? 5.082 -0.959 -21.742 1.00 92.44 381 LYS A N 1
ATOM 2913 C CA . LYS A 1 381 ? 5.278 0.418 -22.204 1.00 92.44 381 LYS A CA 1
ATOM 2914 C C . LYS A 1 381 ? 3.999 1.219 -21.992 1.00 92.44 381 LYS A C 1
ATOM 2916 O O . LYS A 1 381 ? 2.913 0.793 -22.390 1.00 92.44 381 LYS A O 1
ATOM 2921 N N . VAL A 1 382 ? 4.158 2.417 -21.438 1.00 91.38 382 VAL A N 1
ATOM 2922 C CA . VAL A 1 382 ? 3.063 3.351 -21.189 1.00 91.38 382 VAL A CA 1
ATOM 2923 C C . VAL A 1 382 ? 3.213 4.558 -22.109 1.00 91.38 382 VAL A C 1
ATOM 2925 O O . VAL A 1 382 ? 4.273 5.170 -22.210 1.00 91.38 382 VAL A O 1
ATOM 2928 N N . SER A 1 383 ? 2.147 4.889 -22.831 1.00 85.94 383 SER A N 1
ATOM 2929 C CA . SER A 1 383 ? 2.125 5.975 -23.809 1.00 85.94 383 SER A CA 1
ATOM 2930 C C . SER A 1 383 ? 1.099 7.036 -23.432 1.00 85.94 383 SER A C 1
ATOM 2932 O O . SER A 1 383 ? -0.104 6.776 -23.399 1.00 85.94 383 SER A O 1
ATOM 2934 N N . TRP A 1 384 ? 1.576 8.265 -23.230 1.00 87.00 384 TRP A N 1
ATOM 2935 C CA . TRP A 1 384 ? 0.731 9.434 -22.981 1.00 87.00 384 TRP A CA 1
ATOM 2936 C C . TRP A 1 384 ? 0.658 10.324 -24.229 1.00 87.00 384 TRP A C 1
ATOM 2938 O O . TRP A 1 384 ? 1.710 10.653 -24.786 1.00 87.00 384 TRP A O 1
ATOM 2948 N N . PRO A 1 385 ? -0.542 10.761 -24.664 1.00 80.31 385 PRO A N 1
ATOM 2949 C CA . PRO A 1 385 ? -0.704 11.554 -25.887 1.00 80.31 385 PRO A CA 1
ATOM 2950 C C . PRO A 1 385 ? 0.188 12.801 -25.953 1.00 80.31 385 PRO A C 1
ATOM 2952 O O . PRO A 1 385 ? 0.771 13.083 -26.997 1.00 80.31 385 PRO A O 1
ATOM 2955 N N . ASP A 1 386 ? 0.345 13.499 -24.826 1.00 80.88 386 ASP A N 1
ATOM 2956 C CA . ASP A 1 386 ? 1.026 14.798 -24.754 1.00 80.88 386 ASP A CA 1
ATOM 2957 C C . ASP A 1 386 ? 2.549 14.687 -24.518 1.00 80.88 386 ASP A C 1
ATOM 2959 O O . ASP A 1 386 ? 3.239 15.700 -24.447 1.00 80.88 386 ASP A O 1
ATOM 2963 N N . GLN A 1 387 ? 3.095 13.471 -24.378 1.00 78.75 387 GLN A N 1
ATOM 2964 C CA . GLN A 1 387 ? 4.508 13.234 -24.018 1.00 78.75 387 GLN A CA 1
ATOM 2965 C C . GLN A 1 387 ? 5.228 12.278 -24.973 1.00 78.75 387 GLN A C 1
ATOM 2967 O O . GLN A 1 387 ? 6.307 11.758 -24.674 1.00 78.75 387 GLN A O 1
ATOM 2972 N N . ARG A 1 388 ? 4.616 12.030 -26.130 1.00 75.44 388 ARG A N 1
ATOM 2973 C CA . ARG A 1 388 ? 5.102 11.079 -27.117 1.00 75.44 388 ARG A CA 1
ATOM 2974 C C . ARG A 1 388 ? 6.280 11.661 -27.899 1.00 75.44 388 ARG A C 1
ATOM 2976 O O . ARG A 1 388 ? 6.129 12.652 -28.610 1.00 75.44 388 ARG A O 1
ATOM 2983 N N . SER A 1 389 ? 7.443 11.016 -27.825 1.00 85.75 389 SER A N 1
ATOM 2984 C CA . SER A 1 389 ? 8.576 11.300 -28.710 1.00 85.75 389 SER A CA 1
ATOM 2985 C C . SER A 1 389 ? 9.214 9.998 -29.194 1.00 85.75 389 SER A C 1
ATOM 2987 O O . SER A 1 389 ? 9.340 9.034 -28.440 1.00 85.75 389 SER A O 1
ATOM 2989 N N . ALA A 1 390 ? 9.627 9.962 -30.464 1.00 87.12 390 ALA A N 1
ATOM 2990 C CA . ALA A 1 390 ? 10.232 8.767 -31.058 1.00 87.12 390 ALA A CA 1
ATOM 2991 C C . ALA A 1 390 ? 11.560 8.381 -30.383 1.00 87.12 390 ALA A C 1
ATOM 2993 O O . ALA A 1 390 ? 11.938 7.214 -30.373 1.00 87.12 390 ALA A O 1
ATOM 2994 N N . GLU A 1 391 ? 12.279 9.358 -29.832 1.00 86.75 391 GLU A N 1
ATOM 2995 C CA . GLU A 1 391 ? 13.507 9.128 -29.071 1.00 86.75 391 GLU A CA 1
ATOM 2996 C C . GLU A 1 391 ? 13.216 8.455 -27.727 1.00 86.75 391 GLU A C 1
ATOM 2998 O O . GLU A 1 391 ? 13.843 7.454 -27.389 1.00 86.75 391 GLU A O 1
ATOM 3003 N N . ARG A 1 392 ? 12.204 8.942 -27.000 1.00 88.81 392 ARG A N 1
ATOM 3004 C CA . ARG A 1 392 ? 11.801 8.369 -25.716 1.00 88.81 392 ARG A CA 1
ATOM 3005 C C . ARG A 1 392 ? 11.260 6.954 -25.867 1.00 88.81 392 ARG A C 1
ATOM 3007 O O . ARG A 1 392 ? 11.642 6.082 -25.097 1.00 88.81 392 ARG A O 1
ATOM 3014 N N . GLU A 1 393 ? 10.433 6.708 -26.882 1.00 89.56 393 GLU A N 1
ATOM 3015 C CA . GLU A 1 393 ? 9.928 5.362 -27.185 1.00 89.56 393 GLU A CA 1
ATOM 3016 C C . GLU A 1 393 ? 11.070 4.377 -27.463 1.00 89.56 393 GLU A C 1
ATOM 3018 O O . GLU A 1 393 ? 11.070 3.279 -26.914 1.00 89.56 393 GLU A O 1
ATOM 3023 N N . LYS A 1 394 ? 12.089 4.788 -28.233 1.00 91.88 394 LYS A N 1
ATOM 3024 C CA . LYS A 1 394 ? 13.279 3.958 -28.475 1.00 91.88 394 LYS A CA 1
ATOM 3025 C C . LYS A 1 394 ? 14.043 3.645 -27.194 1.00 91.88 394 LYS A C 1
ATOM 3027 O O . LYS A 1 394 ? 14.516 2.524 -27.045 1.00 91.88 394 LYS A O 1
ATOM 3032 N N . LEU A 1 395 ? 14.179 4.614 -26.287 1.00 92.75 395 LEU A N 1
ATOM 3033 C CA . LEU A 1 395 ? 14.849 4.396 -25.004 1.00 92.75 395 LEU A CA 1
ATOM 3034 C C . LEU A 1 395 ? 14.063 3.430 -24.109 1.00 92.75 395 LEU A C 1
ATOM 3036 O O . LEU A 1 395 ? 14.677 2.563 -23.491 1.00 92.75 395 LEU A O 1
ATOM 3040 N N . VAL A 1 396 ? 12.731 3.541 -24.072 1.00 94.06 396 VAL A N 1
ATOM 3041 C CA . VAL A 1 396 ? 11.858 2.602 -23.346 1.00 94.06 396 VAL A CA 1
ATOM 3042 C C . VAL A 1 396 ? 11.986 1.191 -23.920 1.00 94.06 396 VAL A C 1
ATOM 3044 O O . VAL A 1 396 ? 12.219 0.249 -23.165 1.00 94.06 396 VAL A O 1
ATOM 3047 N N . ASP A 1 397 ? 11.905 1.043 -25.244 1.00 93.31 397 ASP A N 1
ATOM 3048 C CA . ASP A 1 397 ? 12.024 -0.258 -25.913 1.00 93.31 397 ASP A CA 1
ATOM 3049 C C . ASP A 1 397 ? 13.420 -0.876 -25.699 1.00 93.31 397 ASP A C 1
ATOM 3051 O O . ASP A 1 397 ? 13.547 -2.076 -25.441 1.00 93.31 397 ASP A O 1
ATOM 3055 N N . HIS A 1 398 ? 14.477 -0.058 -25.752 1.00 95.12 398 HIS A N 1
ATOM 3056 C CA . HIS A 1 398 ? 15.848 -0.505 -25.511 1.00 95.12 398 HIS A CA 1
ATOM 3057 C C . HIS A 1 398 ? 16.065 -0.937 -24.057 1.00 95.12 398 HIS A C 1
ATOM 3059 O O . HIS A 1 398 ? 16.657 -1.989 -23.815 1.00 95.12 398 HIS A O 1
ATOM 3065 N N . PHE A 1 399 ? 15.549 -0.173 -23.089 1.00 95.94 399 PHE A N 1
ATOM 3066 C CA . PHE A 1 399 ? 15.617 -0.555 -21.682 1.00 95.94 399 PHE A CA 1
ATOM 3067 C C . PHE A 1 399 ? 14.833 -1.844 -21.404 1.00 95.94 399 PHE A C 1
ATOM 3069 O O . PHE A 1 399 ? 15.368 -2.736 -20.752 1.00 95.94 399 PHE A O 1
ATOM 3076 N N . GLY A 1 400 ? 13.622 -1.996 -21.950 1.00 94.62 400 GLY A N 1
ATOM 3077 C CA . GLY A 1 400 ? 12.844 -3.232 -21.824 1.00 94.62 400 GLY A CA 1
ATOM 3078 C C . GLY A 1 400 ? 13.577 -4.447 -22.405 1.00 94.62 400 GLY A C 1
ATOM 3079 O O . GLY A 1 400 ? 13.663 -5.496 -21.769 1.00 94.62 400 GLY A O 1
ATOM 3080 N N . ALA A 1 401 ? 14.197 -4.306 -23.583 1.00 94.44 401 ALA A N 1
ATOM 3081 C CA . ALA A 1 401 ? 15.042 -5.353 -24.162 1.00 94.44 401 ALA A CA 1
ATOM 3082 C C . ALA A 1 401 ? 16.264 -5.682 -23.287 1.00 94.44 401 ALA A C 1
ATOM 3084 O O . ALA A 1 401 ? 16.590 -6.856 -23.103 1.00 94.44 401 ALA A O 1
ATOM 3085 N N . TRP A 1 402 ? 16.915 -4.666 -22.715 1.00 96.12 402 TRP A N 1
ATOM 3086 C CA . TRP A 1 402 ? 18.033 -4.858 -21.795 1.00 96.12 402 TRP A CA 1
ATOM 3087 C C . TRP A 1 402 ? 17.604 -5.570 -20.507 1.00 96.12 402 TRP A C 1
ATOM 3089 O O . TRP A 1 402 ? 18.313 -6.473 -20.062 1.00 96.12 402 TRP A O 1
ATOM 3099 N N . LEU A 1 403 ? 16.444 -5.220 -19.941 1.00 95.56 403 LEU A N 1
ATOM 3100 C CA . LEU A 1 403 ? 15.930 -5.805 -18.701 1.00 95.56 403 LEU A CA 1
ATOM 3101 C C . LEU A 1 403 ? 15.553 -7.282 -18.883 1.00 95.56 403 LEU A C 1
ATOM 3103 O O . LEU A 1 403 ? 15.777 -8.079 -17.983 1.00 95.56 403 LEU A O 1
ATOM 3107 N N . ARG A 1 404 ? 15.107 -7.694 -20.075 1.00 92.81 404 ARG A N 1
ATOM 3108 C CA . ARG A 1 404 ? 14.929 -9.124 -20.399 1.00 92.81 404 ARG A CA 1
ATOM 3109 C C . ARG A 1 404 ? 16.232 -9.919 -20.365 1.00 92.81 404 ARG A C 1
ATOM 3111 O O . ARG A 1 404 ? 16.247 -11.065 -19.930 1.00 92.81 404 ARG A O 1
ATOM 3118 N N . ALA A 1 405 ? 17.334 -9.315 -20.808 1.00 93.69 405 ALA A N 1
ATOM 3119 C CA . ALA A 1 405 ? 18.660 -9.925 -20.713 1.00 93.69 405 ALA A CA 1
ATOM 3120 C C . ALA A 1 405 ? 19.262 -9.837 -19.295 1.00 93.69 405 ALA A C 1
ATOM 3122 O O . ALA A 1 405 ? 20.193 -10.575 -18.976 1.00 93.69 405 ALA A O 1
ATOM 3123 N N . HIS A 1 406 ? 18.732 -8.949 -18.449 1.00 95.06 406 HIS A N 1
ATOM 3124 C CA . HIS A 1 406 ? 19.185 -8.692 -17.082 1.00 95.06 406 HIS A CA 1
ATOM 3125 C C . HIS A 1 406 ? 17.990 -8.697 -16.120 1.00 95.06 406 HIS A C 1
ATOM 3127 O O . HIS A 1 406 ? 17.679 -7.648 -15.547 1.00 95.06 406 HIS A O 1
ATOM 3133 N N . PRO A 1 407 ? 17.317 -9.850 -15.956 1.00 93.25 407 PRO A N 1
ATOM 3134 C CA . PRO A 1 407 ? 16.041 -9.912 -15.260 1.00 93.25 407 PRO A CA 1
ATOM 3135 C C . PRO A 1 407 ? 16.163 -9.450 -13.808 1.00 93.25 407 PRO A C 1
ATOM 3137 O O . PRO A 1 407 ? 17.237 -9.571 -13.211 1.00 93.25 407 PRO A O 1
ATOM 3140 N N . LEU A 1 408 ? 15.056 -8.952 -13.248 1.00 92.31 408 LEU A N 1
ATOM 3141 C CA . LEU A 1 408 ? 14.975 -8.449 -11.869 1.00 92.31 408 LEU A CA 1
ATOM 3142 C C . LEU A 1 408 ? 15.439 -9.509 -10.864 1.00 92.31 408 LEU A C 1
ATOM 3144 O O . LEU A 1 408 ? 16.321 -9.260 -10.052 1.00 92.31 408 LEU A O 1
ATOM 3148 N N . PHE A 1 409 ? 14.939 -10.737 -10.996 1.00 90.81 409 PHE A N 1
ATOM 3149 C CA . PHE A 1 409 ? 15.199 -11.813 -10.039 1.00 90.81 409 PHE A CA 1
ATOM 3150 C C . PHE A 1 409 ? 15.822 -13.028 -10.747 1.00 90.81 409 PHE A C 1
ATOM 3152 O O . PHE A 1 409 ? 15.154 -14.030 -10.992 1.00 90.81 409 PHE A O 1
ATOM 3159 N N . PRO A 1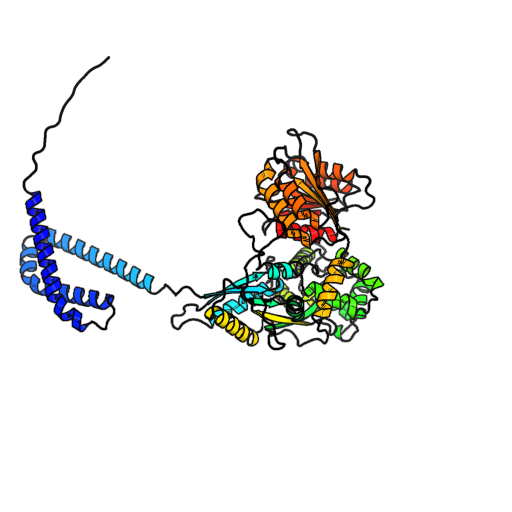 410 ? 17.113 -12.968 -11.128 1.00 81.69 410 PRO A N 1
ATOM 3160 C CA . PRO A 1 410 ? 17.747 -13.990 -11.968 1.00 81.69 410 PRO A CA 1
ATOM 3161 C C . PRO A 1 410 ? 17.901 -15.353 -11.277 1.00 81.69 410 PRO A C 1
ATOM 3163 O O . PRO A 1 410 ? 18.117 -16.355 -11.952 1.00 81.69 410 PRO A O 1
ATOM 3166 N N . ASN A 1 411 ? 17.824 -15.383 -9.944 1.00 76.56 411 ASN A N 1
ATOM 3167 C CA . ASN A 1 411 ? 18.008 -16.587 -9.132 1.00 76.56 411 ASN A CA 1
ATOM 3168 C C . ASN A 1 411 ? 16.685 -17.200 -8.660 1.00 76.56 411 ASN A C 1
ATOM 3170 O O . ASN A 1 411 ? 16.705 -18.201 -7.941 1.00 76.56 411 ASN A O 1
ATOM 3174 N N . ALA A 1 412 ? 15.549 -16.603 -9.021 1.00 72.94 412 ALA A N 1
ATOM 3175 C CA . ALA A 1 412 ? 14.263 -17.164 -8.662 1.00 72.94 412 ALA A CA 1
ATOM 3176 C C . ALA A 1 412 ? 14.049 -18.505 -9.389 1.00 72.94 412 ALA A C 1
ATOM 3178 O O . ALA A 1 412 ? 14.452 -18.653 -10.549 1.00 72.94 412 ALA A O 1
ATOM 3179 N N . PRO A 1 413 ? 13.457 -19.509 -8.720 1.00 66.06 413 PRO A N 1
ATOM 3180 C CA . PRO A 1 413 ? 13.196 -20.796 -9.344 1.00 66.06 413 PRO A CA 1
ATOM 3181 C C . PRO A 1 413 ? 12.242 -20.672 -10.540 1.00 66.06 413 PRO A C 1
ATOM 3183 O O . PRO A 1 413 ? 11.530 -19.683 -10.702 1.00 66.06 413 PRO A O 1
ATOM 3186 N N . GLY A 1 414 ? 12.287 -21.690 -11.406 1.00 55.88 414 GLY A N 1
ATOM 3187 C CA . GLY A 1 414 ? 11.475 -21.774 -12.621 1.00 55.88 414 GLY A CA 1
ATOM 3188 C C . GLY A 1 414 ? 9.964 -21.798 -12.349 1.00 55.88 414 GLY A C 1
ATOM 3189 O O . GLY A 1 414 ? 9.555 -21.869 -11.193 1.00 55.88 414 GLY A O 1
ATOM 3190 N N . PRO A 1 415 ? 9.141 -21.733 -13.411 1.00 55.38 415 PRO A N 1
ATOM 3191 C CA . PRO A 1 415 ? 7.694 -21.589 -13.278 1.00 55.38 415 PRO A CA 1
ATOM 3192 C C . PRO A 1 415 ? 7.085 -22.747 -12.477 1.00 55.38 415 PRO A C 1
ATOM 3194 O O . PRO A 1 415 ? 7.421 -23.908 -12.716 1.00 55.38 415 PRO A O 1
ATOM 3197 N N . GLY A 1 416 ? 6.202 -22.406 -11.542 1.00 56.19 416 GLY A N 1
ATOM 3198 C CA . GLY A 1 416 ? 5.188 -23.313 -11.009 1.00 56.19 416 GLY A CA 1
ATOM 3199 C C . GLY A 1 416 ? 4.039 -23.494 -12.005 1.00 56.19 416 GLY A C 1
ATOM 3200 O O . GLY A 1 416 ? 3.947 -22.765 -12.992 1.00 56.19 416 GLY A O 1
ATOM 3201 N N . ASP A 1 417 ? 3.170 -24.470 -11.747 1.00 55.69 417 ASP A N 1
ATOM 3202 C CA . ASP A 1 417 ? 2.073 -24.833 -12.658 1.00 55.69 417 ASP A CA 1
ATOM 3203 C C . ASP A 1 417 ? 0.852 -23.888 -12.546 1.00 55.69 417 ASP A C 1
ATOM 3205 O O . ASP A 1 417 ? -0.035 -23.927 -13.400 1.00 55.69 417 ASP A O 1
ATOM 3209 N N . GLY A 1 418 ? 0.808 -23.028 -11.519 1.00 57.56 418 GLY A N 1
ATOM 3210 C CA . GLY A 1 418 ? -0.242 -22.029 -11.302 1.00 57.56 418 GLY A CA 1
ATOM 3211 C C . GLY A 1 418 ? 0.048 -20.711 -12.022 1.00 57.56 418 GLY A C 1
ATOM 3212 O O . GLY A 1 418 ? 0.837 -19.894 -11.538 1.00 57.56 418 GLY A O 1
ATOM 3213 N N . GLU A 1 419 ? -0.594 -20.501 -13.170 1.00 67.56 419 GLU A N 1
ATOM 3214 C CA . GLU A 1 419 ? -0.635 -19.213 -13.867 1.00 67.56 419 GLU A CA 1
ATOM 3215 C C . GLU A 1 419 ? -2.088 -18.725 -13.882 1.00 67.56 419 GLU A C 1
ATOM 3217 O O . GLU A 1 419 ? -2.964 -19.385 -14.439 1.00 67.56 419 GLU A O 1
ATOM 3222 N N . LEU A 1 420 ? -2.345 -17.589 -13.231 1.00 78.88 420 LEU A N 1
ATOM 3223 C CA . LEU A 1 420 ? -3.656 -16.945 -13.211 1.00 78.88 420 LEU A CA 1
ATOM 3224 C C . LEU A 1 420 ? -3.866 -16.209 -14.537 1.00 78.88 420 LEU A C 1
ATOM 3226 O O . LEU A 1 420 ? -3.042 -15.370 -14.904 1.00 78.88 420 LEU A O 1
ATOM 3230 N N . ASP A 1 421 ? -4.963 -16.465 -15.250 1.00 83.88 421 ASP A N 1
ATOM 3231 C CA . ASP A 1 421 ? -5.239 -15.735 -16.489 1.00 83.88 421 ASP A CA 1
ATOM 3232 C C . ASP A 1 421 ? -5.884 -14.350 -16.243 1.00 83.88 421 ASP A C 1
ATOM 3234 O O . ASP A 1 421 ? -6.314 -13.990 -15.143 1.00 83.88 421 ASP A O 1
ATOM 3238 N N . ARG A 1 422 ? -5.960 -13.516 -17.292 1.00 82.69 422 ARG A N 1
ATOM 3239 C CA . ARG A 1 422 ? -6.533 -12.155 -17.195 1.00 82.69 422 ARG A CA 1
ATOM 3240 C C . ARG A 1 422 ? -8.012 -12.127 -16.782 1.00 82.69 422 ARG A C 1
ATOM 3242 O O . ARG A 1 422 ? -8.457 -11.168 -16.154 1.00 82.69 422 ARG A O 1
ATOM 3249 N N . GLN A 1 423 ? -8.798 -13.121 -17.198 1.00 84.75 423 GLN A N 1
ATOM 3250 C CA . GLN A 1 423 ? -10.226 -13.199 -16.897 1.00 84.75 423 GLN A CA 1
ATOM 3251 C C . GLN A 1 423 ? -10.415 -13.648 -15.448 1.00 84.75 423 GLN A C 1
ATOM 3253 O O . GLN A 1 423 ? -11.243 -13.073 -14.739 1.00 84.75 423 GLN A O 1
ATOM 3258 N N . GLU A 1 424 ? -9.627 -14.624 -15.009 1.00 86.62 424 GLU A N 1
ATOM 3259 C CA . GLU A 1 424 ? -9.568 -15.096 -13.630 1.00 86.62 424 GLU A CA 1
ATOM 3260 C C . GLU A 1 424 ? -9.149 -13.970 -12.684 1.00 86.62 424 GLU A C 1
ATOM 3262 O O . GLU A 1 424 ? -9.840 -13.738 -11.695 1.00 86.62 424 GLU A O 1
ATOM 3267 N N . LEU A 1 425 ? -8.126 -13.176 -13.026 1.00 87.75 425 LEU A N 1
ATOM 3268 C CA . LEU A 1 425 ? -7.727 -12.010 -12.230 1.00 87.75 425 LEU A CA 1
ATOM 3269 C C . LEU A 1 425 ? -8.855 -10.977 -12.094 1.00 87.75 425 LEU A C 1
ATOM 3271 O O . LEU A 1 425 ? -9.122 -10.495 -10.992 1.00 87.75 425 LEU A O 1
ATOM 3275 N N . GLY A 1 426 ? -9.551 -10.649 -13.188 1.00 86.56 426 GLY A N 1
ATOM 3276 C CA . GLY A 1 426 ? -10.682 -9.717 -13.148 1.00 86.56 426 GLY A CA 1
ATOM 3277 C C . GLY A 1 426 ? -11.845 -10.229 -12.286 1.00 86.56 426 GLY A C 1
ATOM 3278 O O . GLY A 1 426 ? -12.430 -9.475 -11.502 1.00 86.56 426 GLY A O 1
ATOM 3279 N N . GLN A 1 427 ? -12.160 -11.525 -12.381 1.00 89.19 427 GLN A N 1
ATOM 3280 C CA . GLN A 1 427 ? -13.189 -12.170 -11.558 1.00 89.19 427 GLN A CA 1
ATOM 3281 C C . GLN A 1 427 ? -12.788 -12.225 -10.084 1.00 89.19 427 GLN A C 1
ATOM 3283 O O . GLN A 1 427 ? -13.597 -11.889 -9.220 1.00 89.19 427 GLN A O 1
ATOM 3288 N N . LEU A 1 428 ? -11.538 -12.581 -9.802 1.00 89.12 428 LEU A N 1
ATOM 3289 C CA . LEU A 1 428 ? -10.966 -12.624 -8.465 1.00 89.12 428 LEU A CA 1
ATOM 3290 C C . LEU A 1 428 ? -10.976 -11.244 -7.812 1.00 89.12 428 LEU A C 1
ATOM 3292 O O . LEU A 1 428 ? -11.400 -11.116 -6.668 1.00 89.12 428 LEU A O 1
ATOM 3296 N N . LYS A 1 429 ? -10.576 -10.198 -8.543 1.00 89.31 429 LYS A N 1
ATOM 3297 C CA . LYS A 1 429 ? -10.635 -8.814 -8.067 1.00 89.31 429 LYS A CA 1
ATOM 3298 C C . LYS A 1 429 ? -12.057 -8.445 -7.663 1.00 89.31 429 LYS A C 1
ATOM 3300 O O . LYS A 1 429 ? -12.265 -7.953 -6.561 1.00 89.31 429 LYS A O 1
ATOM 3305 N N . LYS A 1 430 ? -13.047 -8.731 -8.508 1.00 88.69 430 LYS A N 1
ATOM 3306 C CA . LYS A 1 430 ? -14.454 -8.480 -8.175 1.00 88.69 430 LYS A CA 1
ATOM 3307 C C . LYS A 1 430 ? -14.897 -9.278 -6.943 1.00 88.69 430 LYS A C 1
ATOM 3309 O O . LYS A 1 430 ? -15.449 -8.707 -6.010 1.00 88.69 430 LYS A O 1
ATOM 3314 N N . LEU A 1 431 ? -14.615 -10.577 -6.912 1.00 89.81 431 LEU A N 1
ATOM 3315 C CA . LEU A 1 431 ? -14.990 -11.468 -5.816 1.00 89.81 431 LEU A CA 1
ATOM 3316 C C . LEU A 1 431 ? -14.378 -11.011 -4.482 1.00 89.81 431 LEU A C 1
ATOM 3318 O O . LEU A 1 431 ? -15.094 -10.789 -3.508 1.00 89.81 431 LEU A O 1
ATOM 3322 N N . VAL A 1 432 ? -13.059 -10.831 -4.431 1.00 88.81 432 VAL A N 1
ATOM 3323 C CA . VAL A 1 432 ? -12.337 -10.481 -3.203 1.00 88.81 432 VAL A CA 1
ATOM 3324 C C . VAL A 1 432 ? -12.681 -9.063 -2.755 1.00 88.81 432 VAL A C 1
ATOM 3326 O O . VAL A 1 432 ? -13.014 -8.855 -1.589 1.00 88.81 432 VAL A O 1
ATOM 3329 N N . LEU A 1 433 ? -12.649 -8.087 -3.669 1.00 86.38 433 LEU A N 1
ATOM 3330 C CA . LEU A 1 433 ? -12.783 -6.675 -3.311 1.00 86.38 433 LEU A CA 1
ATOM 3331 C C . LEU A 1 433 ? -14.236 -6.237 -3.068 1.00 86.38 433 LEU A C 1
ATOM 3333 O O . LEU A 1 433 ? -14.454 -5.376 -2.213 1.00 86.38 433 LEU A O 1
ATOM 3337 N N . ASP A 1 434 ? -15.215 -6.816 -3.771 1.00 85.00 434 ASP A N 1
ATOM 3338 C CA . ASP A 1 434 ? -16.621 -6.407 -3.650 1.00 85.00 434 ASP A CA 1
ATOM 3339 C C . ASP A 1 434 ? -17.459 -7.359 -2.779 1.00 85.00 434 ASP A C 1
ATOM 3341 O O . ASP A 1 434 ? -18.376 -6.902 -2.087 1.00 85.00 434 ASP A O 1
ATOM 3345 N N . GLU A 1 435 ? -17.174 -8.668 -2.791 1.00 87.06 435 GLU A N 1
ATOM 3346 C CA . GLU A 1 435 ? -18.050 -9.679 -2.173 1.00 87.06 435 GLU A CA 1
ATOM 3347 C C . GLU A 1 435 ? -17.498 -10.246 -0.857 1.00 87.06 435 GLU A C 1
ATOM 3349 O O . GLU A 1 435 ? -18.241 -10.333 0.132 1.00 87.06 435 GLU A O 1
ATOM 3354 N N . LEU A 1 436 ? -16.214 -10.621 -0.832 1.00 89.25 436 LEU A N 1
ATOM 3355 C CA . LEU A 1 436 ? -15.588 -11.325 0.295 1.00 89.25 436 LEU A CA 1
ATOM 3356 C C . LEU A 1 436 ? -14.956 -10.403 1.335 1.00 89.25 436 LEU A C 1
ATOM 3358 O O . LEU A 1 436 ? -14.834 -10.803 2.493 1.00 89.25 436 LEU A O 1
ATOM 3362 N N . ARG A 1 437 ? -14.582 -9.181 0.946 1.00 86.25 437 ARG A N 1
ATOM 3363 C CA . ARG A 1 437 ? -14.032 -8.170 1.851 1.00 86.25 437 ARG A CA 1
ATOM 3364 C C . ARG A 1 437 ? -14.889 -8.052 3.124 1.00 86.25 437 ARG A C 1
ATOM 3366 O O . ARG A 1 437 ? -16.092 -7.767 3.025 1.00 86.25 437 ARG A O 1
ATOM 3373 N N . PRO A 1 438 ? -14.299 -8.216 4.325 1.00 84.62 438 PRO A N 1
ATOM 3374 C CA . PRO A 1 438 ? -15.015 -8.000 5.571 1.00 84.62 438 PRO A CA 1
ATOM 3375 C C . PRO A 1 438 ? -15.570 -6.579 5.631 1.00 84.62 438 PRO A C 1
ATOM 3377 O O . PRO A 1 438 ? -14.844 -5.607 5.414 1.00 84.62 438 PRO A O 1
ATOM 3380 N N . LYS A 1 439 ? -16.869 -6.467 5.933 1.00 87.62 439 LYS A N 1
ATOM 3381 C CA . LYS A 1 439 ? -17.538 -5.171 6.082 1.00 87.62 439 LYS A CA 1
ATOM 3382 C C . LYS A 1 439 ? -16.775 -4.326 7.104 1.00 87.62 439 LYS A C 1
ATOM 3384 O O . LYS A 1 439 ? -16.462 -4.823 8.186 1.00 87.62 439 LYS A O 1
ATOM 3389 N N . LEU A 1 440 ? -16.586 -3.047 6.815 1.00 88.62 440 LEU A N 1
ATOM 3390 C CA . LEU A 1 440 ? -16.039 -2.057 7.732 1.00 88.62 440 LEU A CA 1
ATOM 3391 C C . LEU A 1 440 ? -17.073 -0.952 7.984 1.00 88.62 440 LEU A C 1
ATOM 3393 O O . LEU A 1 440 ? -17.504 -0.270 7.060 1.00 88.62 440 LEU A O 1
ATOM 3397 N N . ASP A 1 441 ? -17.462 -0.772 9.246 1.00 90.56 441 ASP A N 1
ATOM 3398 C CA . ASP A 1 441 ? -18.237 0.390 9.692 1.00 90.56 441 ASP A CA 1
ATOM 3399 C C . ASP A 1 441 ? -17.261 1.346 10.393 1.00 90.56 441 ASP A C 1
ATOM 3401 O O . ASP A 1 441 ? -16.937 1.166 11.564 1.00 90.56 441 ASP A O 1
ATOM 3405 N N . LEU A 1 442 ? -16.707 2.296 9.641 1.00 90.94 442 LEU A N 1
ATOM 3406 C CA . LEU A 1 442 ? -15.625 3.180 10.065 1.00 90.94 442 LEU A CA 1
ATOM 3407 C C . LEU A 1 442 ? -16.165 4.458 10.712 1.00 90.94 442 LEU A C 1
ATOM 3409 O O . LEU A 1 442 ? -16.972 5.173 10.115 1.00 90.94 442 LEU A O 1
ATOM 3413 N N . ARG A 1 443 ? -15.647 4.809 11.893 1.00 94.12 443 ARG A N 1
ATOM 3414 C CA . ARG A 1 443 ? -15.894 6.113 12.521 1.00 94.12 443 ARG A CA 1
ATOM 3415 C C . ARG A 1 443 ? -14.653 6.985 12.442 1.00 94.12 443 ARG A C 1
ATOM 3417 O O . ARG A 1 443 ? -13.650 6.700 13.088 1.00 94.12 443 ARG A O 1
ATOM 3424 N N . LEU A 1 444 ? -14.731 8.067 11.681 1.00 95.62 444 LEU A N 1
ATOM 3425 C CA . LEU A 1 444 ? -13.703 9.098 11.646 1.00 95.62 444 LEU A CA 1
ATOM 3426 C C . LEU A 1 444 ? -14.035 10.168 12.683 1.00 95.62 444 LEU A C 1
ATOM 3428 O O . LEU A 1 444 ? -15.086 10.804 12.611 1.00 95.62 444 LEU A O 1
ATOM 3432 N N . LEU A 1 445 ? -13.138 10.378 13.638 1.00 96.62 445 LEU A N 1
ATOM 3433 C CA . LEU A 1 445 ? -13.218 11.474 14.595 1.00 96.62 445 LEU A CA 1
ATOM 3434 C C . LEU A 1 445 ? -12.177 12.522 14.197 1.00 96.62 445 LEU A C 1
ATOM 3436 O O . LEU A 1 445 ? -10.983 12.273 14.292 1.00 96.62 445 LEU A O 1
ATOM 3440 N N . VAL A 1 446 ? -12.622 13.672 13.706 1.00 96.56 446 VAL A N 1
ATOM 3441 C CA . VAL A 1 446 ? -11.768 14.764 13.233 1.00 96.56 446 VAL A CA 1
ATOM 3442 C C . VAL A 1 446 ? -11.624 15.794 14.340 1.00 96.56 446 VAL A C 1
ATOM 3444 O O . VAL A 1 446 ? -12.619 16.299 14.857 1.00 96.56 446 VAL A O 1
ATOM 3447 N N . ASP A 1 447 ? -10.393 16.122 14.701 1.00 95.81 447 ASP A N 1
ATOM 3448 C CA . ASP A 1 447 ? -10.103 17.249 15.574 1.00 95.81 447 ASP A CA 1
ATOM 3449 C C . ASP A 1 447 ? -10.492 18.548 14.867 1.00 95.81 447 ASP A C 1
ATOM 3451 O O . ASP A 1 447 ? -9.936 18.885 13.828 1.00 95.81 447 ASP A O 1
ATOM 3455 N N . THR A 1 448 ? -11.490 19.239 15.411 1.00 95.81 448 THR A N 1
ATOM 3456 C CA . THR A 1 448 ? -12.049 20.482 14.853 1.00 95.81 448 THR A CA 1
ATOM 3457 C C . THR A 1 448 ? -11.635 21.697 15.686 1.00 95.81 448 THR A C 1
ATOM 3459 O O . THR A 1 448 ? -12.298 22.736 15.675 1.00 95.81 448 THR A O 1
ATOM 3462 N N . SER A 1 449 ? -10.546 21.579 16.451 1.00 94.44 449 SER A N 1
ATOM 3463 C CA . SER A 1 449 ? -9.981 22.692 17.203 1.00 94.44 449 SER A CA 1
ATOM 3464 C C . SER A 1 449 ? -9.286 23.721 16.303 1.00 94.44 449 SER A C 1
ATOM 3466 O O . SER A 1 449 ? -8.911 23.462 15.158 1.00 94.44 449 SER A O 1
ATOM 3468 N N . GLY A 1 450 ? -9.060 24.916 16.849 1.00 92.88 450 GLY A N 1
ATOM 3469 C CA . GLY A 1 450 ? -8.334 25.988 16.175 1.00 92.88 450 GLY A CA 1
ATOM 3470 C C . GLY A 1 450 ? -6.871 25.678 15.868 1.00 92.88 450 GLY A C 1
ATOM 3471 O O . GLY A 1 450 ? -6.315 26.279 14.949 1.00 92.88 450 GLY A O 1
ATOM 3472 N N . SER A 1 451 ? -6.225 24.759 16.595 1.00 90.62 451 SER A N 1
ATOM 3473 C CA . SER A 1 451 ? -4.858 24.340 16.255 1.00 90.62 451 SER A CA 1
ATOM 3474 C C . SER A 1 451 ? -4.828 23.385 15.061 1.00 90.62 451 SER A C 1
ATOM 3476 O O . SER A 1 451 ? -3.915 23.462 14.236 1.00 90.62 451 SER A O 1
ATOM 3478 N N . ALA A 1 452 ? -5.892 22.600 14.893 1.00 91.31 452 ALA A N 1
ATOM 3479 C CA . ALA A 1 452 ? -6.063 21.640 13.815 1.00 91.31 452 ALA A CA 1
ATOM 3480 C C . ALA A 1 452 ? -6.431 22.275 12.446 1.00 91.31 452 ALA A C 1
ATOM 3482 O O . ALA A 1 452 ? -6.357 21.600 11.416 1.00 91.31 452 ALA A O 1
ATOM 3483 N N . ASP A 1 453 ? -6.767 23.576 12.384 1.00 90.00 453 ASP A N 1
ATOM 3484 C CA . ASP A 1 453 ? -7.284 24.271 11.180 1.00 90.00 453 ASP A CA 1
ATOM 3485 C C . ASP A 1 453 ? -6.405 24.133 9.924 1.00 90.00 453 ASP A C 1
ATOM 3487 O O . ASP A 1 453 ? -6.907 24.065 8.796 1.00 90.00 453 ASP A O 1
ATOM 3491 N N . ARG A 1 454 ? -5.079 24.119 10.095 1.00 82.12 454 ARG A N 1
ATOM 3492 C CA . ARG A 1 454 ? -4.134 24.018 8.973 1.00 82.12 454 ARG A CA 1
ATOM 3493 C C . ARG A 1 454 ? -3.696 22.590 8.664 1.00 82.12 454 ARG A C 1
ATOM 3495 O O . ARG A 1 454 ? -3.881 22.193 7.514 1.00 82.12 454 ARG A O 1
ATOM 3502 N N . PRO A 1 455 ? -3.094 21.831 9.599 1.00 83.88 455 PRO A N 1
ATOM 3503 C CA . PRO A 1 455 ? 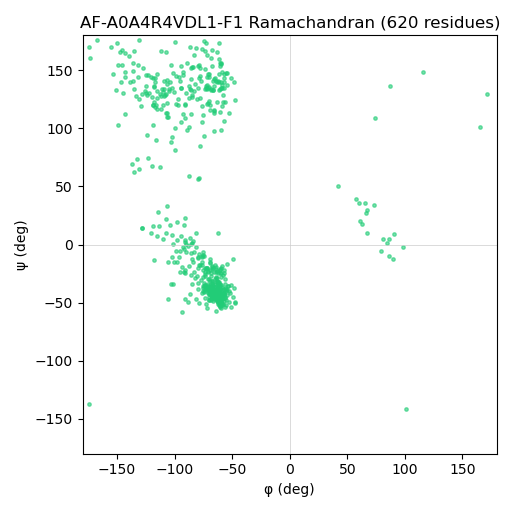-2.627 20.492 9.270 1.00 83.88 455 PRO A CA 1
ATOM 3504 C C . PRO A 1 455 ? -3.804 19.540 9.057 1.00 83.88 455 PRO A C 1
ATOM 3506 O O . PRO A 1 455 ? -3.858 18.886 8.026 1.00 83.88 455 PRO A O 1
ATOM 3509 N N . VAL A 1 456 ? -4.790 19.514 9.955 1.00 90.06 456 VAL A N 1
ATOM 3510 C CA . VAL A 1 456 ? -5.827 18.475 9.946 1.00 90.06 456 VAL A CA 1
ATOM 3511 C C . VAL A 1 456 ? -6.894 18.748 8.900 1.00 90.06 456 VAL A C 1
ATOM 3513 O O . VAL A 1 456 ? -7.169 17.859 8.106 1.00 90.06 456 VAL A O 1
ATOM 3516 N N . ARG A 1 457 ? -7.482 19.952 8.841 1.00 91.56 457 ARG A N 1
ATOM 3517 C CA . ARG A 1 457 ? -8.631 20.214 7.948 1.00 91.56 457 ARG A CA 1
ATOM 3518 C C . ARG A 1 457 ? -8.355 19.825 6.496 1.00 91.56 457 ARG A C 1
ATOM 3520 O O . ARG A 1 457 ? -9.159 19.132 5.878 1.00 91.56 457 ARG A O 1
ATOM 3527 N N . VAL A 1 458 ? -7.219 20.273 5.960 1.00 87.94 458 VAL A N 1
ATOM 3528 C CA . VAL A 1 458 ? -6.834 19.993 4.571 1.00 87.94 458 VAL A CA 1
ATOM 3529 C C . VAL A 1 458 ? -6.407 18.535 4.431 1.00 87.94 458 VAL A C 1
ATOM 3531 O O . VAL A 1 458 ? -6.941 17.829 3.584 1.00 87.94 458 VAL A O 1
ATOM 3534 N N . GLN A 1 459 ? -5.498 18.052 5.281 1.00 90.81 459 GLN A N 1
ATOM 3535 C CA . GLN A 1 459 ? -4.929 16.711 5.121 1.00 90.81 459 GLN A CA 1
ATOM 3536 C C . GLN A 1 459 ? -5.949 15.596 5.367 1.00 90.81 459 GLN A C 1
ATOM 3538 O O . GLN A 1 459 ? -5.971 14.631 4.612 1.00 90.81 459 GLN A O 1
ATOM 3543 N N . ALA A 1 460 ? -6.836 15.737 6.354 1.00 91.31 460 ALA A N 1
ATOM 3544 C CA . ALA A 1 460 ? -7.911 14.785 6.617 1.00 91.31 460 ALA A CA 1
ATOM 3545 C C . ALA A 1 460 ? -8.888 14.706 5.440 1.00 91.31 460 ALA A C 1
ATOM 3547 O O . ALA A 1 460 ? -9.216 13.613 4.986 1.00 91.31 460 ALA A O 1
ATOM 3548 N N . ALA A 1 461 ? -9.326 15.849 4.903 1.00 89.62 461 ALA A N 1
ATOM 3549 C CA . ALA A 1 461 ? -10.214 15.865 3.746 1.00 89.62 461 ALA A CA 1
ATOM 3550 C C . ALA A 1 461 ? -9.545 15.288 2.492 1.00 89.62 461 ALA A C 1
ATOM 3552 O O . ALA A 1 461 ? -10.172 14.557 1.723 1.00 89.62 461 ALA A O 1
ATOM 3553 N N . GLU A 1 462 ? -8.263 15.583 2.279 1.00 85.56 462 GLU A N 1
ATOM 3554 C CA . GLU A 1 462 ? -7.489 14.980 1.198 1.00 85.56 462 GLU A CA 1
ATOM 3555 C C . GLU A 1 462 ? -7.328 13.475 1.366 1.00 85.56 462 GLU A C 1
ATOM 3557 O O . GLU A 1 462 ? -7.537 12.749 0.399 1.00 85.56 462 GLU A O 1
ATOM 3562 N N . ALA A 1 463 ? -7.034 13.005 2.574 1.00 88.56 463 ALA A N 1
ATOM 3563 C CA . ALA A 1 463 ? -6.903 11.590 2.869 1.00 88.56 463 ALA A CA 1
ATOM 3564 C C . ALA A 1 463 ? -8.230 10.845 2.676 1.00 88.56 463 ALA A C 1
ATOM 3566 O O . ALA A 1 463 ? -8.249 9.805 2.023 1.00 88.56 463 ALA A O 1
ATOM 3567 N N . VAL A 1 464 ? -9.347 11.379 3.189 1.00 88.75 464 VAL A N 1
ATOM 3568 C CA . VAL A 1 464 ? -10.687 10.785 3.021 1.00 88.75 464 VAL A CA 1
ATOM 3569 C C . VAL A 1 464 ? -11.046 10.674 1.547 1.00 88.75 464 VAL A C 1
ATOM 3571 O O . VAL A 1 464 ? -11.517 9.629 1.104 1.00 88.75 464 VAL A O 1
ATOM 3574 N N . ARG A 1 465 ? -10.776 11.734 0.780 1.00 84.31 465 ARG A N 1
ATOM 3575 C CA . ARG A 1 465 ? -10.976 11.734 -0.667 1.00 84.31 465 ARG A CA 1
ATOM 3576 C C . ARG A 1 465 ? -10.096 10.677 -1.321 1.00 84.31 465 ARG A C 1
ATOM 3578 O O . ARG A 1 465 ? -10.620 9.862 -2.052 1.00 84.31 465 ARG A O 1
ATOM 3585 N N . ALA A 1 466 ? -8.803 10.635 -1.005 1.00 80.12 466 ALA A N 1
ATOM 3586 C CA . ALA A 1 466 ? -7.866 9.702 -1.621 1.00 80.12 466 ALA A CA 1
ATOM 3587 C C . ALA A 1 466 ? -8.181 8.219 -1.341 1.00 80.12 466 ALA A C 1
ATOM 3589 O O . ALA A 1 466 ? -7.787 7.333 -2.086 1.00 80.12 466 ALA A O 1
ATOM 3590 N N . ASN A 1 467 ? -8.905 7.918 -0.268 1.00 83.62 467 ASN A N 1
ATOM 3591 C CA . ASN A 1 467 ? -9.146 6.541 0.150 1.00 83.62 467 ASN A CA 1
ATOM 3592 C C . ASN A 1 467 ? -10.560 6.046 -0.178 1.00 83.62 467 ASN A C 1
ATOM 3594 O O . ASN A 1 467 ? -10.986 5.021 0.356 1.00 83.62 467 ASN A O 1
ATOM 3598 N N . SER A 1 468 ? -11.294 6.727 -1.068 1.00 79.62 468 SER A N 1
ATOM 3599 C CA . SER A 1 468 ? -12.687 6.363 -1.350 1.00 79.62 468 SER A CA 1
ATOM 3600 C C . SER A 1 468 ? -12.845 4.949 -1.912 1.00 79.62 468 SER A C 1
ATOM 3602 O O . SER A 1 468 ? -13.776 4.234 -1.539 1.00 79.62 468 SER A O 1
ATOM 3604 N N . ARG A 1 469 ? -11.893 4.499 -2.738 1.00 79.69 469 ARG A N 1
ATOM 3605 C CA . ARG A 1 469 ? -11.907 3.146 -3.311 1.00 79.69 469 ARG A CA 1
ATOM 3606 C C . ARG A 1 469 ? -11.547 2.050 -2.313 1.00 79.69 469 ARG A C 1
ATOM 3608 O O . ARG A 1 469 ? -12.010 0.928 -2.492 1.00 79.69 469 ARG A O 1
ATOM 3615 N N . LEU A 1 470 ? -10.787 2.344 -1.252 1.00 83.69 470 LEU A N 1
ATOM 3616 C CA . LEU A 1 470 ? -10.472 1.348 -0.213 1.00 83.69 470 LEU A CA 1
ATOM 3617 C C . LEU A 1 470 ? -11.715 0.879 0.552 1.00 83.69 470 LEU A C 1
ATOM 3619 O O . LEU A 1 470 ? -11.706 -0.197 1.161 1.00 83.69 470 LEU A O 1
ATOM 3623 N N . LEU A 1 471 ? -12.797 1.653 0.494 1.00 84.12 471 LEU A N 1
ATOM 3624 C CA . LEU A 1 471 ? -14.083 1.265 1.043 1.00 84.12 471 LEU A CA 1
ATOM 3625 C C . LEU A 1 471 ? -14.892 0.470 0.021 1.00 84.12 471 LEU A C 1
ATOM 3627 O O . LEU A 1 471 ? -15.097 0.880 -1.124 1.00 84.12 471 LEU A O 1
ATOM 3631 N N . GLY A 1 472 ? -15.333 -0.710 0.446 1.00 82.38 472 GLY A N 1
ATOM 3632 C CA . GLY A 1 472 ? -16.181 -1.579 -0.357 1.00 82.38 472 GLY A CA 1
ATOM 3633 C C . GLY A 1 472 ? -17.618 -1.050 -0.444 1.00 82.38 472 GLY A C 1
ATOM 3634 O O . GLY A 1 472 ? -18.025 -0.215 0.363 1.00 82.38 472 GLY A O 1
ATOM 3635 N N . PRO A 1 473 ? -18.445 -1.579 -1.362 1.00 81.69 473 PRO A N 1
ATOM 3636 C CA . PRO A 1 473 ? -19.863 -1.206 -1.476 1.00 81.69 473 PRO A CA 1
ATOM 3637 C C . PRO A 1 473 ? -20.692 -1.450 -0.203 1.00 81.69 473 PRO A C 1
ATOM 3639 O O . PRO A 1 473 ? -21.791 -0.921 -0.060 1.00 81.69 473 PRO A O 1
ATOM 3642 N N . ARG A 1 474 ? -20.190 -2.297 0.703 1.00 85.50 474 ARG A N 1
ATOM 3643 C CA . ARG A 1 474 ? -20.836 -2.666 1.970 1.00 85.50 474 ARG A CA 1
ATOM 3644 C C . ARG A 1 474 ? -20.343 -1.841 3.158 1.00 85.50 474 ARG A C 1
ATOM 3646 O O . ARG A 1 474 ? -20.933 -1.963 4.232 1.00 85.50 474 ARG A O 1
ATOM 3653 N N . ASP A 1 475 ? -19.274 -1.072 2.980 1.00 89.38 475 ASP A N 1
ATOM 3654 C CA . ASP A 1 475 ? -18.644 -0.308 4.050 1.00 89.38 475 ASP A CA 1
ATOM 3655 C C . ASP A 1 475 ? -19.446 0.964 4.340 1.00 89.38 475 ASP A C 1
ATOM 3657 O O . ASP A 1 475 ? -20.025 1.578 3.440 1.00 89.38 475 ASP A O 1
ATOM 3661 N N . GLY A 1 476 ? -19.489 1.349 5.613 1.00 89.12 476 GLY A N 1
ATOM 3662 C CA . GLY A 1 476 ? -20.135 2.572 6.079 1.00 89.12 476 GLY A CA 1
ATOM 3663 C C . GLY A 1 476 ? -19.121 3.511 6.713 1.00 89.12 476 GLY A C 1
ATOM 3664 O O . GLY A 1 476 ? -18.208 3.058 7.403 1.00 89.12 476 GLY A O 1
ATOM 3665 N N . VAL A 1 477 ? -19.285 4.819 6.507 1.00 90.44 477 VAL A N 1
ATOM 3666 C CA . VAL A 1 477 ? -18.458 5.846 7.152 1.00 90.44 477 VAL A CA 1
ATOM 3667 C C . VAL A 1 477 ? -19.320 6.836 7.907 1.00 90.44 477 VAL A C 1
ATOM 3669 O O . VAL A 1 477 ? -20.242 7.437 7.360 1.00 90.44 477 VAL A O 1
ATOM 3672 N N . GLN A 1 478 ? -18.964 7.057 9.164 1.00 92.56 478 GLN A N 1
ATOM 3673 C CA . GLN A 1 478 ? -19.494 8.139 9.979 1.00 92.56 478 GLN A CA 1
ATOM 3674 C C . GLN A 1 478 ? -18.353 9.096 10.303 1.00 92.56 478 GLN A C 1
ATOM 3676 O O . GLN A 1 478 ? -17.278 8.659 10.711 1.00 92.56 478 GLN A O 1
ATOM 3681 N N . VAL A 1 479 ? -18.574 10.395 10.119 1.00 94.25 479 VAL A N 1
ATOM 3682 C CA . VAL A 1 479 ? -17.572 11.425 10.399 1.00 94.25 479 VAL A CA 1
ATOM 3683 C C . VAL A 1 479 ? -18.097 12.380 11.449 1.00 94.25 479 VAL A C 1
ATOM 3685 O O . VAL A 1 479 ? -19.173 12.965 11.304 1.00 94.25 479 VAL A O 1
ATOM 3688 N N . PHE A 1 480 ? -17.300 12.564 12.492 1.00 95.50 480 PHE A N 1
ATOM 3689 C CA . PHE A 1 480 ? -17.606 13.409 13.629 1.00 95.50 480 PHE A CA 1
ATOM 3690 C C . PHE A 1 480 ? -16.506 14.447 13.839 1.00 95.50 480 PHE A C 1
ATOM 3692 O O . PHE A 1 480 ? -15.336 14.150 13.633 1.00 95.50 480 PHE A O 1
ATOM 3699 N N . GLY A 1 481 ? -16.868 15.645 14.289 1.00 96.00 481 GLY A N 1
ATOM 3700 C CA . GLY A 1 481 ? -15.939 16.653 14.791 1.00 96.00 481 GLY A CA 1
ATOM 3701 C C . GLY A 1 481 ? -15.813 16.575 16.312 1.00 96.00 481 GLY A C 1
ATOM 3702 O O . GLY A 1 481 ? -16.836 16.492 16.996 1.00 96.00 481 GLY A O 1
ATOM 3703 N N . LEU A 1 482 ? -14.586 16.627 16.832 1.00 96.50 482 LEU A N 1
ATOM 3704 C CA . LEU A 1 482 ? -14.249 16.722 18.255 1.00 96.50 482 LEU A CA 1
ATOM 3705 C C . LEU A 1 482 ? -13.721 18.122 18.580 1.00 96.50 482 LEU A C 1
ATOM 3707 O O . LEU A 1 482 ? -12.816 18.600 17.901 1.00 96.50 482 LEU A O 1
ATOM 3711 N N . HIS A 1 483 ? -14.268 18.769 19.610 1.00 95.50 483 HIS A N 1
ATOM 3712 C CA . HIS A 1 483 ? -13.805 20.077 20.095 1.00 95.50 483 HIS A CA 1
ATOM 3713 C C . HIS A 1 483 ? -14.412 20.433 21.462 1.00 95.50 483 HIS A C 1
ATOM 3715 O O . HIS A 1 483 ? -15.273 19.724 21.974 1.00 95.50 483 HIS A O 1
ATOM 3721 N N . ALA A 1 484 ? -14.011 21.562 22.050 1.00 94.50 484 ALA A N 1
ATOM 3722 C CA . ALA A 1 484 ? -14.663 22.196 23.194 1.00 94.50 484 ALA A CA 1
ATOM 3723 C C . ALA A 1 484 ? -15.028 23.659 22.876 1.00 94.50 484 ALA A C 1
ATOM 3725 O O . ALA A 1 484 ? -14.223 24.418 22.339 1.00 94.50 484 ALA A O 1
ATOM 3726 N N . ARG A 1 485 ? -16.235 24.113 23.249 1.00 92.25 485 ARG A N 1
ATOM 3727 C CA . ARG A 1 485 ? -16.673 25.505 22.980 1.00 92.25 485 ARG A CA 1
ATOM 3728 C C . ARG A 1 485 ? -15.915 26.560 23.779 1.00 92.25 485 ARG A C 1
ATOM 3730 O O . ARG A 1 485 ? -15.818 27.713 23.371 1.00 92.25 485 ARG A O 1
ATOM 3737 N N . THR A 1 486 ? -15.409 26.184 24.946 1.00 92.19 486 THR A N 1
ATOM 3738 C CA . THR A 1 486 ? -14.672 27.069 25.849 1.00 92.19 486 THR A CA 1
ATOM 3739 C C . THR A 1 486 ? -13.387 26.394 26.291 1.00 92.19 486 THR A C 1
ATOM 3741 O O . THR A 1 486 ? -13.333 25.169 26.379 1.00 92.19 486 THR A O 1
ATOM 3744 N N . ARG A 1 487 ? -12.376 27.185 26.660 1.00 87.31 487 ARG A N 1
ATOM 3745 C CA . ARG A 1 487 ? -11.143 26.663 27.258 1.00 87.31 487 ARG A CA 1
ATOM 3746 C C . ARG A 1 487 ? -11.477 25.839 28.508 1.00 87.31 487 ARG A C 1
ATOM 3748 O O . ARG A 1 487 ? -12.103 26.368 29.425 1.00 87.31 487 ARG A O 1
ATOM 3755 N N . ASN A 1 488 ? -11.058 24.572 28.540 1.00 82.81 488 ASN A N 1
ATOM 3756 C CA . ASN A 1 488 ? -11.394 23.585 29.582 1.00 82.81 488 ASN A CA 1
ATOM 3757 C C . ASN A 1 488 ? -12.903 23.272 29.715 1.00 82.81 488 ASN A C 1
ATOM 3759 O O . ASN A 1 488 ? -13.353 22.833 30.773 1.00 82.81 488 ASN A O 1
ATOM 3763 N N . GLY A 1 489 ? -13.700 23.553 28.680 1.00 87.25 489 GLY A N 1
ATOM 3764 C CA . GLY A 1 489 ? -15.111 23.175 28.623 1.00 87.25 489 GLY A CA 1
ATOM 3765 C C . GLY A 1 489 ? -15.305 21.670 28.398 1.00 87.25 489 GLY A C 1
ATOM 3766 O O . GLY A 1 489 ? -14.336 20.950 28.154 1.00 87.25 489 GLY A O 1
ATOM 3767 N N . PRO A 1 490 ? -16.552 21.174 28.463 1.00 91.31 490 PRO A N 1
ATOM 3768 C CA . PRO A 1 490 ? -16.839 19.792 28.104 1.00 91.31 490 PRO A CA 1
ATOM 3769 C C . PRO A 1 490 ? -16.507 19.546 26.627 1.00 91.31 490 PRO A C 1
ATOM 3771 O O . PRO A 1 490 ? -16.808 20.386 25.778 1.00 91.31 490 PRO A O 1
ATOM 3774 N N . ALA A 1 491 ? -15.935 18.378 26.326 1.00 93.06 491 ALA A N 1
ATOM 3775 C CA . ALA A 1 491 ? -15.773 17.924 24.949 1.00 93.06 491 ALA A CA 1
ATOM 3776 C C . ALA A 1 491 ? -17.144 17.766 24.287 1.00 93.06 491 ALA A C 1
ATOM 3778 O O . ALA A 1 491 ? -18.071 17.256 24.914 1.00 93.06 491 ALA A O 1
ATOM 3779 N N . GLU A 1 492 ? -17.264 18.162 23.031 1.00 94.31 492 GLU A N 1
ATOM 3780 C CA . GLU A 1 492 ? -18.418 17.963 22.166 1.00 94.31 492 GLU A CA 1
ATOM 3781 C C . GLU A 1 492 ? -18.014 17.085 20.981 1.00 94.31 492 GLU A C 1
ATOM 3783 O O . GLU A 1 492 ? -16.916 17.210 20.443 1.00 94.31 492 GLU A O 1
ATOM 3788 N N . VAL A 1 493 ? -18.917 16.178 20.604 1.00 94.19 493 VAL A N 1
ATOM 3789 C CA . VAL A 1 493 ? -18.808 15.349 19.403 1.00 94.19 493 VAL A CA 1
ATOM 3790 C C . VAL A 1 493 ? -19.984 15.732 18.519 1.00 94.19 493 VAL A C 1
ATOM 3792 O O . VAL A 1 493 ? -21.136 15.619 18.942 1.00 94.19 493 VAL A O 1
ATOM 3795 N N . THR A 1 494 ? -19.696 16.243 17.329 1.00 93.94 494 THR A N 1
ATOM 3796 C CA . THR A 1 494 ? -20.698 16.774 16.394 1.00 93.94 494 THR A CA 1
ATOM 3797 C C . THR A 1 494 ? -20.683 15.968 15.107 1.00 93.94 494 THR A C 1
ATOM 3799 O O . THR A 1 494 ? -19.618 15.636 14.606 1.00 93.94 494 THR A O 1
ATOM 3802 N N . GLY A 1 495 ? -21.849 15.610 14.569 1.00 92.44 495 GLY A N 1
ATOM 3803 C CA . GLY A 1 495 ? -21.912 14.906 13.288 1.00 92.44 495 GLY A CA 1
ATOM 3804 C C . GLY A 1 495 ? -21.530 15.841 12.141 1.00 92.44 495 GLY A C 1
ATOM 3805 O O . GLY A 1 495 ? -22.183 16.865 11.957 1.00 92.44 495 GLY A O 1
ATOM 3806 N N . ILE A 1 496 ? -20.499 15.478 11.377 1.00 90.62 496 ILE A N 1
ATOM 3807 C CA . ILE A 1 496 ? -20.128 16.139 10.116 1.00 90.62 496 ILE A CA 1
ATOM 3808 C C . ILE A 1 496 ? -20.836 15.431 8.961 1.00 90.62 496 ILE A C 1
ATOM 3810 O O . ILE A 1 496 ? -21.465 16.073 8.123 1.00 90.62 496 ILE A O 1
ATOM 3814 N N . ALA A 1 497 ? -20.774 14.098 8.949 1.00 87.81 497 ALA A N 1
ATOM 3815 C CA . ALA A 1 497 ? -21.472 13.260 7.987 1.00 87.81 497 ALA A CA 1
ATOM 3816 C C . ALA A 1 497 ? -21.934 11.963 8.659 1.00 87.81 497 ALA A C 1
ATOM 3818 O O . ALA A 1 497 ? -21.154 11.292 9.334 1.00 87.81 497 ALA A O 1
ATOM 3819 N N . ALA A 1 498 ? -23.207 11.616 8.479 1.00 82.44 498 ALA A N 1
ATOM 3820 C CA . ALA A 1 498 ? -23.791 10.388 9.008 1.00 82.44 498 ALA A CA 1
ATOM 3821 C C . ALA A 1 498 ? -23.956 9.357 7.885 1.00 82.44 498 ALA A C 1
ATOM 3823 O O . ALA A 1 498 ? -24.338 9.730 6.775 1.00 82.44 498 ALA A O 1
ATOM 3824 N N . ASP A 1 499 ? -23.665 8.091 8.195 1.00 77.31 499 ASP A N 1
ATOM 3825 C CA . ASP A 1 499 ? -23.932 6.901 7.371 1.00 77.31 499 ASP A CA 1
ATOM 3826 C C . ASP A 1 499 ? -23.642 7.092 5.877 1.00 77.31 499 ASP A C 1
ATOM 3828 O O . ASP A 1 499 ? -24.470 6.832 5.004 1.00 77.31 499 ASP A O 1
ATOM 3832 N N . SER A 1 500 ? -22.444 7.599 5.596 1.00 82.50 500 SER A N 1
ATOM 3833 C CA . SER A 1 500 ? -21.977 7.858 4.243 1.00 82.50 500 SER A CA 1
ATOM 3834 C C . SER A 1 500 ? -21.431 6.588 3.601 1.00 82.50 500 SER A C 1
ATOM 3836 O O . SER A 1 500 ? -20.711 5.805 4.219 1.00 82.50 500 SER A O 1
ATOM 3838 N N . THR A 1 501 ? -21.778 6.406 2.335 1.00 80.00 501 THR A N 1
ATOM 3839 C CA . THR A 1 501 ? -21.255 5.365 1.441 1.00 80.00 501 THR A CA 1
ATOM 3840 C C . THR A 1 501 ? -19.974 5.835 0.752 1.00 80.00 501 THR A C 1
ATOM 3842 O O . THR A 1 501 ? -19.634 7.023 0.804 1.00 80.00 501 THR A O 1
ATOM 3845 N N . ARG A 1 502 ? -19.267 4.931 0.057 1.00 77.81 502 ARG A N 1
ATOM 3846 C CA 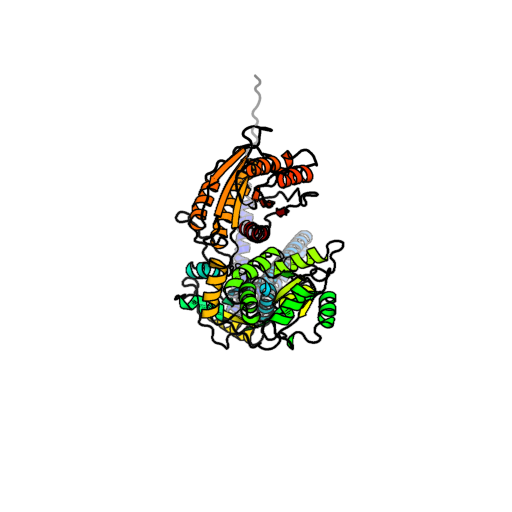. ARG A 1 502 ? -18.051 5.295 -0.693 1.00 77.81 502 ARG A CA 1
ATOM 3847 C C . ARG A 1 502 ? -18.313 6.415 -1.711 1.00 77.81 502 ARG A C 1
ATOM 3849 O O . ARG A 1 502 ? -17.489 7.312 -1.853 1.00 77.81 502 ARG A O 1
ATOM 3856 N N . GLU A 1 503 ? -19.480 6.417 -2.364 1.00 75.81 503 GLU A N 1
ATOM 3857 C CA . GLU A 1 503 ? -19.867 7.423 -3.362 1.00 75.81 503 GLU A CA 1
ATOM 3858 C C . GLU A 1 503 ? -20.047 8.819 -2.750 1.00 75.81 503 GLU A C 1
ATOM 3860 O O . GLU A 1 503 ? -19.999 9.822 -3.458 1.00 75.81 503 GLU A O 1
ATOM 3865 N N . GLN A 1 504 ? -20.255 8.897 -1.436 1.00 81.56 504 GLN A N 1
ATOM 3866 C CA . GLN A 1 504 ? -20.471 10.148 -0.717 1.00 81.56 504 GLN A CA 1
ATOM 3867 C C . GLN A 1 504 ? -19.180 10.707 -0.111 1.00 81.56 504 GLN A C 1
ATOM 3869 O O . GLN A 1 504 ? -19.199 11.831 0.385 1.00 81.56 504 GLN A O 1
ATOM 3874 N N . LEU A 1 505 ? -18.047 9.995 -0.179 1.00 79.25 505 LEU A N 1
ATOM 3875 C CA . LEU A 1 505 ? -16.804 10.443 0.458 1.00 79.25 505 LEU A CA 1
ATOM 3876 C C . LEU A 1 505 ? -16.226 11.738 -0.119 1.00 79.25 505 LEU A C 1
ATOM 3878 O O . LEU A 1 505 ? -15.617 12.508 0.623 1.00 79.25 505 LEU A O 1
ATOM 3882 N N . GLY A 1 506 ? -16.474 12.039 -1.396 1.00 79.50 506 GLY A N 1
ATOM 3883 C CA . GLY A 1 506 ? -16.159 13.353 -1.966 1.00 79.50 506 GLY A CA 1
ATOM 3884 C C . GLY A 1 506 ? -16.913 14.485 -1.254 1.00 79.50 506 GLY A C 1
ATOM 3885 O O . GLY A 1 506 ? -16.315 15.502 -0.893 1.00 79.50 506 GLY A O 1
ATOM 3886 N N . ALA A 1 507 ? -18.204 14.275 -0.973 1.00 83.50 507 ALA A N 1
ATOM 3887 C CA . ALA A 1 507 ? -19.027 15.209 -0.210 1.00 83.50 507 ALA A CA 1
ATOM 3888 C C . ALA A 1 507 ? -18.608 15.265 1.266 1.00 83.50 507 ALA A C 1
ATOM 3890 O O . ALA A 1 507 ? -18.525 16.355 1.818 1.00 83.50 507 ALA A O 1
ATOM 3891 N N . VAL A 1 508 ? -18.265 14.127 1.881 1.00 87.38 508 VAL A N 1
ATOM 3892 C CA . VAL A 1 508 ? -17.723 14.073 3.251 1.00 87.38 508 VAL A CA 1
ATOM 3893 C C . VAL A 1 508 ? -16.437 14.893 3.367 1.00 87.38 508 VAL A C 1
ATOM 3895 O O . VAL A 1 508 ? -16.309 15.705 4.281 1.00 87.38 508 VAL A O 1
ATOM 3898 N N . ALA A 1 509 ? -15.499 14.734 2.429 1.00 88.94 509 ALA A N 1
ATOM 3899 C CA . ALA A 1 509 ? -14.266 15.516 2.393 1.00 88.94 509 ALA A CA 1
ATOM 3900 C C . ALA A 1 509 ? -14.551 17.022 2.257 1.00 88.94 509 ALA A C 1
ATOM 3902 O O . ALA A 1 509 ? -13.964 17.828 2.978 1.00 88.94 509 ALA A O 1
ATOM 3903 N N . ALA A 1 510 ? -15.494 17.407 1.389 1.00 87.19 510 ALA A N 1
ATOM 3904 C CA . ALA A 1 510 ? -15.933 18.798 1.270 1.00 87.19 510 ALA A CA 1
ATOM 3905 C C . ALA A 1 510 ? -16.593 19.313 2.566 1.00 87.19 510 ALA A C 1
ATOM 3907 O O . ALA A 1 510 ? -16.359 20.453 2.969 1.00 87.19 510 ALA A O 1
ATOM 3908 N N . SER A 1 511 ? -17.371 18.476 3.259 1.00 90.50 511 SER A N 1
ATOM 3909 C CA . SER A 1 511 ? -17.953 18.807 4.562 1.00 90.50 511 SER A CA 1
ATOM 3910 C C . SER A 1 511 ? -16.874 19.058 5.616 1.00 90.50 511 SER A C 1
ATOM 3912 O O . SER A 1 511 ? -16.971 20.060 6.323 1.00 90.50 511 SER A O 1
ATOM 3914 N N . ILE A 1 512 ? -15.817 18.237 5.673 1.00 91.31 512 ILE A N 1
ATOM 3915 C CA . ILE A 1 512 ? -14.651 18.471 6.547 1.00 91.31 512 ILE A CA 1
ATOM 3916 C C . ILE A 1 512 ? -13.989 19.817 6.210 1.00 91.31 512 ILE A C 1
ATOM 3918 O O . ILE A 1 512 ? -13.790 20.633 7.106 1.00 91.31 512 ILE A O 1
ATOM 3922 N N . GLU A 1 513 ? -13.710 20.092 4.929 1.00 90.75 513 GLU A N 1
ATOM 3923 C CA . GLU A 1 513 ? -13.101 21.359 4.476 1.00 90.75 513 GLU A CA 1
ATOM 3924 C C . GLU A 1 513 ? -13.954 22.589 4.833 1.00 90.75 513 GLU A C 1
ATOM 3926 O O . GLU A 1 513 ? -13.415 23.651 5.142 1.00 90.75 513 GLU A O 1
ATOM 3931 N N . SER A 1 514 ? -15.282 22.452 4.804 1.00 90.38 514 SER A N 1
ATOM 3932 C CA . SER A 1 514 ? -16.224 23.534 5.123 1.00 90.38 514 SER A CA 1
ATOM 3933 C C . SER A 1 514 ? -16.535 23.690 6.616 1.00 90.38 514 SER A C 1
ATOM 3935 O O . SER A 1 514 ? -17.133 24.692 7.014 1.00 90.38 514 SER A O 1
ATOM 3937 N N . THR A 1 515 ? -16.154 22.712 7.444 1.00 93.06 515 THR A N 1
ATOM 3938 C CA . THR A 1 515 ? -16.398 22.750 8.890 1.00 93.06 515 THR A CA 1
ATOM 3939 C C . THR A 1 515 ? -15.505 23.822 9.530 1.00 93.06 515 THR A C 1
ATOM 3941 O O . THR A 1 515 ? -14.327 23.910 9.178 1.00 93.06 515 THR A O 1
ATOM 3944 N N . PRO A 1 516 ? -16.019 24.666 10.445 1.00 92.06 516 PRO A N 1
ATOM 3945 C CA . PRO A 1 516 ? -15.191 25.611 11.191 1.00 92.06 516 PRO A CA 1
ATOM 3946 C C . PRO A 1 516 ? -14.222 24.901 12.145 1.00 92.06 516 PRO A C 1
ATOM 3948 O O . PRO A 1 516 ? -14.626 24.019 12.899 1.00 92.06 516 PRO A O 1
ATOM 3951 N N . PHE A 1 517 ? -12.955 25.317 12.125 1.00 94.50 517 PHE A N 1
ATOM 3952 C CA . PHE A 1 517 ? -11.909 24.887 13.059 1.00 94.50 517 PHE A CA 1
ATOM 3953 C C . PHE A 1 517 ? -11.525 26.096 13.919 1.00 94.50 517 PHE A C 1
ATOM 3955 O O . PHE A 1 517 ? -10.465 26.693 13.758 1.00 94.50 517 PHE A O 1
ATOM 3962 N N . ASP A 1 518 ? -12.450 26.558 14.757 1.00 92.56 518 ASP A N 1
ATOM 3963 C CA . ASP A 1 518 ? -12.300 27.773 15.574 1.00 92.56 518 ASP A CA 1
ATOM 3964 C C . ASP A 1 518 ? -12.602 27.528 17.063 1.00 92.56 518 ASP A C 1
ATOM 3966 O O . ASP A 1 518 ? -12.760 28.463 17.855 1.00 92.56 518 ASP A O 1
ATOM 3970 N N . HIS A 1 519 ? -12.662 26.257 17.460 1.00 94.19 519 HIS A N 1
ATOM 3971 C CA . HIS A 1 519 ? -12.967 25.820 18.818 1.00 94.19 519 HIS A CA 1
ATOM 3972 C C . HIS A 1 519 ? -11.707 25.452 19.619 1.00 94.19 519 HIS A C 1
ATOM 3974 O O . HIS A 1 519 ? -10.586 25.477 19.115 1.00 94.19 519 HIS A O 1
ATOM 3980 N N . TRP A 1 520 ? -11.871 25.160 20.910 1.00 93.88 520 TRP A N 1
ATOM 3981 C CA . TRP A 1 520 ? -10.772 24.750 21.785 1.00 93.88 520 TRP A CA 1
ATOM 3982 C C . TRP A 1 520 ? -10.512 23.250 21.678 1.00 93.88 520 TRP A C 1
ATOM 3984 O O . TRP A 1 520 ? -11.432 22.474 21.416 1.00 93.88 520 TRP A O 1
ATOM 3994 N N . ASP A 1 521 ? -9.272 22.852 21.947 1.00 92.38 521 ASP A N 1
ATOM 3995 C CA . ASP A 1 521 ? -8.876 21.449 22.041 1.00 92.38 521 ASP A CA 1
ATOM 3996 C C . ASP A 1 521 ? -9.712 20.719 23.105 1.00 92.38 521 ASP A C 1
ATOM 3998 O O . ASP A 1 521 ? -9.918 21.223 24.217 1.00 92.38 521 ASP A O 1
ATOM 4002 N N . ALA A 1 522 ? -10.189 19.523 22.766 1.00 93.56 522 ALA A N 1
ATOM 4003 C CA . ALA A 1 522 ? -10.922 18.647 23.673 1.00 93.56 522 ALA A CA 1
ATOM 4004 C C . ALA A 1 522 ? -10.144 17.348 23.929 1.00 93.56 522 ALA A C 1
ATOM 4006 O O . ALA A 1 522 ? -9.494 16.858 23.011 1.00 93.56 522 ALA A O 1
ATOM 4007 N N . PRO A 1 523 ? -10.236 16.750 25.133 1.00 93.69 523 PRO A N 1
ATOM 4008 C CA . PRO A 1 523 ? -9.622 15.449 25.399 1.00 93.69 523 PRO A CA 1
ATOM 4009 C C . PRO A 1 523 ? -10.220 14.359 24.494 1.00 93.69 523 PRO A C 1
ATOM 4011 O O . PRO A 1 523 ? -11.448 14.234 24.402 1.00 93.69 523 PRO A O 1
ATOM 4014 N N . ALA A 1 524 ? -9.377 13.534 23.872 1.00 93.81 524 ALA A N 1
ATOM 4015 C CA . ALA A 1 524 ? -9.804 12.378 23.085 1.00 93.81 524 ALA A CA 1
ATOM 4016 C C . ALA A 1 524 ? -10.578 11.359 23.931 1.00 93.81 524 ALA A C 1
ATOM 4018 O O . ALA A 1 524 ? -11.587 10.831 23.465 1.00 93.81 524 ALA A O 1
ATOM 4019 N N . SER A 1 525 ? -10.187 11.131 25.188 1.00 95.06 525 SER A N 1
ATOM 4020 C CA . SER A 1 525 ? -10.901 10.246 26.121 1.00 95.06 525 SER A CA 1
ATOM 4021 C C . SER A 1 525 ? -12.377 10.625 26.294 1.00 95.06 525 SER A C 1
ATOM 4023 O O . SER A 1 525 ? -13.263 9.765 26.312 1.00 95.06 525 SER A O 1
ATOM 4025 N N . ALA A 1 526 ? -12.675 11.924 26.351 1.00 93.81 526 ALA A N 1
ATOM 4026 C CA . ALA A 1 526 ? -14.042 12.421 26.443 1.00 93.81 526 ALA A CA 1
ATOM 4027 C C . ALA A 1 526 ? -14.814 12.220 25.126 1.00 93.81 526 ALA A C 1
ATOM 4029 O O . ALA A 1 526 ? -16.003 11.894 25.158 1.00 93.81 526 ALA A O 1
ATOM 4030 N N . GLY A 1 527 ? -14.139 12.358 23.979 1.00 93.25 527 GLY A N 1
ATOM 4031 C CA . GLY A 1 527 ? -14.689 12.018 22.665 1.00 93.25 527 GLY A CA 1
ATOM 4032 C C . GLY A 1 527 ? -15.071 10.538 22.557 1.00 93.25 527 GLY A C 1
ATOM 4033 O O . GLY A 1 527 ? -16.204 10.223 22.193 1.00 93.25 527 GLY A O 1
ATOM 4034 N N . LEU A 1 528 ? -14.167 9.636 22.961 1.00 94.94 528 LEU A N 1
ATOM 4035 C CA . LEU A 1 528 ? -14.406 8.186 22.997 1.00 94.94 528 LEU A CA 1
ATOM 4036 C C . LEU A 1 528 ? -15.582 7.825 23.897 1.00 94.94 528 LEU A C 1
ATOM 4038 O O . LEU A 1 528 ? -16.451 7.064 23.488 1.00 94.94 528 LEU A O 1
ATOM 4042 N N . THR A 1 529 ? -15.638 8.415 25.093 1.00 93.75 529 THR A N 1
ATOM 4043 C CA . THR A 1 529 ? -16.739 8.188 26.037 1.00 93.75 529 THR A CA 1
ATOM 4044 C C . THR A 1 529 ? -18.076 8.560 25.400 1.00 93.75 529 THR A C 1
ATOM 4046 O O . THR A 1 529 ? -19.033 7.804 25.497 1.00 93.75 529 THR A O 1
ATOM 4049 N N . ARG A 1 530 ? -18.154 9.700 24.699 1.00 92.56 530 ARG A N 1
ATOM 4050 C CA . ARG A 1 530 ? -19.390 10.116 24.023 1.00 92.56 530 ARG A CA 1
ATOM 4051 C C . ARG A 1 530 ? -19.776 9.178 22.885 1.00 92.56 530 ARG A C 1
ATOM 4053 O O . ARG A 1 530 ? -20.932 8.769 22.831 1.00 92.56 530 ARG A O 1
ATOM 4060 N N . LEU A 1 531 ? -18.830 8.805 22.022 1.00 90.50 531 LEU A N 1
ATOM 4061 C CA . LEU A 1 531 ? -19.084 7.827 20.957 1.00 90.50 531 LEU A CA 1
ATOM 4062 C C . LEU A 1 531 ? -19.516 6.465 21.524 1.00 90.50 531 LEU A C 1
ATOM 4064 O O . LEU A 1 531 ? -20.402 5.826 20.969 1.00 90.50 531 LEU A O 1
ATOM 4068 N N . GLY A 1 532 ? -18.942 6.066 22.660 1.00 87.25 532 GLY A N 1
ATOM 4069 C CA . GLY A 1 532 ? -19.217 4.814 23.358 1.00 87.25 532 GLY A CA 1
ATOM 4070 C C . GLY A 1 532 ? -20.596 4.703 24.008 1.00 87.25 532 GLY A C 1
ATOM 4071 O O . GLY A 1 532 ? -20.972 3.607 24.403 1.00 87.25 532 GLY A O 1
ATOM 4072 N N . THR A 1 533 ? -21.350 5.803 24.131 1.00 84.19 533 THR A N 1
ATOM 4073 C CA . THR A 1 533 ? -22.693 5.806 24.753 1.00 84.19 533 THR A CA 1
ATOM 4074 C C . THR A 1 533 ? -23.841 5.476 23.794 1.00 84.19 533 THR A C 1
ATOM 4076 O O . THR A 1 533 ? -25.001 5.574 24.187 1.00 84.19 533 THR A O 1
ATOM 4079 N N . GLY A 1 534 ? -23.541 5.115 22.543 1.00 76.88 534 GLY A N 1
ATOM 4080 C CA . GLY A 1 534 ? -24.548 4.720 21.556 1.00 76.88 534 GLY A CA 1
ATOM 4081 C C . GLY A 1 534 ? -25.233 3.383 21.874 1.00 76.88 534 GLY A C 1
ATOM 4082 O O . GLY A 1 534 ? -24.698 2.544 22.594 1.00 76.88 534 GLY A O 1
ATOM 4083 N N . ASP A 1 535 ? -26.408 3.165 21.278 1.00 75.06 535 ASP A N 1
ATOM 4084 C CA . ASP A 1 535 ? -27.170 1.907 21.374 1.00 75.06 535 ASP A CA 1
ATOM 4085 C C . ASP A 1 535 ? -26.811 0.922 20.236 1.00 75.06 535 ASP A C 1
ATOM 4087 O O . ASP A 1 535 ? -27.617 0.070 19.848 1.00 75.06 535 ASP A O 1
ATOM 4091 N N . GLU A 1 536 ? -25.627 1.051 19.626 1.00 80.38 536 GLU A N 1
ATOM 4092 C CA . GLU A 1 536 ? -25.260 0.211 18.485 1.00 80.38 536 GLU A CA 1
ATOM 4093 C C . GLU A 1 536 ? -24.997 -1.242 18.893 1.00 80.38 536 GLU A C 1
ATOM 4095 O O . GLU A 1 536 ? -24.276 -1.532 19.845 1.00 80.38 536 GLU A O 1
ATOM 4100 N N . ALA A 1 537 ? -25.550 -2.178 18.117 1.00 71.75 537 ALA A N 1
ATOM 4101 C CA . ALA A 1 537 ? -25.426 -3.610 18.388 1.00 71.75 537 ALA A CA 1
ATOM 4102 C C . ALA A 1 537 ? -24.025 -4.181 18.098 1.00 71.75 537 ALA A C 1
ATOM 4104 O O . ALA A 1 537 ? -23.698 -5.263 18.580 1.00 71.75 537 ALA A O 1
ATOM 4105 N N . VAL A 1 538 ? -23.220 -3.491 17.284 1.00 81.88 538 VAL A N 1
ATOM 4106 C CA . VAL A 1 538 ? -21.885 -3.933 16.862 1.00 81.88 538 VAL A CA 1
ATOM 4107 C C . VAL A 1 538 ? -20.908 -2.788 17.079 1.00 81.88 538 VAL A C 1
ATOM 4109 O O . VAL A 1 538 ? -21.125 -1.689 16.569 1.00 81.88 538 VAL A O 1
ATOM 4112 N N . ALA A 1 539 ? -19.836 -3.055 17.823 1.00 89.06 539 ALA A N 1
ATOM 4113 C CA . ALA A 1 539 ? -18.781 -2.080 18.045 1.00 89.06 539 ALA A CA 1
ATOM 4114 C C . ALA A 1 539 ? -18.039 -1.762 16.733 1.00 89.06 539 ALA A C 1
ATOM 4116 O O . ALA A 1 539 ? -17.813 -2.640 15.897 1.00 89.06 539 ALA A O 1
ATOM 4117 N N . ALA A 1 540 ? -17.668 -0.497 16.557 1.00 91.62 540 ALA A N 1
ATOM 4118 C CA . ALA A 1 540 ? -16.996 0.016 15.367 1.00 91.62 540 ALA A CA 1
ATOM 4119 C C . ALA A 1 540 ? -15.619 0.593 15.727 1.00 91.62 540 ALA A C 1
ATOM 4121 O O . ALA A 1 540 ? -15.482 1.217 16.787 1.00 91.62 540 ALA A O 1
ATOM 4122 N N . PRO A 1 541 ? -14.595 0.435 14.874 1.00 94.94 541 PRO A N 1
ATOM 4123 C CA . PRO A 1 541 ? -13.312 1.072 15.115 1.00 94.94 541 PRO A CA 1
ATOM 4124 C C . PRO A 1 541 ? -13.397 2.585 14.901 1.00 94.94 541 PRO A C 1
ATOM 4126 O O . PRO A 1 541 ? -14.115 3.074 14.022 1.00 94.94 541 PRO A O 1
ATOM 4129 N N . VAL A 1 542 ? -12.618 3.326 15.688 1.00 96.38 542 VAL A N 1
ATOM 4130 C CA . VAL A 1 542 ? -12.482 4.780 15.566 1.00 96.38 542 VAL A CA 1
ATOM 4131 C C . VAL A 1 542 ? -11.105 5.119 15.009 1.00 96.38 542 VAL A C 1
ATOM 4133 O O . VAL A 1 542 ? -10.090 4.681 15.549 1.00 96.38 542 VAL A O 1
ATOM 4136 N N . VAL A 1 543 ? -11.069 5.942 13.962 1.00 97.00 543 VAL A N 1
ATOM 4137 C CA . VAL A 1 543 ? -9.851 6.595 13.475 1.00 97.00 543 VAL A CA 1
ATOM 4138 C C . VAL A 1 543 ? -9.907 8.073 13.857 1.00 97.00 543 VAL A C 1
ATOM 4140 O O . VAL A 1 543 ? -10.759 8.816 13.372 1.00 97.00 543 VAL A O 1
ATOM 4143 N N . LEU A 1 544 ? -9.011 8.493 14.745 1.00 97.12 544 LEU A N 1
ATOM 4144 C CA . LEU A 1 544 ? -8.862 9.869 15.204 1.00 97.12 544 LEU A CA 1
ATOM 4145 C C . LEU A 1 544 ? -7.848 10.610 14.330 1.00 97.12 544 LEU A C 1
ATOM 4147 O O . LEU A 1 544 ? -6.690 10.213 14.246 1.00 97.12 544 LEU A O 1
ATOM 4151 N N . LEU A 1 545 ? -8.291 11.695 13.707 1.00 96.56 545 LEU A N 1
ATOM 4152 C CA . LEU A 1 545 ? -7.519 12.567 12.829 1.00 96.56 545 LEU A CA 1
ATOM 4153 C C . LEU A 1 545 ? -7.228 13.873 13.574 1.00 96.56 545 LEU A C 1
ATOM 4155 O O . LEU A 1 545 ? -8.152 14.644 13.817 1.00 96.56 545 LEU A O 1
ATOM 4159 N N . THR A 1 546 ? -5.978 14.122 13.965 1.00 95.56 546 THR A N 1
ATOM 4160 C CA . THR A 1 546 ? -5.620 15.252 14.848 1.00 95.56 546 THR A CA 1
ATOM 4161 C C . THR A 1 546 ? -4.257 15.844 14.509 1.00 95.56 546 THR A C 1
ATOM 4163 O O . THR A 1 546 ? -3.498 15.254 13.750 1.00 95.56 546 THR A O 1
ATOM 4166 N N . ASP A 1 547 ? -3.947 17.017 15.057 1.00 93.56 547 ASP A N 1
ATOM 4167 C CA . ASP A 1 547 ? -2.593 17.567 15.104 1.00 93.56 547 ASP A CA 1
ATOM 4168 C C . ASP A 1 547 ? -1.806 17.058 16.325 1.00 93.56 547 ASP A C 1
ATOM 4170 O O . ASP A 1 547 ? -0.661 17.429 16.501 1.00 93.56 547 ASP A O 1
ATOM 4174 N N . GLY A 1 548 ? -2.397 16.210 17.175 1.00 91.19 548 GLY A N 1
ATOM 4175 C CA . GLY A 1 548 ? -1.753 15.623 18.354 1.00 91.19 548 GLY A CA 1
ATOM 4176 C C . GLY A 1 548 ? -1.907 16.452 19.632 1.00 91.19 548 GLY A C 1
ATOM 4177 O O . GLY A 1 548 ? -1.700 15.928 20.728 1.00 91.19 548 GLY A O 1
ATOM 4178 N N . ARG A 1 549 ? -2.355 17.709 19.544 1.00 88.44 549 ARG A N 1
ATOM 4179 C CA . ARG A 1 549 ? -2.443 18.610 20.707 1.00 88.44 549 ARG A CA 1
ATOM 4180 C C . ARG A 1 549 ? -3.618 18.304 21.623 1.00 88.44 549 ARG A C 1
ATOM 4182 O O . ARG A 1 549 ? -3.603 18.667 22.800 1.00 88.44 549 ARG A O 1
ATOM 4189 N N . LEU A 1 550 ? -4.606 17.552 21.143 1.00 83.25 550 LEU A N 1
ATOM 4190 C CA . LEU A 1 550 ? -5.691 17.047 21.985 1.00 83.25 550 LEU A CA 1
ATOM 4191 C C . LEU A 1 550 ? -5.194 16.197 23.172 1.00 83.25 550 LEU A C 1
ATOM 4193 O O . LEU A 1 550 ? -5.855 16.161 24.214 1.00 83.25 550 LEU A O 1
ATOM 4197 N N . PHE A 1 551 ? -3.999 15.597 23.072 1.00 85.25 551 PHE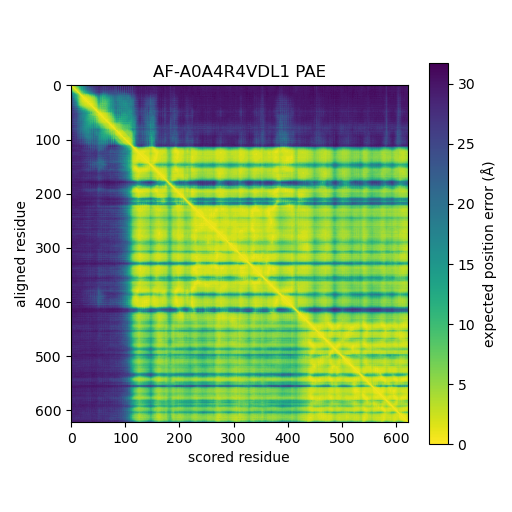 A N 1
ATOM 4198 C CA . PHE A 1 551 ? -3.403 14.803 24.149 1.00 85.25 551 PHE A CA 1
ATOM 4199 C C . PHE A 1 551 ? -2.931 15.660 25.329 1.00 85.25 551 PHE A C 1
ATOM 4201 O O . PHE A 1 551 ? -2.896 15.173 26.462 1.00 85.25 551 PHE A O 1
ATOM 4208 N N . ASP A 1 552 ? -2.657 16.950 25.110 1.00 83.75 552 ASP A N 1
ATOM 4209 C CA . ASP A 1 552 ? -2.252 17.886 26.166 1.00 83.75 552 ASP A CA 1
ATOM 4210 C C . ASP A 1 552 ? -3.357 18.094 27.216 1.00 83.75 552 ASP A C 1
ATOM 4212 O O . ASP A 1 552 ? -3.091 18.499 28.354 1.00 83.75 552 ASP A O 1
ATOM 4216 N N . ASN A 1 553 ? -4.609 17.795 26.852 1.00 84.50 553 ASN A N 1
ATOM 4217 C CA . ASN A 1 553 ? -5.786 17.996 27.694 1.00 84.50 553 ASN A CA 1
ATOM 4218 C C . ASN A 1 553 ? -6.238 16.729 28.436 1.00 84.50 553 ASN A C 1
ATOM 4220 O O . ASN A 1 553 ? -7.220 16.774 29.174 1.00 84.50 553 ASN A O 1
ATOM 4224 N N . GLU A 1 554 ? -5.504 15.620 28.318 1.00 87.12 554 GLU A N 1
ATOM 4225 C CA . GLU A 1 554 ? -5.830 14.329 28.950 1.00 87.12 554 GLU A CA 1
ATOM 4226 C C . GLU A 1 554 ? -5.415 14.227 30.432 1.00 87.12 554 GLU A C 1
ATOM 4228 O O . GLU A 1 554 ? -5.453 13.159 31.043 1.00 87.12 554 GLU A O 1
ATOM 4233 N N . GLY A 1 555 ? -5.003 15.344 31.036 1.00 73.94 555 GLY A N 1
ATOM 4234 C CA . GLY A 1 555 ? -4.437 15.381 32.383 1.00 73.94 555 GLY A CA 1
ATOM 4235 C C . GLY A 1 555 ? -2.923 15.146 32.377 1.00 73.94 555 GLY A C 1
ATOM 4236 O O . GLY A 1 555 ? -2.389 14.294 31.669 1.00 73.94 555 GLY A O 1
ATOM 4237 N N . ARG A 1 556 ? -2.195 15.948 33.167 1.00 70.94 556 ARG A N 1
ATOM 4238 C CA . ARG A 1 556 ? -0.721 16.005 33.149 1.00 70.94 556 ARG A CA 1
ATOM 4239 C C . ARG A 1 556 ? -0.091 14.631 33.424 1.00 70.94 556 ARG A C 1
ATOM 4241 O O . ARG A 1 556 ? -0.050 14.201 34.572 1.00 70.94 556 ARG A O 1
ATOM 4248 N N . GLY A 1 557 ? 0.461 14.003 32.385 1.00 73.25 557 GLY A N 1
ATOM 4249 C CA . GLY A 1 557 ? 1.254 12.770 32.477 1.00 73.25 557 GLY A CA 1
ATOM 4250 C C . GLY A 1 557 ? 0.454 11.467 32.583 1.00 73.25 557 GLY A C 1
ATOM 4251 O O . GLY A 1 557 ? 1.063 10.412 32.741 1.00 73.25 557 GLY A O 1
ATOM 4252 N N . GLU A 1 558 ? -0.880 11.509 32.485 1.00 87.12 558 GLU A N 1
ATOM 4253 C CA . GLU A 1 558 ? -1.736 10.314 32.592 1.00 87.12 558 GLU A CA 1
ATOM 4254 C C . GLU A 1 558 ? -2.493 9.971 31.303 1.00 87.12 558 GLU A C 1
ATOM 4256 O O . GLU A 1 558 ? -3.292 9.035 31.308 1.00 87.12 558 GLU A O 1
ATOM 4261 N N . ALA A 1 559 ? -2.201 10.658 30.193 1.00 90.94 559 ALA A N 1
ATOM 4262 C CA . ALA A 1 559 ? -2.931 10.530 28.931 1.00 90.94 559 ALA A CA 1
ATOM 4263 C C . ALA A 1 559 ? -3.160 9.075 28.498 1.00 90.94 559 ALA A C 1
ATOM 4265 O O . ALA A 1 559 ? -4.296 8.666 28.272 1.00 90.94 559 ALA A O 1
ATOM 4266 N N . ALA A 1 560 ? -2.105 8.256 28.504 1.00 92.94 560 ALA A N 1
ATOM 4267 C CA . ALA A 1 560 ? -2.196 6.840 28.159 1.00 92.94 560 ALA A CA 1
ATOM 4268 C C . ALA A 1 560 ? -3.197 6.064 29.037 1.00 92.94 560 ALA A C 1
ATOM 4270 O O . ALA A 1 560 ? -3.970 5.257 28.536 1.00 92.94 560 ALA A O 1
ATOM 4271 N N . LYS A 1 561 ? -3.232 6.315 30.350 1.00 93.75 561 LYS A N 1
ATOM 4272 C CA . LYS A 1 561 ? -4.150 5.616 31.267 1.00 93.75 561 LYS A CA 1
ATOM 4273 C C . LYS A 1 561 ? -5.589 6.099 31.111 1.00 93.75 561 LYS A C 1
ATOM 4275 O O . LYS A 1 561 ? -6.515 5.295 31.178 1.00 93.75 561 LYS A O 1
ATOM 4280 N N . VAL A 1 562 ? -5.775 7.406 30.932 1.00 94.44 562 VAL A N 1
ATOM 4281 C CA . VAL A 1 562 ? -7.100 8.025 30.795 1.00 94.44 562 VAL A CA 1
ATOM 4282 C C . VAL A 1 562 ? -7.756 7.589 29.485 1.00 94.44 562 VAL A C 1
ATOM 4284 O O . VAL A 1 562 ? -8.909 7.161 29.495 1.00 94.44 562 VAL A O 1
ATOM 4287 N N . ILE A 1 563 ? -7.002 7.600 28.384 1.00 94.94 563 ILE A N 1
ATOM 4288 C CA . ILE A 1 563 ? -7.473 7.115 27.084 1.00 94.94 563 ILE A CA 1
ATOM 4289 C C . ILE A 1 563 ? -7.734 5.607 27.134 1.00 94.94 563 ILE A C 1
ATOM 4291 O O . ILE A 1 563 ? -8.792 5.183 26.680 1.00 94.94 563 ILE A O 1
ATOM 4295 N N . ALA A 1 564 ? -6.838 4.802 27.726 1.00 95.50 564 ALA A N 1
ATOM 4296 C CA . ALA A 1 564 ? -7.042 3.355 27.860 1.00 95.50 564 ALA A CA 1
ATOM 4297 C C . ALA A 1 564 ? -8.358 3.032 28.580 1.00 95.50 564 ALA A C 1
ATOM 4299 O O . ALA A 1 564 ? -9.133 2.200 28.117 1.00 95.50 564 ALA A O 1
ATOM 4300 N N . ARG A 1 565 ? -8.645 3.738 29.679 1.00 95.31 565 ARG A N 1
ATOM 4301 C CA . ARG A 1 565 ? -9.891 3.568 30.429 1.00 95.31 565 ARG A CA 1
ATOM 4302 C C . ARG A 1 565 ? -11.119 3.971 29.615 1.00 95.31 565 ARG A C 1
ATOM 4304 O O . ARG A 1 565 ? -12.089 3.227 29.584 1.00 95.31 565 ARG A O 1
ATOM 4311 N N . ALA A 1 566 ? -11.070 5.122 28.947 1.00 95.50 56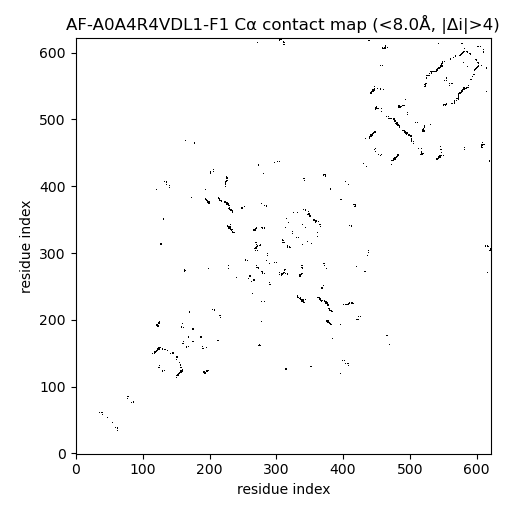6 ALA A N 1
ATOM 4312 C CA . ALA A 1 566 ? -12.181 5.585 28.120 1.00 95.50 566 ALA A CA 1
ATOM 4313 C C . ALA A 1 566 ? -12.453 4.651 26.930 1.00 95.50 566 ALA A C 1
ATOM 4315 O O . ALA A 1 566 ? -13.610 4.418 26.590 1.00 95.50 566 ALA A O 1
ATOM 4316 N N . LEU A 1 567 ? -11.401 4.105 26.315 1.00 95.94 567 LEU A N 1
ATOM 4317 C CA . LEU A 1 567 ? -11.518 3.126 25.239 1.00 95.94 567 LEU A CA 1
ATOM 4318 C C . LEU A 1 567 ? -12.155 1.827 25.745 1.00 95.94 567 LEU A C 1
ATOM 4320 O O . LEU A 1 567 ? -13.070 1.310 25.106 1.00 95.94 567 LEU A O 1
ATOM 4324 N N . GLU A 1 568 ? -11.720 1.331 26.903 1.00 95.25 568 GLU A N 1
ATOM 4325 C CA . GLU A 1 568 ? -12.284 0.135 27.533 1.00 95.25 568 GLU A CA 1
ATOM 4326 C C . GLU A 1 568 ? -13.779 0.312 27.846 1.00 95.25 568 GLU A C 1
ATOM 4328 O O . GLU A 1 568 ? -14.598 -0.511 27.435 1.00 95.25 568 GLU A O 1
ATOM 4333 N N . ASP A 1 569 ? -14.140 1.436 28.474 1.00 94.25 569 ASP A N 1
ATOM 4334 C CA . ASP A 1 569 ? -15.510 1.748 28.898 1.00 94.25 569 ASP A CA 1
ATOM 4335 C C . ASP A 1 569 ? -16.463 2.017 27.707 1.00 94.25 569 ASP A C 1
ATOM 4337 O O . ASP A 1 569 ? -17.681 1.870 27.834 1.00 9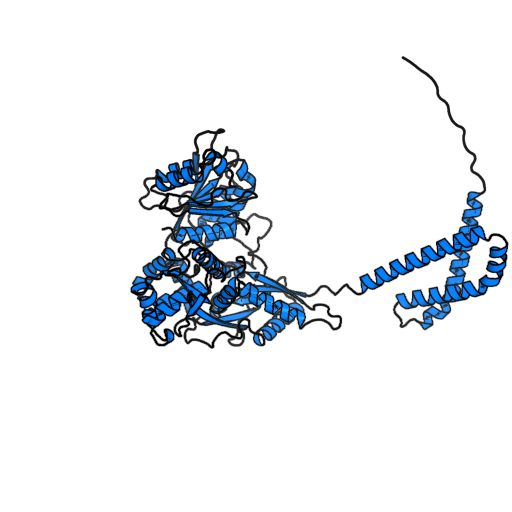4.25 569 ASP A O 1
ATOM 4341 N N . ALA A 1 570 ? -15.940 2.389 26.532 1.00 94.50 570 ALA A N 1
ATOM 4342 C CA . ALA A 1 570 ? -16.728 2.693 25.337 1.00 94.50 570 ALA A CA 1
ATOM 4343 C C . ALA A 1 570 ? -17.218 1.421 24.616 1.00 94.50 570 ALA A C 1
ATOM 4345 O O . ALA A 1 570 ? -16.594 0.960 23.660 1.00 94.50 570 ALA A O 1
ATOM 4346 N N . SER A 1 571 ? -18.344 0.841 25.042 1.00 91.19 571 SER A N 1
ATOM 4347 C CA . SER A 1 571 ? -18.862 -0.448 24.538 1.00 91.19 571 SER A CA 1
ATOM 4348 C C . SER A 1 571 ? -19.080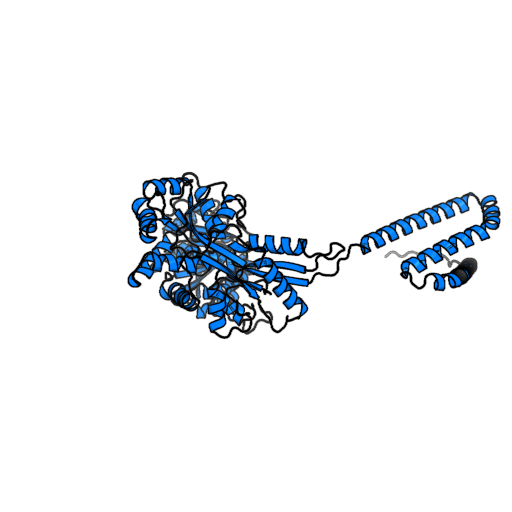 -0.515 23.022 1.00 91.19 571 SER A C 1
ATOM 4350 O O . SER A 1 571 ? -18.941 -1.589 22.442 1.00 91.19 571 SER A O 1
ATOM 4352 N N . THR A 1 572 ? -19.384 0.608 22.368 1.00 93.00 572 THR A N 1
ATOM 4353 C CA . THR A 1 572 ? -19.606 0.662 20.912 1.00 93.00 572 THR A CA 1
ATOM 4354 C C . THR A 1 572 ? -18.341 0.968 20.104 1.00 93.00 572 THR A C 1
ATOM 4356 O O . THR A 1 572 ? -18.406 1.073 18.880 1.00 93.00 572 THR A O 1
ATOM 4359 N N . VAL A 1 573 ? -17.184 1.105 20.757 1.00 94.44 573 VAL A N 1
ATOM 4360 C CA . VAL A 1 573 ? -15.883 1.309 20.106 1.00 94.44 573 VAL A CA 1
ATOM 4361 C C . VAL A 1 573 ? -15.070 0.022 20.205 1.00 94.44 573 VAL A C 1
ATOM 4363 O O . VAL A 1 573 ? -14.817 -0.450 21.314 1.00 94.44 573 VAL A O 1
ATOM 4366 N N . SER A 1 574 ? -14.660 -0.547 19.067 1.00 93.38 574 SER A N 1
ATOM 4367 C CA . SER A 1 574 ? -13.872 -1.793 19.041 1.00 93.38 574 SER A CA 1
ATOM 4368 C C . SER A 1 574 ? -12.368 -1.555 19.185 1.00 93.38 574 SER A C 1
ATOM 4370 O O . SER A 1 574 ? -11.669 -2.412 19.705 1.00 93.38 574 SER A O 1
ATOM 4372 N N . GLY A 1 575 ? -11.874 -0.378 18.797 1.00 95.38 575 GLY A N 1
ATOM 4373 C CA . GLY A 1 575 ? -10.464 0.005 18.882 1.00 95.38 575 GLY A CA 1
ATOM 4374 C C . GLY A 1 575 ? -10.245 1.461 18.478 1.00 95.38 575 GLY A C 1
ATOM 4375 O O . GLY A 1 575 ? -11.164 2.112 17.968 1.00 95.38 575 GLY A O 1
ATOM 4376 N N . LEU A 1 576 ? -9.035 1.972 18.710 1.00 96.69 576 LEU A N 1
ATOM 4377 C CA . LEU A 1 576 ? -8.662 3.354 18.393 1.00 96.69 576 LEU A CA 1
ATOM 4378 C C . LEU A 1 576 ? -7.361 3.426 17.591 1.00 96.69 576 LEU A C 1
ATOM 4380 O O . LEU A 1 576 ? -6.292 3.062 18.075 1.00 96.69 576 LEU A O 1
ATOM 4384 N N . TYR A 1 577 ? -7.450 3.973 16.385 1.00 96.31 577 TYR A N 1
ATOM 4385 C CA . TYR A 1 577 ? -6.302 4.305 15.554 1.00 96.31 577 TYR A CA 1
ATOM 4386 C C . TYR A 1 577 ? -6.156 5.824 15.503 1.00 96.31 577 TYR A C 1
ATOM 4388 O O . TYR A 1 577 ? -7.114 6.520 15.190 1.00 96.31 577 TYR A O 1
ATOM 4396 N N . VAL A 1 578 ? -4.981 6.365 15.792 1.00 96.44 578 VAL A N 1
ATOM 4397 C CA . VAL A 1 578 ? -4.727 7.807 15.752 1.00 96.44 578 VAL A CA 1
ATOM 4398 C C . VAL A 1 578 ? -3.763 8.131 14.622 1.00 96.44 578 VAL A C 1
ATOM 4400 O O . VAL A 1 578 ? -2.694 7.531 14.521 1.00 96.44 578 VAL A O 1
ATOM 4403 N N . VAL A 1 579 ? -4.139 9.108 13.802 1.00 95.62 579 VAL A N 1
ATOM 4404 C CA . VAL A 1 579 ? -3.289 9.721 12.784 1.00 95.62 579 VAL A CA 1
ATOM 4405 C C . VAL A 1 579 ? -3.009 11.162 13.199 1.00 95.62 579 VAL A C 1
ATOM 4407 O O . VAL A 1 579 ? -3.929 11.979 13.292 1.00 95.62 579 VAL A O 1
ATOM 4410 N N . VAL A 1 580 ? -1.735 11.456 13.453 1.00 95.06 580 VAL A N 1
ATOM 4411 C CA . VAL A 1 580 ? -1.248 12.793 13.806 1.00 95.06 580 VAL A CA 1
ATOM 4412 C C . VAL A 1 580 ? -0.697 13.482 12.557 1.00 95.06 580 VAL A C 1
ATOM 4414 O O . VAL A 1 580 ? 0.232 12.984 11.920 1.00 95.06 580 VAL A O 1
ATOM 4417 N N . PHE A 1 581 ? -1.280 14.623 12.200 1.00 93.12 581 PHE A N 1
ATOM 4418 C CA . PHE A 1 581 ? -0.891 15.468 11.075 1.00 93.12 581 PHE A CA 1
ATOM 4419 C C . PHE A 1 581 ? -0.069 16.671 11.541 1.00 93.12 581 PHE A C 1
ATOM 4421 O O . PHE A 1 581 ? -0.347 17.269 12.575 1.00 93.12 581 PHE A O 1
ATOM 4428 N N . GLY A 1 582 ? 0.874 17.123 10.715 1.00 87.06 582 GLY A N 1
ATOM 4429 C CA . GLY A 1 582 ? 1.652 18.331 10.992 1.00 87.06 582 GLY A CA 1
ATOM 4430 C C . GLY A 1 582 ? 3.047 18.036 11.534 1.00 87.06 582 GLY A C 1
ATOM 4431 O O . GLY A 1 582 ? 3.738 17.177 11.001 1.00 87.06 582 GLY A O 1
ATOM 4432 N N . GLN A 1 583 ? 3.502 18.846 12.493 1.00 82.75 583 GLN A N 1
ATOM 4433 C CA . GLN A 1 583 ? 4.868 18.780 13.041 1.00 82.75 583 GLN A CA 1
ATOM 4434 C C . GLN A 1 583 ? 4.943 18.048 14.382 1.00 82.75 583 GLN A C 1
ATOM 4436 O O . GLN A 1 583 ? 6.037 17.711 14.823 1.00 82.75 583 GLN A O 1
ATOM 4441 N N . ASP A 1 584 ? 3.803 17.847 15.036 1.00 86.06 584 ASP A N 1
ATOM 4442 C CA . ASP A 1 584 ? 3.734 17.133 16.300 1.00 86.06 584 ASP A CA 1
ATOM 4443 C C . ASP A 1 584 ? 3.803 15.617 16.055 1.00 86.06 584 ASP A C 1
ATOM 4445 O O . ASP A 1 584 ? 3.454 15.110 14.986 1.00 86.06 584 ASP A O 1
ATOM 4449 N N . GLU A 1 585 ? 4.272 14.887 17.062 1.00 86.81 585 GLU A N 1
ATOM 4450 C CA . GLU A 1 585 ? 4.404 13.433 17.024 1.00 86.81 585 GLU A CA 1
ATOM 4451 C C . GLU A 1 585 ? 3.354 12.760 17.914 1.00 86.81 585 GLU A C 1
ATOM 4453 O O . GLU A 1 585 ? 2.729 13.378 18.780 1.00 86.81 585 GLU A O 1
ATOM 4458 N N . CYS A 1 586 ? 3.180 11.452 17.736 1.00 87.62 586 CYS A N 1
ATOM 4459 C CA . CYS A 1 586 ? 2.365 10.636 18.627 1.00 87.62 586 CYS A CA 1
ATOM 4460 C C . CYS A 1 586 ? 2.871 10.655 20.077 1.00 87.62 586 CYS A C 1
ATOM 4462 O O . CYS A 1 586 ? 3.748 9.883 20.461 1.00 87.62 586 CYS A O 1
ATOM 4464 N N . ALA A 1 587 ? 2.248 11.492 20.910 1.00 85.88 587 ALA A N 1
ATOM 4465 C CA . ALA A 1 587 ? 2.566 11.617 22.333 1.00 85.88 587 ALA A CA 1
ATOM 4466 C C . ALA A 1 587 ? 2.195 10.370 23.160 1.00 85.88 587 ALA A C 1
ATOM 4468 O O . ALA A 1 587 ? 2.766 10.128 24.224 1.00 85.88 587 ALA A O 1
ATOM 4469 N N . VAL A 1 588 ? 1.231 9.575 22.684 1.00 88.56 588 VAL A N 1
ATOM 4470 C CA . VAL A 1 588 ? 0.782 8.334 23.323 1.00 88.56 588 VAL A CA 1
ATOM 4471 C C . VAL A 1 588 ? 1.038 7.185 22.357 1.00 88.56 588 VAL A C 1
ATOM 4473 O O . VAL A 1 588 ? 0.324 7.007 21.381 1.00 88.56 588 VAL A O 1
ATOM 4476 N N . THR A 1 589 ? 2.086 6.406 22.603 1.00 86.31 589 THR A N 1
ATOM 4477 C CA . THR A 1 589 ? 2.463 5.289 21.719 1.00 86.31 589 THR A CA 1
ATOM 4478 C C . THR A 1 589 ? 1.864 3.957 22.160 1.00 86.31 589 THR A C 1
ATOM 4480 O O . THR A 1 589 ? 1.748 3.039 21.356 1.00 86.31 589 THR A O 1
ATOM 4483 N N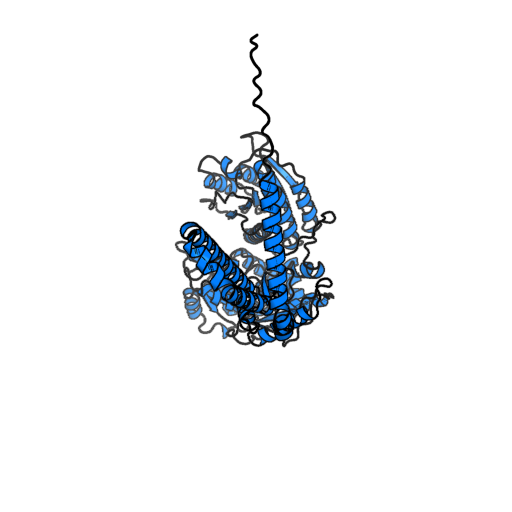 . THR A 1 590 ? 1.444 3.844 23.425 1.00 88.50 590 THR A N 1
ATOM 4484 C CA . THR A 1 590 ? 0.848 2.629 23.997 1.00 88.50 590 THR A CA 1
ATOM 4485 C C . THR A 1 590 ? -0.268 2.969 24.987 1.00 88.50 590 THR A C 1
ATOM 4487 O O . THR A 1 590 ? -0.205 3.985 25.683 1.00 88.50 590 THR A O 1
ATOM 4490 N N . LEU A 1 591 ? -1.280 2.099 25.073 1.00 91.69 591 LEU A N 1
ATOM 4491 C CA . LEU A 1 591 ? -2.375 2.178 26.045 1.00 91.69 591 LEU A CA 1
ATOM 4492 C C . LEU A 1 591 ? -2.336 0.953 26.972 1.00 91.69 591 LEU A C 1
ATOM 4494 O O . LEU A 1 591 ? -2.936 -0.076 26.666 1.00 91.69 591 LEU A O 1
ATOM 4498 N N . PRO A 1 592 ? -1.616 1.009 28.103 1.00 86.31 592 PRO A N 1
ATOM 4499 C CA . PRO A 1 592 ? -1.558 -0.125 29.013 1.00 86.31 592 PRO A CA 1
ATOM 4500 C C . PRO A 1 592 ? -2.915 -0.349 29.695 1.00 86.31 592 PRO A C 1
ATOM 4502 O O . PRO A 1 592 ? -3.505 0.582 30.242 1.00 86.31 592 PRO A O 1
ATOM 4505 N N . GLY A 1 593 ? -3.366 -1.606 29.735 1.00 85.19 593 GLY A N 1
ATOM 4506 C CA . GLY A 1 593 ? -4.526 -2.025 30.528 1.00 85.19 593 GLY A CA 1
ATOM 4507 C C . GLY A 1 593 ? -5.885 -1.974 29.826 1.00 85.19 593 GLY A C 1
ATOM 4508 O O . GLY A 1 593 ? -6.887 -2.173 30.504 1.00 85.19 593 GLY A O 1
ATOM 4509 N N . THR A 1 594 ? -5.931 -1.746 28.510 1.00 89.50 594 THR A N 1
ATOM 4510 C CA . THR A 1 594 ? -7.136 -1.987 27.697 1.00 89.50 594 THR A CA 1
ATOM 4511 C C . THR A 1 594 ? -7.035 -3.331 26.975 1.00 89.50 594 THR A C 1
ATOM 4513 O O . THR A 1 594 ? -5.944 -3.747 26.581 1.00 89.50 594 THR A O 1
ATOM 4516 N N . GLY A 1 595 ? -8.167 -4.021 26.823 1.00 90.50 595 GLY A N 1
ATOM 4517 C CA . GLY A 1 595 ? -8.286 -5.212 25.980 1.00 90.50 595 GLY A CA 1
ATOM 4518 C C . GLY A 1 595 ? -8.509 -4.887 24.501 1.00 90.50 595 GLY A C 1
ATOM 4519 O O . GLY A 1 595 ? -8.517 -5.799 23.678 1.00 90.50 595 GLY A O 1
ATOM 4520 N N . LYS A 1 596 ? -8.703 -3.608 24.158 1.00 93.69 596 LYS A N 1
ATOM 4521 C CA . LYS A 1 596 ? -8.989 -3.158 22.795 1.00 93.69 596 LYS A CA 1
ATOM 4522 C C . LYS A 1 596 ? -7.719 -2.704 22.075 1.00 93.69 596 LYS A C 1
ATOM 4524 O O . LYS A 1 596 ? -6.847 -2.095 22.698 1.00 93.69 596 LYS A O 1
ATOM 4529 N N . PRO A 1 597 ? -7.608 -2.957 20.762 1.00 93.00 597 PRO A N 1
ATOM 4530 C CA . PRO A 1 597 ? -6.450 -2.549 19.987 1.00 93.00 597 PRO A CA 1
ATOM 4531 C C . PRO A 1 597 ? -6.313 -1.023 19.909 1.00 93.00 597 PRO A C 1
ATOM 4533 O O . PRO A 1 597 ? -7.294 -0.277 19.801 1.00 93.00 597 PRO A O 1
ATOM 4536 N N . TYR A 1 598 ? -5.058 -0.575 19.948 1.00 94.06 598 TYR A N 1
ATOM 4537 C CA . TYR A 1 598 ? -4.669 0.823 19.833 1.00 94.06 598 TYR A CA 1
ATOM 4538 C C . TYR A 1 598 ? -3.433 0.978 18.959 1.00 94.06 598 TYR A C 1
ATOM 4540 O O . TYR A 1 598 ? -2.473 0.219 19.096 1.00 94.06 598 TYR A O 1
ATOM 4548 N N . ARG A 1 599 ? -3.426 2.012 18.118 1.00 92.75 599 ARG A N 1
ATOM 4549 C CA . ARG A 1 599 ? -2.234 2.422 17.376 1.00 92.75 599 ARG A CA 1
ATOM 4550 C C . ARG A 1 599 ? -2.221 3.933 17.190 1.00 92.75 599 ARG A C 1
ATOM 4552 O O . ARG A 1 599 ? -3.259 4.518 16.908 1.00 92.75 599 ARG A O 1
ATOM 4559 N N . CYS A 1 600 ? -1.055 4.556 17.316 1.00 92.94 600 CYS A N 1
ATOM 4560 C CA . CYS A 1 600 ? -0.848 5.964 16.982 1.00 92.94 600 CYS A CA 1
ATOM 4561 C C . CYS A 1 600 ? 0.294 6.071 15.977 1.00 92.94 600 CYS A C 1
ATOM 4563 O O . CYS A 1 600 ? 1.357 5.489 16.199 1.00 92.94 600 CYS A O 1
ATOM 4565 N N . VAL A 1 601 ? 0.077 6.805 14.885 1.00 91.12 601 VAL A N 1
ATOM 4566 C CA . VAL A 1 601 ? 1.107 7.091 13.880 1.00 91.12 601 VAL A CA 1
ATOM 4567 C C . VAL A 1 601 ? 1.156 8.577 13.528 1.00 91.12 601 VAL A C 1
ATOM 4569 O O . VAL A 1 601 ? 0.125 9.243 13.433 1.00 91.12 601 VAL A O 1
ATOM 4572 N N . THR A 1 602 ? 2.363 9.080 13.283 1.00 90.88 602 THR A N 1
ATOM 4573 C CA . THR A 1 602 ? 2.587 10.397 12.675 1.00 90.88 602 THR A CA 1
ATOM 4574 C C . THR A 1 602 ? 2.546 10.256 11.152 1.00 90.88 602 THR A C 1
ATOM 4576 O O . THR A 1 602 ? 3.173 9.354 10.599 1.00 90.88 602 THR A O 1
ATOM 4579 N N . ALA A 1 603 ? 1.824 11.133 10.455 1.00 88.06 603 ALA A N 1
ATOM 4580 C CA . ALA A 1 603 ? 1.639 11.085 9.002 1.00 88.06 603 ALA A CA 1
ATOM 4581 C C . ALA A 1 603 ? 2.850 11.642 8.218 1.00 88.06 603 ALA A C 1
ATOM 4583 O O . ALA A 1 603 ? 2.718 12.579 7.432 1.00 88.06 603 ALA A O 1
ATOM 4584 N N . SER A 1 604 ? 4.041 11.076 8.429 1.00 78.25 604 SER A N 1
ATOM 4585 C CA . SER A 1 604 ? 5.293 11.510 7.782 1.00 78.25 604 SER A CA 1
ATOM 4586 C C . SER A 1 604 ? 5.345 11.216 6.277 1.00 78.25 604 SER A C 1
ATOM 4588 O O . SER A 1 604 ? 5.948 11.973 5.521 1.00 78.25 604 SER A O 1
ATOM 4590 N N . GLU A 1 605 ? 4.692 10.141 5.831 1.00 71.19 605 GLU A N 1
ATOM 4591 C CA . GLU A 1 605 ? 4.726 9.651 4.441 1.00 71.19 605 GLU A CA 1
ATOM 4592 C C . GLU A 1 605 ? 3.621 10.245 3.547 1.00 71.19 605 GLU A C 1
ATOM 4594 O O . GLU A 1 605 ? 3.534 9.911 2.364 1.00 71.19 605 GLU A O 1
ATOM 4599 N N . GLY A 1 606 ? 2.774 11.116 4.105 1.00 83.25 606 GLY A N 1
ATOM 4600 C CA . GLY A 1 606 ? 1.592 11.671 3.449 1.00 83.25 606 GLY A CA 1
ATOM 4601 C C . GLY A 1 606 ? 0.287 11.253 4.128 1.00 83.25 606 GLY A C 1
ATOM 4602 O O . GLY A 1 606 ? 0.162 10.170 4.703 1.00 83.25 606 GLY A O 1
ATOM 4603 N N . ALA A 1 607 ? -0.704 12.141 4.071 1.00 85.94 607 ALA A N 1
ATOM 4604 C CA . ALA A 1 607 ? -1.970 11.961 4.773 1.00 85.94 607 ALA A CA 1
ATOM 4605 C C . ALA A 1 607 ? -2.821 10.818 4.203 1.00 85.94 607 ALA A C 1
ATOM 4607 O O . ALA A 1 607 ? -3.464 10.086 4.955 1.00 85.94 607 ALA A O 1
ATOM 4608 N N . ASP A 1 608 ? -2.796 10.648 2.881 1.00 84.88 608 ASP A N 1
ATOM 4609 C CA . ASP A 1 608 ? -3.477 9.564 2.180 1.00 84.88 608 ASP A CA 1
ATOM 4610 C C . ASP A 1 608 ? -2.947 8.193 2.611 1.00 84.88 608 ASP A C 1
ATOM 4612 O O . ASP A 1 608 ? -3.748 7.387 3.082 1.00 84.88 608 ASP A O 1
ATOM 4616 N N . LYS A 1 609 ? -1.624 7.973 2.576 1.00 85.06 609 LYS A N 1
ATOM 4617 C CA . LYS A 1 609 ? -0.983 6.731 3.046 1.00 85.06 609 LYS A CA 1
ATOM 4618 C C . LYS A 1 609 ? -1.268 6.430 4.518 1.00 85.06 609 LYS A C 1
ATOM 4620 O O . LYS A 1 609 ? -1.549 5.287 4.876 1.00 85.06 609 LYS A O 1
ATOM 4625 N N . ALA A 1 610 ? -1.243 7.447 5.382 1.00 89.00 610 ALA A N 1
ATOM 4626 C CA . ALA A 1 610 ? -1.536 7.259 6.802 1.00 89.00 610 ALA A CA 1
ATOM 4627 C C . ALA A 1 610 ? -2.981 6.777 7.031 1.00 89.00 610 ALA A C 1
ATOM 4629 O O . ALA A 1 610 ? -3.211 5.885 7.851 1.00 89.00 610 ALA A O 1
ATOM 4630 N N . LEU A 1 611 ? -3.947 7.317 6.277 1.00 91.25 611 LEU A N 1
ATOM 4631 C CA . LEU A 1 611 ? -5.334 6.859 6.341 1.00 91.25 611 LEU A CA 1
ATOM 4632 C C . LEU A 1 611 ? -5.538 5.501 5.649 1.00 91.25 611 LEU A C 1
ATOM 4634 O O . LEU A 1 611 ? -6.302 4.699 6.179 1.00 91.25 611 LEU A O 1
ATOM 4638 N N . THR A 1 612 ? -4.839 5.202 4.544 1.00 89.12 612 THR A N 1
ATOM 4639 C CA . THR A 1 612 ? -4.799 3.854 3.939 1.00 89.12 612 THR A CA 1
ATOM 4640 C C . THR A 1 612 ? -4.444 2.819 5.001 1.00 89.12 612 THR A C 1
ATOM 4642 O O . THR A 1 612 ? -5.212 1.887 5.244 1.00 89.12 612 THR A O 1
ATOM 4645 N N . ARG A 1 613 ? -3.326 3.042 5.704 1.00 88.00 613 ARG A N 1
ATOM 4646 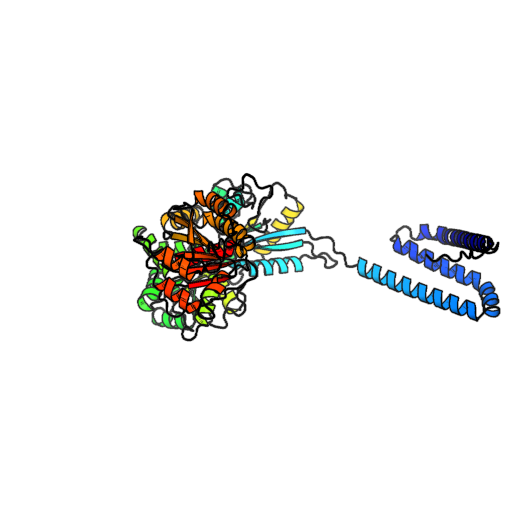C CA . ARG A 1 613 ? -2.836 2.156 6.763 1.00 88.00 613 ARG A CA 1
ATOM 4647 C C . ARG A 1 613 ? -3.818 2.062 7.925 1.00 88.00 613 ARG A C 1
ATOM 4649 O O . ARG A 1 613 ? -4.035 0.967 8.438 1.00 88.00 613 ARG A O 1
ATOM 4656 N N . ALA A 1 614 ? -4.447 3.175 8.311 1.00 91.50 614 ALA A N 1
ATOM 4657 C CA . ALA A 1 614 ? -5.476 3.175 9.345 1.00 91.50 614 ALA A CA 1
ATOM 4658 C C . ALA A 1 614 ? -6.675 2.298 8.953 1.00 91.50 614 ALA A C 1
ATOM 4660 O O . ALA A 1 614 ? -7.010 1.389 9.702 1.00 91.50 614 ALA A O 1
ATOM 4661 N N . ILE A 1 615 ? -7.280 2.516 7.777 1.00 91.44 615 ILE A N 1
ATOM 4662 C CA . ILE A 1 615 ? -8.438 1.750 7.275 1.00 91.44 615 ILE A CA 1
ATOM 4663 C C . ILE A 1 615 ? -8.125 0.250 7.232 1.00 91.44 615 ILE A C 1
ATOM 4665 O O . ILE A 1 615 ? -8.917 -0.567 7.700 1.00 91.44 615 ILE A O 1
ATOM 4669 N N . ILE A 1 616 ? -6.951 -0.092 6.705 1.00 87.38 616 ILE A N 1
ATOM 4670 C CA . ILE A 1 616 ? -6.451 -1.463 6.605 1.00 87.38 616 ILE A CA 1
ATOM 4671 C C . ILE A 1 616 ? -6.273 -2.097 7.987 1.00 87.38 616 ILE A C 1
ATOM 4673 O O . ILE A 1 616 ? -6.800 -3.178 8.246 1.00 87.38 616 ILE A O 1
ATOM 4677 N N . THR A 1 617 ? -5.603 -1.400 8.903 1.00 87.69 617 THR A N 1
ATOM 4678 C CA . THR A 1 617 ? -5.350 -1.915 10.252 1.00 87.69 617 THR A CA 1
ATOM 4679 C C . THR A 1 617 ? -6.658 -2.129 11.010 1.00 87.69 617 THR A C 1
ATOM 4681 O O . THR A 1 617 ? -6.870 -3.187 11.598 1.00 87.69 617 THR A O 1
ATOM 4684 N N . VAL A 1 618 ? -7.567 -1.147 10.985 1.00 91.00 618 VAL A N 1
ATOM 4685 C CA . VAL A 1 618 ? -8.809 -1.233 11.760 1.00 91.00 618 VAL A CA 1
ATOM 4686 C C . VAL A 1 618 ? -9.809 -2.241 11.204 1.00 91.00 618 VAL A C 1
ATOM 4688 O O . VAL A 1 618 ? -10.676 -2.701 11.945 1.00 91.00 618 VAL A O 1
ATOM 4691 N N . ARG A 1 619 ? -9.695 -2.624 9.926 1.00 88.75 619 ARG A N 1
ATOM 4692 C CA . ARG A 1 619 ? -10.494 -3.718 9.359 1.00 88.75 619 ARG A CA 1
ATOM 4693 C C . ARG A 1 619 ? -10.163 -5.064 10.011 1.00 88.75 619 ARG A C 1
ATOM 4695 O O . ARG A 1 619 ? -11.058 -5.893 10.128 1.00 88.75 619 ARG A O 1
ATOM 4702 N N . GLY A 1 620 ? -8.928 -5.245 10.484 1.00 80.81 620 GLY A N 1
ATOM 4703 C CA . GLY A 1 620 ? -8.508 -6.417 11.260 1.00 80.81 620 GLY A CA 1
ATOM 4704 C C . GLY A 1 620 ? -8.915 -6.394 12.739 1.00 80.81 620 GLY A C 1
ATOM 4705 O O . GLY A 1 620 ? -8.733 -7.387 13.428 1.00 80.81 620 GLY A O 1
ATOM 4706 N N . TRP A 1 621 ? -9.461 -5.288 13.259 1.00 84.12 621 TRP A N 1
ATOM 4707 C CA . TRP A 1 621 ? -9.833 -5.141 14.680 1.00 84.12 621 TRP A CA 1
ATOM 4708 C C . TRP A 1 621 ? -11.284 -5.529 14.988 1.00 84.12 621 TRP A C 1
ATOM 4710 O O . TRP A 1 621 ? -11.840 -5.079 15.996 1.00 84.12 621 TRP A O 1
ATOM 4720 N N . ARG A 1 622 ? -11.934 -6.250 14.076 1.00 66.50 622 ARG A N 1
ATOM 4721 C CA . ARG A 1 622 ? -13.375 -6.475 14.123 1.00 66.50 622 ARG A CA 1
ATOM 4722 C C . ARG A 1 622 ? -13.777 -7.734 14.872 1.00 66.50 622 ARG A C 1
ATOM 4724 O O . ARG A 1 622 ? -13.020 -8.720 14.808 1.00 66.50 622 ARG A O 1
#

Foldseek 3Di:
DDDDDDDDDDDDDDDPPPVVVVVVVVVVVVVLVVQLCVQLVVCLVVCVVPDPVVSVVVSVVVSCVVVCVVCVVVVVVVCVPCVPVVVVVVVVVVVVVVVVVVVVVVVVVVVLPDADDAAEFEEEEAQLLQLLVVVLQVVVQQVQADPSRHGNYDYHYYYAFFLLCNLVCLVVQQFDPLPPPPDPDTDGPDDRGQKYWYQALLSVVLSPVVPSPQWDNFDPLQFLAKWFWFFKFFPVVVVVLCVVPVACQVDQVLVSVCCLCPVLVAQEAEAQNRGDVLRLLVLCLVCVSNVHDPVCSLVVLLSRLQSYQLHHHLLRSLLSVLVQCQPVPRVGPSYIYGGIPVSLVCQCVQNRPPGGPRNVSGRIDTRDYLSTFMGRTGMMGGDDPVPDDPVSVVVSVVSSVVSSVVGSCPPHDDGRPDDQHNVNSVVSCCCVQAPNQQEAAEEEEEALALVCLPFQLQQVLVQLSLCLSVHYQRYWYWYWYWFAADDVHQIDIHTLDGGDHSSCSNVSSVSSNPRHSHGHQAAVLSVLLVQLPDPDPAAHAYEYGEQQCSLVSCDPPCSLASNLVSQQSSNNHLAYEYEHTDDDFNPHQHRPPHPHDYGYGYQPVGSNVSVVSVSSNRSNSD

pLDDT: mean 82.9, std 14.1, range [39.28, 97.69]

Secondary structure (DSSP, 8-state):
-------PPPPPPPPTTHHHHHHHHHHHHHHHHHHHHHHHHHHHTTTTTS-HHHHHHHHHHHHHHHHHHHHHHHHHHHHHH-HHHHHHHHHHHHHHHHHHHHHHHHHHHHHTT-PPPPEEEEEEE-GGGHHHHHHHHHHHHHHSB-TTS-BSEEEEEEEPPPHHHHHHHHHTTTEE-SS-TT-SSPEESSS--SEEEESSTHHHHHHHTTT-TTB----GGGEEEEEEEEEEEEHHHHHHHHTT-S-GGGS-HHHHHHIIIIIS--EEE---TTT-HHHHHHHHHHHHTTT--GGGHHHHHHHHHHSS---SSHHHHHHHHHHHHHSTT-SS-SEEEEEEHHHHHHHHTT--TT-TTTTSS--EEEE--TTSPEEEEEEEEB--GGG--HHHHHHHHHHHHHHHHS-S-TTSPPPPS----HHHHHHHHHIIIIIISPP-EEEEEEE-BTTTTTHHHHHHHHHHHHTGGGS-TT-EEEEEEEEESSTTPPEEEEEEEEEE-GGGHHHHHHHHHHS---BBP--HHHHHHHHTTS--SS-EEEEEEE-SGGGGGS-TTTHHHHHHHHHHH-TTEEEEEEEE-SS---S----TT-SS-EEEEE-TT-HHHHHHHHHHHHHTT-

Mean predicted aligned error: 12.97 Å